Protein AF-A0AAW5A3S6-F1 (afdb_monomer_lite)

Secondary structure (DSSP, 8-state):
--HHHHHHHHHHHHHHHSSS-PPPPPPPIIIIIHHHHHHHTTTTSSSTTSGGG---SSHHHHHH-B-SS-SS-TT-SSPPPP--BTTTB-SHHHHHHTTPBPSSS-BTTBPPHHHHHHHHHHHSPPPTTSPPPTTS--STTPPP----GGGHHHHHHH-TT--SS-SS----HHHHHHHHHHHHTT-----------HHHHHHHHHHHHHHT-SSHHHHHHHHHHHHHHTT-EEEETT--TT--EEEEEESS-TTSPP-B---SSTTS--SS--EEEEEEPPS---TTT--EEEE-HHHHHHHIIIIISSS---SS----SHHHHH-HHHHTTTS-HHHHHHHHHHTHHHHHHHHHH-S-S--HHHHTTS-SEEEEEEB-GGG-HHHH-HHHHHHHGGG---S-S-S--S-HHHHHHHHHHHHHHHHHHHHHHHHTSPPP-GGGB--SSTTSSEEEEEETTEEEEEES--SSPPSEEEEE-HHHHHHHHIIIIIS--TTS-HHHHHHHHHHHHHHHHHHHHHHHTTS-GGGHHHHHHHHS-THHHHHHHHHSPPP--SSPPSS---SSSHHHHHHHHHHHHHTT-

Structure (mmCIF, N/CA/C/O backbone):
data_AF-A0AAW5A3S6-F1
#
_entry.id   AF-A0AAW5A3S6-F1
#
loop_
_atom_site.group_PDB
_atom_site.id
_atom_site.type_symbol
_atom_site.label_atom_id
_atom_site.label_alt_id
_atom_site.label_comp_id
_atom_site.label_asym_id
_atom_site.label_entity_id
_atom_site.label_seq_id
_a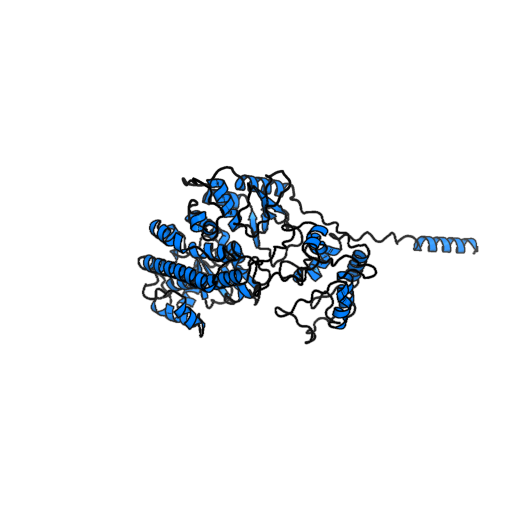tom_site.pdbx_PDB_ins_code
_atom_site.Cartn_x
_atom_site.Cartn_y
_atom_site.Cartn_z
_atom_site.occupancy
_atom_site.B_iso_or_equiv
_atom_site.auth_seq_id
_atom_site.auth_comp_id
_atom_site.auth_asym_id
_atom_site.auth_atom_id
_atom_site.pdbx_PDB_model_num
ATOM 1 N N . MET A 1 1 ? -33.171 39.745 67.612 1.00 52.00 1 MET A N 1
ATOM 2 C CA . MET A 1 1 ? -33.164 39.230 66.224 1.00 52.00 1 MET A CA 1
ATOM 3 C C . MET A 1 1 ? -34.037 37.982 66.199 1.00 52.00 1 MET A C 1
ATOM 5 O O . MET A 1 1 ? -33.752 37.053 66.940 1.00 52.00 1 MET A O 1
ATOM 9 N N . SER A 1 2 ? -35.183 38.031 65.516 1.00 58.66 2 SER A N 1
ATOM 10 C CA . SER A 1 2 ? -36.255 37.026 65.640 1.00 58.66 2 SER A CA 1
ATOM 11 C C . SER A 1 2 ? -35.835 35.665 65.075 1.00 58.66 2 SER A C 1
ATOM 13 O O . SER A 1 2 ? -35.287 35.607 63.976 1.00 58.66 2 SER A O 1
ATOM 15 N N . LEU A 1 3 ? -36.149 34.578 65.793 1.00 53.78 3 LEU A N 1
ATOM 16 C CA . LEU A 1 3 ? -35.897 33.180 65.401 1.00 53.78 3 LEU A CA 1
ATOM 17 C C . LEU A 1 3 ? -36.389 32.854 63.973 1.00 53.78 3 LEU A C 1
ATOM 19 O O . LEU A 1 3 ? -35.834 31.979 63.319 1.00 53.78 3 LEU A O 1
ATOM 23 N N . ARG A 1 4 ? -37.383 33.601 63.463 1.00 55.19 4 ARG A N 1
ATOM 24 C CA . ARG A 1 4 ? -37.929 33.463 62.100 1.00 55.19 4 ARG A CA 1
ATOM 25 C C . ARG A 1 4 ? -36.975 33.911 60.984 1.00 55.19 4 ARG A C 1
ATOM 27 O O . ARG A 1 4 ? -37.081 33.413 59.868 1.00 55.19 4 ARG A O 1
ATOM 34 N N . LEU A 1 5 ? -36.047 34.830 61.263 1.00 54.69 5 LEU A N 1
ATOM 35 C CA . LEU A 1 5 ? -35.047 35.289 60.286 1.00 54.69 5 LEU A CA 1
ATOM 36 C C . LEU A 1 5 ? -33.897 34.284 60.143 1.00 54.69 5 LEU A C 1
ATOM 38 O O . LEU A 1 5 ? -33.378 34.101 59.047 1.00 54.69 5 LEU A O 1
ATOM 42 N N . ILE A 1 6 ? -33.552 33.585 61.227 1.00 59.66 6 ILE A N 1
ATOM 43 C CA . ILE A 1 6 ? -32.484 32.577 61.235 1.00 59.66 6 ILE A CA 1
ATOM 44 C C . ILE A 1 6 ? -32.958 31.290 60.545 1.00 59.66 6 ILE A C 1
ATOM 46 O O . ILE A 1 6 ? -32.221 30.725 59.741 1.00 59.66 6 ILE A O 1
ATOM 50 N N . THR A 1 7 ? -34.205 30.861 60.769 1.00 58.78 7 THR A N 1
ATOM 51 C CA . THR A 1 7 ? -34.760 29.682 60.080 1.00 58.78 7 THR A CA 1
ATOM 52 C C . THR A 1 7 ? -34.986 29.920 58.588 1.00 58.78 7 THR A C 1
ATOM 54 O O . THR A 1 7 ? -34.694 29.039 57.785 1.00 58.78 7 THR A O 1
ATOM 57 N N . SER A 1 8 ? -35.419 31.120 58.189 1.00 56.62 8 SER A N 1
ATOM 58 C CA . SER A 1 8 ? -35.601 31.462 56.769 1.00 56.62 8 SER A CA 1
ATOM 59 C C . SER A 1 8 ? -34.264 31.576 56.020 1.00 56.62 8 SER A C 1
ATOM 61 O O . SER A 1 8 ? -34.168 31.139 54.876 1.00 56.62 8 SER A O 1
ATOM 63 N N . ALA A 1 9 ? -33.211 32.089 56.671 1.00 57.84 9 ALA A N 1
ATOM 64 C CA . ALA A 1 9 ? -31.862 32.130 56.101 1.00 57.84 9 ALA A CA 1
ATOM 65 C C . ALA A 1 9 ? -31.226 30.730 55.995 1.00 57.84 9 ALA A C 1
ATOM 67 O O . ALA A 1 9 ? -30.555 30.438 55.008 1.00 57.84 9 ALA A O 1
ATOM 68 N N . ALA A 1 10 ? -31.484 29.841 56.961 1.00 58.28 10 ALA A N 1
ATOM 69 C CA . ALA A 1 10 ? -31.014 28.457 56.914 1.00 58.28 10 ALA A CA 1
ATOM 70 C C . ALA A 1 10 ? -31.715 27.635 55.814 1.00 58.28 10 ALA A C 1
ATOM 72 O O . ALA A 1 10 ? -31.049 26.894 55.097 1.00 58.28 10 ALA A O 1
ATOM 73 N N . LEU A 1 11 ? -33.028 27.806 55.613 1.00 56.12 11 LEU A N 1
ATOM 74 C CA . LEU A 1 11 ? -33.755 27.146 54.518 1.00 56.12 11 LEU A CA 1
ATOM 75 C C . LEU A 1 11 ? -33.368 27.689 53.131 1.00 56.12 11 LEU A C 1
ATOM 77 O O . LEU A 1 11 ? -33.309 26.911 52.183 1.00 56.12 11 LEU A O 1
ATOM 81 N N . ALA A 1 12 ? -33.040 28.980 53.011 1.00 54.03 12 ALA A N 1
ATOM 82 C CA . ALA A 1 12 ? -32.526 29.554 51.766 1.00 54.03 12 ALA A CA 1
ATOM 83 C C . ALA A 1 12 ? -31.093 29.084 51.445 1.00 54.03 12 ALA A C 1
ATOM 85 O O . ALA A 1 12 ? -30.796 28.797 50.288 1.00 54.03 12 ALA A O 1
ATOM 86 N N . LEU A 1 13 ? -30.220 28.920 52.452 1.00 52.44 13 LEU A N 1
ATOM 87 C CA . LEU A 1 13 ? -28.890 28.334 52.243 1.00 52.44 13 LEU A CA 1
ATOM 88 C C . LEU A 1 13 ? -28.961 26.845 51.871 1.00 52.44 13 LEU A C 1
ATOM 90 O O . LEU A 1 13 ? -28.224 26.412 50.994 1.00 52.44 13 LEU A O 1
ATOM 94 N N . VAL A 1 14 ? -29.865 26.067 52.476 1.00 52.84 14 VAL A N 1
ATOM 95 C CA . VAL A 1 14 ? -30.044 24.644 52.125 1.00 52.84 14 VAL A CA 1
ATOM 96 C C . VAL A 1 14 ? -30.671 24.484 50.731 1.00 52.84 14 VAL A C 1
ATOM 98 O O . VAL A 1 14 ? -30.289 23.576 49.996 1.00 52.84 14 VAL A O 1
ATOM 101 N N . ALA A 1 15 ? -31.553 25.398 50.311 1.00 46.88 15 ALA A N 1
ATOM 102 C CA . ALA A 1 15 ? -32.112 25.406 48.957 1.00 46.88 15 ALA A CA 1
ATOM 103 C C . ALA A 1 15 ? -31.086 25.807 47.874 1.00 46.88 15 ALA A C 1
ATOM 105 O O . ALA A 1 15 ? -31.139 25.269 46.770 1.00 46.88 15 ALA A O 1
ATOM 106 N N . CYS A 1 16 ? -30.118 26.677 48.190 1.00 42.91 16 CYS A N 1
ATOM 107 C CA . CYS A 1 16 ? -29.029 27.040 47.271 1.00 42.91 16 CYS A CA 1
ATOM 108 C C . CYS A 1 16 ? -27.930 25.967 47.150 1.00 42.91 16 CYS A C 1
ATOM 110 O O . CYS A 1 16 ? -27.217 25.953 46.153 1.00 42.91 16 CYS A O 1
ATOM 112 N N . ILE A 1 17 ? -27.796 25.050 48.117 1.00 49.28 17 ILE A N 1
ATOM 113 C CA . ILE A 1 17 ? -26.834 23.928 48.039 1.00 49.28 17 ILE A CA 1
ATOM 114 C C . ILE A 1 17 ? -27.449 22.711 47.313 1.00 49.28 17 ILE A C 1
ATOM 116 O O . ILE A 1 17 ? -26.730 21.840 46.832 1.00 49.28 17 ILE A O 1
ATOM 120 N N . ALA A 1 18 ? -28.778 22.661 47.167 1.00 44.34 18 ALA A N 1
ATOM 121 C CA . ALA A 1 18 ? -29.489 21.567 46.500 1.00 44.34 18 ALA A CA 1
ATOM 122 C C . ALA A 1 18 ? -29.709 21.771 44.983 1.00 44.34 18 ALA A C 1
ATOM 124 O O . ALA A 1 18 ? -30.276 20.899 44.325 1.00 44.34 18 ALA A O 1
ATOM 125 N N . GLN A 1 19 ? -29.258 22.889 44.404 1.00 48.00 19 GLN A N 1
ATOM 126 C CA . GLN A 1 19 ? -29.378 23.177 42.968 1.00 48.00 19 GLN A CA 1
ATOM 127 C C . GLN A 1 19 ? -28.012 23.242 42.277 1.00 48.00 19 GLN A C 1
ATOM 129 O O . GLN A 1 19 ? -27.563 24.318 41.908 1.00 48.00 19 GLN A O 1
ATOM 134 N N . ALA A 1 20 ? -27.362 22.089 42.090 1.00 46.06 20 ALA A N 1
ATOM 135 C CA . ALA A 1 20 ? -26.452 21.822 40.963 1.00 46.06 20 ALA A CA 1
ATOM 136 C C . ALA A 1 20 ? -25.875 20.401 41.063 1.00 46.06 20 ALA A C 1
ATOM 138 O O . ALA A 1 20 ? -24.686 20.225 41.269 1.00 46.06 20 ALA A O 1
ATOM 139 N N . ASN A 1 21 ? -26.712 19.376 40.937 1.00 47.50 21 ASN A N 1
ATOM 140 C CA . ASN A 1 21 ? -26.270 18.050 40.496 1.00 47.50 21 ASN A CA 1
ATOM 141 C C . ASN A 1 21 ? -27.450 17.412 39.760 1.00 47.50 21 ASN A C 1
ATOM 143 O O . ASN A 1 21 ? -28.111 16.503 40.256 1.00 47.50 21 ASN A O 1
ATOM 147 N N . GLY A 1 22 ? -27.761 17.955 38.578 1.00 46.47 22 GLY A N 1
ATOM 148 C CA . GLY A 1 22 ? -28.529 17.188 37.599 1.00 46.47 22 GLY A CA 1
ATOM 149 C C . GLY A 1 22 ? -27.796 15.873 37.298 1.00 46.47 22 GLY A C 1
ATOM 150 O O . GLY A 1 22 ? -26.587 15.793 37.543 1.00 46.47 22 GLY A O 1
ATOM 151 N N . PRO A 1 23 ? -28.488 14.831 36.800 1.00 57.75 23 PRO A N 1
ATOM 152 C CA . PRO A 1 23 ? -27.819 13.600 36.398 1.00 57.75 23 PRO A CA 1
ATOM 153 C C . PRO A 1 23 ? -26.645 13.959 35.489 1.00 57.75 23 PRO A C 1
ATOM 155 O O . PRO A 1 23 ? -26.809 14.750 34.555 1.00 57.75 23 PRO A O 1
ATOM 158 N N . ALA A 1 24 ? -25.455 13.437 35.809 1.00 63.81 24 ALA A N 1
ATOM 159 C CA . ALA A 1 24 ? -24.278 13.657 34.983 1.00 63.81 24 ALA A CA 1
ATOM 160 C C . ALA A 1 24 ? -24.652 13.349 33.523 1.00 63.81 24 ALA A C 1
ATOM 162 O O . ALA A 1 24 ? -25.334 12.343 33.291 1.00 63.81 24 ALA A O 1
ATOM 163 N N . PRO A 1 25 ? -24.271 14.207 32.558 1.00 73.38 25 PRO A N 1
ATOM 164 C CA . PRO A 1 25 ? -24.645 14.003 31.167 1.00 73.38 25 PRO A CA 1
ATOM 165 C C . PRO A 1 25 ? -24.258 12.589 30.731 1.00 73.38 25 PRO A C 1
ATOM 167 O O . PRO A 1 25 ? -23.199 12.082 31.114 1.00 73.38 25 PRO A O 1
ATOM 170 N N . ALA A 1 26 ? -25.146 11.942 29.972 1.00 87.25 26 ALA A N 1
ATOM 171 C CA . ALA A 1 26 ? -24.919 10.586 29.495 1.00 87.25 26 ALA A CA 1
ATOM 172 C C . ALA A 1 26 ? -23.595 10.523 28.718 1.00 87.25 26 ALA A C 1
ATOM 174 O O . ALA A 1 26 ? -23.310 11.391 27.882 1.00 87.25 26 ALA A O 1
ATOM 175 N N . ILE A 1 27 ? -22.790 9.508 29.035 1.00 94.38 27 ILE A N 1
ATOM 176 C CA . ILE A 1 27 ? -21.490 9.300 28.404 1.00 94.38 27 ILE A CA 1
ATOM 177 C C . ILE A 1 27 ? -21.726 8.820 26.975 1.00 94.38 27 ILE A C 1
ATOM 179 O O . ILE A 1 27 ? -22.429 7.834 26.757 1.00 94.38 27 ILE A O 1
ATOM 183 N N . SER A 1 28 ? -21.148 9.544 26.026 1.00 96.31 28 SER A N 1
ATOM 184 C CA . SER A 1 28 ? -21.224 9.270 24.594 1.00 96.31 28 SER A CA 1
ATOM 185 C C . SER A 1 28 ? -19.961 8.539 24.153 1.00 96.31 28 SER A C 1
ATOM 187 O O . SER A 1 28 ? -18.854 8.929 24.533 1.00 96.31 28 SER A O 1
ATOM 189 N N . TYR A 1 29 ? -20.106 7.493 23.337 1.00 96.75 29 TYR A N 1
ATOM 190 C CA . TYR A 1 29 ? -18.950 6.770 22.818 1.00 96.75 29 TYR A CA 1
ATOM 191 C C . TYR A 1 29 ? -18.104 7.687 21.937 1.00 96.75 29 TYR A C 1
ATOM 193 O O . TYR A 1 29 ? -16.907 7.837 22.160 1.00 96.75 29 TYR A O 1
ATOM 201 N N . THR A 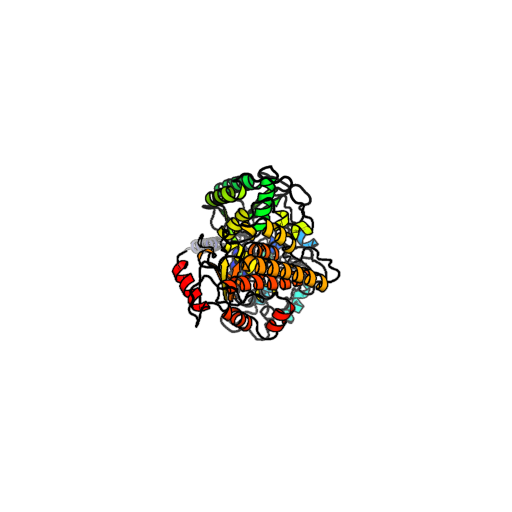1 30 ? -18.737 8.351 20.973 1.00 95.38 30 THR A N 1
ATOM 202 C CA . THR A 1 30 ? -18.044 9.211 20.004 1.00 95.38 30 THR A CA 1
ATOM 203 C C . THR A 1 30 ? -17.388 10.428 20.645 1.00 95.38 30 THR A C 1
ATOM 205 O O . THR A 1 30 ? -16.254 10.759 20.302 1.00 95.38 30 THR A O 1
ATOM 208 N N . ARG A 1 31 ? -18.073 11.085 21.589 1.00 95.81 31 ARG A N 1
ATOM 209 C CA . ARG A 1 31 ? -17.577 12.312 22.227 1.00 95.81 31 ARG A CA 1
ATOM 210 C C . ARG A 1 31 ? -16.584 12.042 23.353 1.00 95.81 31 ARG A C 1
ATOM 212 O O . ARG A 1 31 ? -15.615 12.782 23.477 1.00 95.81 31 ARG A O 1
ATOM 219 N N . ASP A 1 32 ? -16.832 11.031 24.185 1.00 97.38 32 ASP A N 1
ATOM 220 C CA . ASP A 1 32 ? -16.110 10.872 25.453 1.00 97.38 32 ASP A CA 1
ATOM 221 C C . ASP A 1 32 ? -15.177 9.652 25.470 1.00 97.38 32 ASP A C 1
ATOM 223 O O . ASP A 1 32 ? -14.160 9.685 26.156 1.00 97.38 32 ASP A O 1
ATOM 227 N N . ILE A 1 33 ? -15.492 8.577 24.733 1.00 97.81 33 ILE A N 1
ATOM 228 C CA . ILE A 1 33 ? -14.754 7.301 24.804 1.00 97.81 33 ILE A CA 1
ATOM 229 C C . ILE A 1 33 ? -13.747 7.147 23.668 1.00 97.81 33 ILE A C 1
ATOM 231 O O . ILE A 1 33 ? -12.573 6.875 23.926 1.00 97.81 33 ILE A O 1
ATOM 235 N N . GLN A 1 34 ? -14.169 7.355 22.419 1.00 97.00 34 GLN A N 1
ATOM 236 C CA . GLN A 1 34 ? -13.302 7.225 21.251 1.00 97.00 34 GLN A CA 1
ATOM 237 C C . GLN A 1 34 ? -12.062 8.126 21.353 1.00 97.00 34 GLN A C 1
ATOM 239 O O . GLN A 1 34 ? -10.983 7.624 21.046 1.00 97.00 34 GLN A O 1
ATOM 244 N N . PRO A 1 35 ? -12.123 9.384 21.848 1.00 96.88 35 PRO A N 1
ATOM 245 C CA . PRO A 1 35 ? -10.916 10.187 22.050 1.00 96.88 35 PRO A CA 1
ATOM 246 C C . PRO A 1 35 ? -9.929 9.568 23.047 1.00 96.88 35 PRO A C 1
ATOM 248 O O . PRO A 1 35 ? -8.725 9.587 22.799 1.00 96.88 35 PRO A O 1
ATOM 251 N N . ILE A 1 36 ? -10.424 8.956 24.131 1.00 97.62 36 ILE A N 1
ATOM 252 C CA . ILE A 1 36 ? -9.572 8.260 25.107 1.00 97.62 36 ILE A CA 1
ATOM 253 C C . ILE A 1 36 ? -8.923 7.037 24.452 1.00 97.62 36 ILE A C 1
ATOM 255 O O . ILE A 1 36 ? -7.714 6.844 24.579 1.00 97.62 36 ILE A O 1
ATOM 259 N N . PHE A 1 37 ? -9.689 6.231 23.708 1.00 96.62 37 PHE A N 1
ATOM 260 C CA . PHE A 1 37 ? -9.137 5.095 22.965 1.00 96.62 37 PHE A CA 1
ATOM 261 C C . PHE A 1 37 ? -8.098 5.534 21.935 1.00 96.62 37 PHE A C 1
ATOM 263 O O . PHE A 1 37 ? -7.034 4.921 21.853 1.00 96.62 37 PHE A O 1
ATOM 270 N N . THR A 1 38 ? -8.364 6.604 21.190 1.00 94.69 38 THR A N 1
ATOM 271 C CA . THR A 1 38 ? -7.435 7.168 20.206 1.00 94.69 38 THR A CA 1
ATOM 272 C C . THR A 1 38 ? -6.104 7.541 20.847 1.00 94.69 38 THR A C 1
ATOM 274 O O . THR A 1 38 ? -5.054 7.158 20.338 1.00 94.69 38 THR A O 1
ATOM 277 N N . GLU A 1 39 ? -6.139 8.244 21.979 1.00 94.00 39 GLU A N 1
ATOM 278 C CA . GLU A 1 39 ? -4.934 8.726 22.653 1.00 94.00 39 GLU A CA 1
ATOM 279 C C . GLU A 1 39 ? -4.169 7.603 23.376 1.00 94.00 39 GLU A C 1
ATOM 281 O O . GLU A 1 39 ? -2.939 7.596 23.381 1.00 94.00 39 GLU A O 1
ATOM 286 N N . LYS A 1 40 ? -4.881 6.657 24.004 1.00 94.06 40 LYS A N 1
ATOM 287 C CA . LYS A 1 40 ? -4.292 5.723 24.982 1.00 94.06 40 LYS A CA 1
ATOM 288 C C . LYS A 1 40 ? -4.206 4.272 24.513 1.00 94.06 40 LYS A C 1
ATOM 290 O O . LYS A 1 40 ? -3.500 3.486 25.139 1.00 94.06 40 LYS A O 1
ATOM 295 N N . CYS A 1 41 ? -4.921 3.888 23.453 1.00 93.62 41 CYS A N 1
ATOM 296 C CA . CYS A 1 41 ? -5.103 2.476 23.096 1.00 93.62 41 CYS A CA 1
ATOM 297 C C . CYS A 1 41 ? -4.831 2.160 21.617 1.00 93.62 41 CYS A C 1
ATOM 299 O O . CYS A 1 41 ? -4.216 1.136 21.317 1.00 93.62 41 CYS A O 1
ATOM 301 N N . VAL A 1 42 ? -5.267 3.013 20.685 1.00 92.62 42 VAL A N 1
ATOM 302 C CA . VAL A 1 42 ? -5.307 2.727 19.235 1.00 92.62 42 VAL A CA 1
ATOM 303 C C . VAL A 1 42 ? -3.931 2.433 18.630 1.00 92.62 42 VAL A C 1
ATOM 305 O O . VAL A 1 42 ? -3.841 1.642 17.696 1.00 92.62 42 VAL A O 1
ATOM 308 N N . ALA A 1 43 ? -2.841 2.977 19.177 1.00 87.19 43 ALA A N 1
ATOM 309 C CA . ALA A 1 43 ? -1.486 2.670 18.700 1.00 87.19 43 ALA A CA 1
ATOM 310 C C . ALA A 1 43 ? -1.160 1.156 18.728 1.00 87.19 43 ALA A C 1
ATOM 312 O O . ALA A 1 43 ? -0.481 0.642 17.827 1.00 87.19 43 ALA A O 1
ATOM 313 N N . CYS A 1 44 ? -1.682 0.448 19.737 1.00 87.75 44 CYS A N 1
ATOM 314 C CA . CYS A 1 44 ? -1.524 -0.996 19.936 1.00 87.75 44 CYS A CA 1
ATOM 315 C C . CYS A 1 44 ? -2.775 -1.792 19.536 1.00 87.75 44 CYS A C 1
ATOM 317 O O . CYS A 1 44 ? -2.658 -2.942 19.129 1.00 87.75 44 CYS A O 1
ATOM 319 N N . HIS A 1 45 ? -3.959 -1.188 19.634 1.00 91.94 45 HIS A N 1
ATOM 320 C CA . HIS A 1 45 ? -5.254 -1.800 19.331 1.00 91.94 45 HIS A CA 1
ATOM 321 C C . HIS A 1 45 ? -5.826 -1.281 18.010 1.00 91.94 45 HIS A C 1
ATOM 323 O O . HIS A 1 45 ? -6.965 -0.814 17.946 1.00 91.94 45 HIS A O 1
ATOM 329 N N . ALA A 1 46 ? -5.026 -1.342 16.947 1.00 88.19 46 ALA A N 1
ATOM 330 C CA . ALA A 1 46 ? -5.486 -1.091 15.590 1.00 88.19 46 ALA A CA 1
ATOM 331 C C . ALA A 1 46 ? -4.873 -2.063 14.584 1.00 88.19 46 ALA A C 1
ATOM 333 O O . ALA A 1 46 ? -3.761 -2.567 14.753 1.00 88.19 46 ALA A O 1
ATOM 334 N N . CYS A 1 47 ? -5.607 -2.282 13.491 1.00 82.50 47 CYS A N 1
ATOM 335 C CA . CYS A 1 47 ? -5.224 -3.183 12.408 1.00 82.50 47 CYS A CA 1
ATOM 336 C C . CYS A 1 47 ? -4.988 -4.643 12.869 1.00 82.50 47 CYS A C 1
ATOM 338 O O . CYS A 1 47 ? -5.307 -5.018 13.996 1.00 82.50 47 CYS A O 1
ATOM 340 N N . TYR A 1 48 ? -4.464 -5.497 11.991 1.00 79.69 48 TYR A N 1
ATOM 341 C CA . TYR A 1 48 ? -4.252 -6.928 12.223 1.00 79.69 48 TYR A CA 1
ATOM 342 C C . TYR A 1 48 ? -3.153 -7.264 13.236 1.00 79.69 48 TYR A C 1
ATOM 344 O O . TYR A 1 48 ? -3.068 -8.410 13.661 1.00 79.69 48 TYR A O 1
ATOM 352 N N . ASP A 1 49 ? -2.317 -6.297 13.625 1.00 76.56 49 ASP A N 1
ATOM 353 C CA . ASP A 1 49 ? -1.302 -6.485 14.678 1.00 76.56 49 ASP A CA 1
ATOM 354 C C . ASP A 1 49 ? -1.860 -6.239 16.089 1.00 76.56 49 ASP A C 1
ATOM 356 O O . ASP A 1 49 ? -1.163 -6.414 17.085 1.00 76.56 49 ASP A O 1
ATOM 360 N N . SER A 1 50 ? -3.139 -5.865 16.188 1.00 87.12 50 SER A N 1
ATOM 361 C CA . SER A 1 50 ? -3.803 -5.711 17.477 1.00 87.12 50 SER A CA 1
ATOM 362 C C . SER A 1 50 ? -3.689 -6.985 18.305 1.00 87.12 50 SER A C 1
ATOM 364 O O . SER A 1 50 ? -4.093 -8.062 17.850 1.00 87.12 50 SER A O 1
ATOM 366 N N . ALA A 1 51 ? -3.211 -6.859 19.544 1.00 87.00 51 ALA A N 1
ATOM 367 C CA . ALA A 1 51 ? -3.194 -7.972 20.484 1.00 87.00 51 ALA A CA 1
ATOM 368 C C . ALA A 1 51 ? -4.602 -8.576 20.598 1.00 87.00 51 ALA A C 1
ATOM 370 O O . ALA A 1 51 ? -5.593 -7.858 20.769 1.00 87.00 51 ALA A O 1
ATOM 371 N N . CYS A 1 52 ? -4.693 -9.900 20.447 1.00 91.44 52 CYS A N 1
ATOM 372 C CA . CYS A 1 52 ? -5.959 -10.637 20.472 1.00 91.44 52 CYS A CA 1
ATOM 373 C C . CYS A 1 52 ? -6.993 -10.132 19.449 1.00 91.44 52 CYS A C 1
ATOM 375 O O . CYS A 1 52 ? -8.195 -10.211 19.690 1.00 91.44 52 CYS A O 1
ATOM 377 N N . GLN A 1 53 ? -6.548 -9.535 18.337 1.00 92.88 53 GLN A N 1
ATOM 378 C CA . GLN A 1 53 ? -7.399 -8.876 17.338 1.00 92.88 53 GLN A CA 1
ATOM 379 C C . GLN A 1 53 ? -8.312 -7.759 17.884 1.00 92.88 53 GLN A C 1
ATOM 381 O O . GLN A 1 53 ? -9.213 -7.306 17.168 1.00 92.88 53 GLN A O 1
ATOM 386 N N . LEU A 1 54 ? -8.105 -7.294 19.122 1.00 94.56 54 LEU A N 1
ATOM 387 C CA . LEU A 1 54 ? -8.934 -6.256 19.727 1.00 94.56 54 LEU A CA 1
ATOM 388 C C . LEU A 1 54 ? -8.605 -4.909 19.089 1.00 94.56 54 LEU A C 1
ATOM 390 O O . LEU A 1 54 ? -7.548 -4.344 19.358 1.00 94.56 54 LEU A O 1
ATOM 394 N N . ASN A 1 55 ? -9.516 -4.396 18.267 1.00 94.62 55 ASN A N 1
ATOM 395 C CA . ASN A 1 55 ? -9.350 -3.125 17.576 1.00 94.62 55 ASN A CA 1
ATOM 396 C C . ASN A 1 55 ? -10.266 -2.073 18.215 1.00 94.62 55 ASN A C 1
ATOM 398 O O . ASN A 1 55 ? -11.473 -2.265 18.267 1.00 94.62 55 ASN A O 1
ATOM 402 N N . LEU A 1 56 ? -9.690 -0.973 18.695 1.00 95.69 56 LEU A N 1
ATOM 403 C CA . LEU A 1 56 ? -10.386 0.106 19.409 1.00 95.69 56 LEU A CA 1
ATOM 404 C C . LEU A 1 56 ? -10.462 1.401 18.585 1.00 95.69 56 LEU A C 1
ATOM 406 O O . LEU A 1 56 ? -10.773 2.470 19.108 1.00 95.69 56 LEU A O 1
ATOM 410 N N . GLY A 1 57 ? -10.162 1.316 17.288 1.00 94.12 57 GLY A N 1
ATOM 411 C CA . GLY A 1 57 ? -10.241 2.444 16.363 1.00 94.12 57 GLY A CA 1
ATOM 412 C C . GLY A 1 57 ? -11.663 2.791 15.923 1.00 94.12 57 GLY A C 1
ATOM 413 O O . GLY A 1 57 ? -11.833 3.759 15.201 1.00 94.12 57 GLY A O 1
ATOM 414 N N . SER A 1 58 ? -12.673 2.009 16.301 1.00 94.56 58 SER A N 1
ATOM 415 C CA . SER A 1 58 ? -14.081 2.277 15.984 1.00 94.56 58 SER A CA 1
ATOM 416 C C . SER A 1 58 ? -14.997 1.598 16.992 1.00 94.56 58 SER A C 1
ATOM 418 O O . SER A 1 58 ? -14.600 0.623 17.643 1.00 94.56 58 SER A O 1
ATOM 420 N N . GLY A 1 59 ? -16.242 2.064 17.063 1.00 94.88 59 GLY A N 1
ATOM 421 C CA . GLY A 1 59 ? -17.292 1.439 17.858 1.00 94.88 59 GLY A CA 1
ATOM 422 C C . GLY A 1 59 ? -17.554 -0.004 17.431 1.00 94.88 59 GLY A C 1
ATOM 423 O O . GLY A 1 59 ? -17.664 -0.890 18.278 1.00 94.88 59 GLY A O 1
ATOM 424 N N . GLU A 1 60 ? -17.565 -0.288 16.126 1.00 93.88 60 GLU A N 1
ATOM 425 C CA . GLU A 1 60 ? -17.696 -1.669 15.647 1.00 93.88 60 GLU A CA 1
ATOM 426 C C . GLU A 1 60 ? -16.521 -2.554 16.090 1.00 93.88 60 GLU A C 1
ATOM 428 O O . GLU A 1 60 ? -16.733 -3.687 16.529 1.00 93.88 60 GLU A O 1
ATOM 433 N N . GLY A 1 61 ? -15.290 -2.036 16.038 1.00 95.25 61 GLY A N 1
ATOM 434 C CA . GLY A 1 61 ? -14.108 -2.737 16.539 1.00 95.25 61 GLY A CA 1
ATOM 435 C C . GLY A 1 61 ? -14.202 -3.065 18.030 1.00 95.25 61 GLY A C 1
ATOM 436 O O . GLY A 1 61 ? -13.965 -4.210 18.428 1.00 95.25 61 GLY A O 1
ATOM 437 N N . ALA A 1 62 ? -14.617 -2.090 18.843 1.00 95.50 62 ALA A N 1
ATOM 438 C CA . ALA A 1 62 ? -14.808 -2.281 20.276 1.00 95.50 62 ALA A CA 1
ATOM 439 C C . ALA A 1 62 ? -15.927 -3.300 20.570 1.00 95.50 62 ALA A C 1
ATOM 441 O O . ALA A 1 62 ? -15.756 -4.180 21.416 1.00 95.50 62 ALA A O 1
ATOM 442 N N . ALA A 1 63 ? -17.043 -3.231 19.835 1.00 95.12 63 ALA A N 1
ATOM 443 C CA . ALA A 1 63 ? -18.181 -4.142 19.971 1.00 95.12 63 ALA A CA 1
ATOM 444 C C . ALA A 1 63 ? -17.887 -5.571 19.502 1.00 95.12 63 ALA A C 1
ATOM 446 O O . ALA A 1 63 ? -18.446 -6.524 20.052 1.00 95.12 63 ALA A O 1
ATOM 447 N N . ARG A 1 64 ? -17.028 -5.732 18.488 1.00 95.56 64 ARG A N 1
ATOM 448 C CA . ARG A 1 64 ? -16.540 -7.037 18.031 1.00 95.56 64 ARG A CA 1
ATOM 449 C C . ARG A 1 64 ? -15.836 -7.777 19.165 1.00 95.56 64 ARG A C 1
ATOM 451 O O . ARG A 1 64 ? -16.069 -8.969 19.339 1.00 95.56 64 ARG A O 1
ATOM 458 N N . GLY A 1 65 ? -15.008 -7.070 19.931 1.00 94.75 65 GLY A N 1
ATOM 459 C CA . GLY A 1 65 ? -14.238 -7.631 21.034 1.00 94.75 65 GLY A CA 1
ATOM 460 C C . GLY A 1 65 ? -12.947 -8.319 20.585 1.00 94.75 65 GLY A C 1
ATOM 461 O O . GLY A 1 65 ? -12.321 -7.919 19.602 1.00 94.75 65 GLY A O 1
ATOM 462 N N . ALA A 1 66 ? -12.522 -9.331 21.340 1.00 94.50 66 ALA A N 1
ATOM 463 C CA . ALA A 1 66 ? -11.223 -9.983 21.193 1.00 94.50 66 ALA A CA 1
ATOM 464 C C . ALA A 1 66 ? -11.356 -11.436 20.716 1.00 94.50 66 ALA A C 1
ATOM 466 O O . ALA A 1 66 ? -12.365 -12.097 20.947 1.00 94.50 66 ALA A O 1
ATOM 467 N N . SER A 1 67 ? -10.311 -11.955 20.081 1.00 93.25 67 SER A N 1
ATOM 468 C CA . SER A 1 67 ? -10.192 -13.343 19.645 1.00 93.25 67 SER A CA 1
ATOM 469 C C . SER A 1 67 ? -8.817 -13.901 20.004 1.00 93.25 67 SER A C 1
ATOM 471 O O . SER A 1 67 ? -7.802 -13.213 19.903 1.00 93.25 67 SER A O 1
ATOM 473 N N . LYS A 1 68 ? -8.781 -15.179 20.399 1.00 91.38 68 LYS A N 1
ATOM 474 C CA . LYS A 1 68 ? -7.531 -15.929 20.608 1.00 91.38 68 LYS A CA 1
ATOM 475 C C . LYS A 1 68 ? -6.871 -16.339 19.288 1.00 91.38 68 LYS A C 1
ATOM 477 O O . LYS A 1 68 ? -5.710 -16.730 19.291 1.00 91.38 68 LYS A O 1
ATOM 482 N N . ALA A 1 69 ? -7.600 -16.282 18.170 1.00 88.94 69 ALA A N 1
ATOM 483 C CA . ALA A 1 69 ? -7.074 -16.697 16.879 1.00 88.94 69 ALA A CA 1
ATOM 484 C C . ALA A 1 69 ? -5.977 -15.720 16.408 1.00 88.94 69 ALA A C 1
ATOM 486 O O . ALA A 1 69 ? -6.247 -14.520 16.303 1.00 88.94 69 ALA A O 1
ATOM 487 N N . PRO A 1 70 ? -4.755 -16.186 16.105 1.00 84.88 70 PRO A N 1
ATOM 488 C CA . PRO A 1 70 ? -3.724 -15.323 15.545 1.00 84.88 70 PRO A CA 1
ATOM 489 C C . PRO A 1 70 ? -4.066 -14.962 14.097 1.00 84.88 70 PRO A C 1
ATOM 491 O O . PRO A 1 70 ? -4.490 -15.820 13.321 1.00 84.88 70 PRO A O 1
ATOM 494 N N . VAL A 1 71 ? -3.858 -13.698 13.717 1.00 84.81 71 VAL A N 1
ATOM 495 C CA . VAL A 1 71 ? -3.936 -13.274 12.307 1.00 84.81 71 VAL A CA 1
ATOM 496 C C . VAL A 1 71 ? -2.623 -13.612 11.606 1.00 84.81 71 VAL A C 1
ATOM 498 O O . VAL A 1 71 ? -2.625 -14.385 10.648 1.00 84.81 71 VAL A O 1
ATOM 501 N N . TYR A 1 72 ? -1.504 -13.126 12.149 1.00 78.56 72 TYR A N 1
ATOM 502 C CA . TYR A 1 72 ? -0.160 -13.524 11.734 1.00 78.56 72 TYR A CA 1
ATOM 503 C C . TYR A 1 72 ? 0.216 -14.853 12.384 1.00 78.56 72 TYR A C 1
ATOM 505 O O . TYR A 1 72 ? 0.521 -14.906 13.573 1.00 78.56 72 TYR A O 1
ATOM 513 N N . ASP A 1 73 ? 0.182 -15.917 11.592 1.00 77.12 73 ASP A N 1
ATOM 514 C CA . ASP A 1 73 ? 0.540 -17.269 12.009 1.00 77.12 73 ASP A CA 1
ATOM 515 C C . ASP A 1 73 ? 1.385 -17.903 10.903 1.00 77.12 73 ASP A C 1
ATOM 517 O O . ASP A 1 73 ? 0.872 -18.313 9.859 1.00 77.12 73 ASP A O 1
ATOM 521 N N . GLY A 1 74 ? 2.700 -17.907 11.118 1.00 70.69 74 GLY A N 1
ATOM 522 C CA . GLY A 1 74 ? 3.668 -18.451 10.169 1.00 70.69 74 GLY A CA 1
ATOM 523 C C . GLY A 1 74 ? 3.685 -19.979 10.114 1.00 70.69 74 GLY A C 1
ATOM 524 O O . GLY A 1 74 ? 4.352 -20.525 9.245 1.00 70.69 74 GLY A O 1
ATOM 525 N N . GLU A 1 75 ? 2.967 -20.669 11.003 1.00 75.50 75 GLU A N 1
ATOM 526 C CA . GLU A 1 75 ? 2.938 -22.136 11.085 1.00 75.50 75 GLU A CA 1
ATOM 527 C C . GLU A 1 75 ? 1.637 -22.722 10.515 1.00 75.50 75 GLU A C 1
ATOM 529 O O . GLU A 1 75 ? 1.470 -23.942 10.425 1.00 75.50 75 GLU A O 1
ATOM 534 N N . ARG A 1 76 ? 0.706 -21.863 10.086 1.00 81.38 76 ARG A N 1
ATOM 535 C CA . ARG A 1 76 ? -0.629 -22.280 9.663 1.00 81.38 76 ARG A CA 1
ATOM 536 C C . ARG A 1 76 ? -0.594 -23.141 8.400 1.00 81.38 76 ARG A C 1
ATOM 538 O O . ARG A 1 76 ? -0.182 -22.687 7.332 1.00 81.38 76 ARG A O 1
ATOM 545 N N . SER A 1 77 ? -1.114 -24.363 8.489 1.00 79.12 77 SER A N 1
ATOM 546 C CA . SER A 1 77 ? -1.186 -25.300 7.358 1.00 79.12 77 SER A CA 1
ATOM 547 C C . SER A 1 77 ? -2.333 -25.008 6.382 1.00 79.12 77 SER A C 1
ATOM 549 O O . SER A 1 77 ? -2.198 -25.254 5.185 1.00 79.12 77 SER A O 1
ATOM 551 N N . GLN A 1 78 ? -3.443 -24.446 6.867 1.00 82.00 78 GLN A N 1
ATOM 552 C CA . GLN A 1 78 ? -4.622 -24.097 6.067 1.00 82.00 78 GLN A CA 1
ATOM 553 C C . GLN A 1 78 ? -4.940 -22.610 6.173 1.00 82.00 78 GLN A C 1
ATOM 555 O O . GLN A 1 78 ? -4.710 -21.997 7.207 1.00 82.00 78 GLN A O 1
ATOM 560 N N . ALA A 1 79 ? -5.493 -22.021 5.120 1.00 83.88 79 ALA A N 1
ATOM 561 C CA . ALA A 1 79 ? -5.931 -20.633 5.149 1.00 83.88 79 ALA A CA 1
ATOM 562 C C . ALA A 1 79 ? -7.015 -20.404 6.224 1.00 83.88 79 ALA A C 1
ATOM 564 O O . ALA A 1 79 ? -7.948 -21.198 6.355 1.00 83.88 79 ALA A O 1
ATOM 565 N N . SER A 1 80 ? -6.917 -19.310 6.985 1.00 87.25 80 SER A N 1
ATOM 566 C CA . SER A 1 80 ? -7.949 -18.922 7.955 1.00 87.25 80 SER A CA 1
ATOM 567 C C . SER A 1 80 ? -9.048 -18.081 7.302 1.00 87.25 80 SER A C 1
ATOM 569 O O . SER A 1 80 ? -8.862 -17.523 6.218 1.00 87.25 80 SER A O 1
ATOM 571 N N . GLN A 1 81 ? -10.211 -17.994 7.951 1.00 90.12 81 GLN A N 1
ATOM 572 C CA . GLN A 1 81 ? -11.281 -17.098 7.509 1.00 90.12 81 GLN A CA 1
ATOM 573 C C . GLN A 1 81 ? -10.898 -15.632 7.787 1.00 90.12 81 GLN A C 1
ATOM 575 O O . GLN A 1 81 ? -10.430 -15.343 8.893 1.00 90.12 81 GLN A O 1
ATOM 580 N N . PRO A 1 82 ? -11.090 -14.709 6.825 1.00 92.12 82 PRO A N 1
ATOM 581 C CA . PRO A 1 82 ? -10.859 -13.284 7.044 1.00 92.12 82 PRO A CA 1
ATOM 582 C C . PRO A 1 82 ? -11.751 -12.695 8.147 1.00 92.12 82 PRO A C 1
ATOM 584 O O . PRO A 1 82 ? -12.924 -13.043 8.270 1.00 92.12 82 PRO A O 1
ATOM 587 N N . THR A 1 83 ? -11.187 -11.784 8.943 1.00 93.25 83 THR A N 1
ATOM 588 C CA . THR A 1 83 ? -11.857 -11.102 10.070 1.00 93.25 83 THR A CA 1
ATOM 589 C C . THR A 1 83 ? -11.711 -9.580 9.979 1.00 93.25 83 THR A C 1
ATOM 591 O O . THR A 1 83 ? -11.398 -8.879 10.946 1.00 93.25 83 THR A O 1
ATOM 594 N N . ARG A 1 84 ? -11.882 -9.029 8.783 1.00 91.25 84 ARG A N 1
ATOM 595 C CA . ARG A 1 84 ? -11.681 -7.613 8.469 1.00 91.25 84 ARG A CA 1
ATOM 596 C C . ARG A 1 84 ? -12.911 -6.812 8.907 1.00 91.25 84 ARG A C 1
ATOM 598 O O . ARG A 1 84 ? -14.038 -7.120 8.508 1.00 91.25 84 ARG A O 1
ATOM 605 N N . LEU A 1 85 ? -12.697 -5.800 9.753 1.00 91.19 85 LEU A N 1
ATOM 606 C CA . LEU A 1 85 ? -13.768 -4.902 10.203 1.00 91.19 85 LEU A CA 1
ATOM 607 C C . LEU A 1 85 ? -14.417 -4.210 9.011 1.00 91.19 85 LEU A C 1
ATOM 609 O O . LEU A 1 85 ? -13.702 -3.809 8.098 1.00 91.19 85 LEU A O 1
ATOM 613 N N . PHE A 1 86 ? -15.743 -4.063 9.047 1.00 90.88 86 PHE A N 1
ATOM 614 C CA . PHE A 1 86 ? -16.557 -3.479 7.975 1.00 90.88 86 PHE A CA 1
ATOM 615 C C . PHE A 1 86 ? -16.586 -4.274 6.659 1.00 90.88 86 PHE A C 1
ATOM 617 O O . PHE A 1 86 ? -17.081 -3.769 5.656 1.00 90.88 86 PHE A O 1
ATOM 624 N N . TYR A 1 87 ? -16.070 -5.507 6.638 1.00 92.25 87 TYR A N 1
ATOM 625 C CA . TYR A 1 87 ? -16.074 -6.362 5.446 1.00 92.25 87 TYR A CA 1
ATOM 626 C C . TYR A 1 87 ? -16.679 -7.738 5.715 1.00 92.25 87 TYR A C 1
ATOM 628 O O . TYR A 1 87 ? -17.559 -8.172 4.977 1.00 92.25 87 TYR A O 1
ATOM 636 N N . ASP A 1 88 ? -16.198 -8.438 6.746 1.00 93.62 88 ASP A N 1
ATOM 637 C CA . ASP A 1 88 ? -16.459 -9.879 6.896 1.00 93.62 88 ASP A CA 1
ATOM 638 C C . ASP A 1 88 ? -17.609 -10.221 7.851 1.00 93.62 88 ASP A C 1
ATOM 640 O O . ASP A 1 88 ? -18.148 -11.328 7.816 1.00 93.62 88 ASP A O 1
ATOM 644 N N . ALA A 1 89 ? -18.008 -9.274 8.693 1.00 93.44 89 ALA A N 1
ATOM 645 C CA . ALA A 1 89 ? -19.202 -9.334 9.523 1.00 93.44 89 ALA A CA 1
ATOM 646 C C . ALA A 1 89 ? -19.569 -7.922 9.984 1.00 93.44 89 ALA A C 1
ATOM 648 O O . ALA A 1 89 ? -18.726 -7.031 9.977 1.00 93.44 89 ALA A O 1
ATOM 649 N N . PHE A 1 90 ? -20.827 -7.749 10.396 1.00 91.25 90 PHE A N 1
ATOM 650 C CA . PHE A 1 90 ? -21.341 -6.487 10.916 1.00 91.25 90 PHE A CA 1
ATOM 651 C C . PHE A 1 90 ? -22.123 -6.724 12.199 1.00 91.25 90 PHE A C 1
ATOM 653 O O . PHE A 1 90 ? -23.017 -7.575 12.266 1.00 91.25 90 PHE A O 1
ATOM 660 N N . GLY A 1 91 ? -21.790 -5.938 13.217 1.00 90.69 91 GLY A N 1
ATOM 661 C CA . GLY A 1 91 ? -22.438 -5.992 14.517 1.00 90.69 91 GLY A CA 1
ATOM 662 C C . GLY A 1 91 ? -22.004 -7.173 15.389 1.00 90.69 91 GLY A C 1
ATOM 663 O O . GLY A 1 91 ? -21.591 -8.246 14.941 1.00 90.69 91 GLY A O 1
ATOM 664 N N . LYS A 1 92 ? -22.138 -6.963 16.697 1.00 90.62 92 LYS A N 1
ATOM 665 C CA . LYS A 1 92 ? -21.672 -7.855 17.765 1.00 90.62 92 LYS A CA 1
ATOM 666 C C . LYS A 1 92 ? -22.056 -9.328 17.578 1.00 90.62 92 LYS A C 1
ATOM 668 O O . LYS A 1 92 ? -21.204 -10.204 17.676 1.00 90.62 92 LYS A O 1
ATOM 673 N N . ALA A 1 93 ? -23.323 -9.617 17.274 1.00 93.19 93 ALA A N 1
ATOM 674 C CA . ALA A 1 93 ? -23.805 -10.996 17.162 1.00 93.19 93 ALA A CA 1
ATOM 675 C C . ALA A 1 93 ? -23.170 -11.765 15.988 1.00 93.19 93 ALA A C 1
ATOM 677 O O . ALA A 1 93 ? -22.976 -12.977 16.079 1.00 93.19 93 ALA A O 1
ATOM 678 N N . ALA A 1 94 ? -22.849 -11.085 14.881 1.00 94.81 94 ALA A N 1
ATOM 679 C CA . ALA A 1 94 ? -22.172 -11.712 13.749 1.00 94.81 94 ALA A CA 1
ATOM 680 C C . ALA A 1 94 ? -20.720 -12.056 14.095 1.00 94.81 94 ALA A C 1
ATOM 682 O O . ALA A 1 94 ? -20.279 -13.173 13.830 1.00 94.81 94 ALA A O 1
ATOM 683 N N . TRP A 1 95 ? -20.024 -11.147 14.776 1.00 95.81 95 TRP A N 1
ATOM 684 C CA . TRP A 1 95 ? -18.661 -11.370 15.249 1.00 95.81 95 TRP A CA 1
ATOM 685 C C . TRP A 1 95 ? -18.554 -12.485 16.298 1.00 95.81 95 TRP A C 1
ATOM 687 O O . TRP A 1 95 ? -17.646 -13.311 16.231 1.00 95.81 95 TRP A O 1
ATOM 697 N N . GLN A 1 96 ? -19.518 -12.587 17.214 1.00 94.19 96 GLN A N 1
ATOM 698 C CA . GLN A 1 96 ? -19.571 -13.679 18.195 1.00 94.19 96 GLN A CA 1
ATOM 699 C C . GLN A 1 96 ? -19.702 -15.058 17.534 1.00 94.19 96 GLN A C 1
ATOM 701 O O . GLN A 1 96 ? -19.061 -16.013 17.968 1.00 94.19 96 GLN A O 1
ATOM 706 N N . ARG A 1 97 ? -20.465 -15.169 16.436 1.00 95.06 97 ARG A N 1
ATOM 707 C CA . ARG A 1 97 ? -20.535 -16.412 15.643 1.00 95.06 97 ARG A CA 1
ATOM 708 C C . ARG A 1 97 ? -19.205 -16.776 14.979 1.00 95.06 97 ARG A C 1
ATOM 710 O O . ARG A 1 97 ? -18.995 -17.944 14.676 1.00 95.06 97 ARG A O 1
ATOM 717 N N . GLN A 1 98 ? -18.312 -15.806 14.785 1.00 94.12 98 GLN A N 1
ATOM 718 C CA . GLN A 1 98 ? -16.945 -16.020 14.303 1.00 94.12 98 GLN A CA 1
ATOM 719 C C . GLN A 1 98 ? -15.932 -16.248 15.443 1.00 94.12 98 GLN A C 1
ATOM 721 O O . GLN A 1 98 ? -14.726 -16.236 15.209 1.00 94.12 98 GLN A O 1
ATOM 726 N N . GLY A 1 99 ? -16.397 -16.466 16.679 1.00 93.50 99 GLY A N 1
ATOM 727 C CA . GLY A 1 99 ? -15.543 -16.825 17.814 1.00 93.50 99 GLY A CA 1
ATOM 728 C C . GLY A 1 99 ? -14.919 -15.643 18.557 1.00 93.50 99 GLY A C 1
ATOM 729 O O . GLY A 1 99 ? -14.017 -15.851 19.367 1.00 93.50 99 GLY A O 1
ATOM 730 N N . PHE A 1 100 ? -15.384 -14.413 18.316 1.00 95.38 100 PHE A N 1
ATOM 731 C CA . PHE A 1 100 ? -14.974 -13.264 19.120 1.00 95.38 100 PHE A CA 1
ATOM 732 C C . PHE A 1 100 ? -15.717 -13.223 20.462 1.00 95.38 100 PHE A C 1
ATOM 734 O O . PHE A 1 100 ? -16.932 -13.419 20.536 1.00 95.38 100 PHE A O 1
ATOM 741 N N . ALA A 1 101 ? -14.978 -12.928 21.528 1.00 94.31 101 ALA A N 1
ATOM 742 C CA . ALA A 1 101 ? -15.499 -12.716 22.868 1.00 94.31 101 ALA A CA 1
ATOM 743 C C . ALA A 1 101 ? -15.649 -11.218 23.152 1.00 94.31 101 ALA A C 1
ATOM 745 O O . ALA A 1 101 ? -14.749 -10.420 22.882 1.00 94.31 101 ALA A O 1
ATOM 746 N N . SER A 1 102 ? -16.785 -10.843 23.740 1.00 94.12 102 SER A N 1
ATOM 747 C CA . SER A 1 102 ? -17.035 -9.458 24.134 1.00 94.12 102 SER A CA 1
ATOM 748 C C . SER A 1 102 ? -16.062 -9.015 25.222 1.00 94.12 102 SER A C 1
ATOM 750 O O . SER A 1 102 ? -15.866 -9.718 26.214 1.00 94.12 102 SER A O 1
ATOM 752 N N . VAL A 1 103 ? -15.495 -7.822 25.045 1.00 94.62 103 VAL A N 1
ATOM 753 C CA . VAL A 1 103 ? -14.693 -7.144 26.074 1.00 94.62 103 VAL A CA 1
ATOM 754 C C . VAL A 1 103 ? -15.497 -6.090 26.839 1.00 94.62 103 VAL A C 1
ATOM 756 O O . VAL A 1 103 ? -15.018 -5.585 27.852 1.00 94.62 103 VAL A O 1
ATOM 759 N N . LEU A 1 104 ? -16.702 -5.766 26.357 1.00 95.12 104 LEU A N 1
ATOM 760 C CA . LEU A 1 104 ? -17.548 -4.680 26.855 1.00 95.12 104 LEU A CA 1
ATOM 761 C C . LEU A 1 104 ? -18.686 -5.166 27.758 1.00 95.12 104 LEU A C 1
ATOM 763 O O . LEU A 1 104 ? -19.176 -4.400 28.580 1.00 95.12 104 LEU A O 1
ATOM 767 N N . ASP A 1 105 ? -19.105 -6.426 27.627 1.00 92.19 105 ASP A N 1
ATOM 768 C CA . ASP A 1 105 ? -20.230 -6.948 28.404 1.00 92.19 105 ASP A CA 1
ATOM 769 C C . ASP A 1 105 ? -19.795 -7.503 29.755 1.00 92.19 105 ASP A C 1
ATOM 771 O O . ASP A 1 105 ? -18.832 -8.269 29.848 1.00 92.19 105 ASP A O 1
ATOM 775 N N . ALA A 1 106 ? -20.593 -7.215 30.780 1.00 86.56 106 ALA A N 1
ATOM 776 C CA . ALA A 1 106 ? -20.581 -7.975 32.020 1.00 86.56 106 ALA A CA 1
ATOM 777 C C . ALA A 1 106 ? -21.089 -9.412 31.788 1.00 86.56 106 ALA A C 1
ATOM 779 O O . ALA A 1 106 ? -22.006 -9.644 30.995 1.00 86.56 106 ALA A O 1
ATOM 780 N N . GLN A 1 107 ? -20.517 -10.380 32.506 1.00 78.62 107 GLN A N 1
ATOM 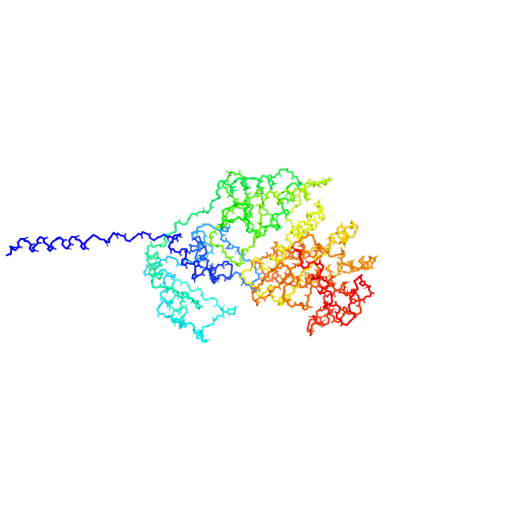781 C CA . GLN A 1 107 ? -20.949 -11.781 32.482 1.00 78.62 107 GLN A CA 1
ATOM 782 C C . GLN A 1 107 ? -21.442 -12.204 33.867 1.00 78.62 107 GLN A C 1
ATOM 784 O O . GLN A 1 107 ? -20.657 -12.459 34.780 1.00 78.62 107 GLN A O 1
ATOM 789 N N . GLY A 1 108 ? -22.765 -12.277 34.031 1.00 80.06 108 GLY A N 1
ATOM 790 C CA . GLY A 1 108 ? -23.382 -12.559 35.327 1.00 80.06 108 GLY A CA 1
ATOM 791 C C . GLY A 1 108 ? -23.030 -11.475 36.346 1.00 80.06 108 GLY A C 1
ATOM 792 O O . GLY A 1 108 ? -23.379 -10.314 36.158 1.00 80.06 108 GLY A O 1
ATOM 793 N N . THR A 1 109 ? -22.332 -11.851 37.417 1.00 74.88 109 THR A N 1
ATOM 794 C CA . THR A 1 109 ? -21.840 -10.919 38.447 1.00 74.88 109 THR A CA 1
ATOM 795 C C . THR A 1 109 ? -20.467 -10.322 38.130 1.00 74.88 109 THR A C 1
ATOM 797 O O . THR A 1 109 ? -20.003 -9.453 38.865 1.00 74.88 109 THR A O 1
ATOM 800 N N . GLN A 1 110 ? -19.798 -10.772 37.064 1.00 80.94 110 GLN A N 1
ATOM 801 C CA . GLN A 1 110 ? -18.478 -10.276 36.681 1.00 80.94 110 GLN A CA 1
ATOM 802 C C . GLN A 1 110 ? -18.597 -9.024 35.811 1.00 80.94 110 GLN A C 1
ATOM 804 O O . GLN A 1 110 ? -19.326 -9.020 34.817 1.00 80.94 110 GLN A O 1
ATOM 809 N N . ALA A 1 111 ? -17.835 -7.983 36.153 1.00 88.12 111 ALA A N 1
ATOM 810 C CA . ALA A 1 111 ? -17.686 -6.798 35.315 1.00 88.12 111 ALA A CA 1
ATOM 811 C C . ALA A 1 111 ? -17.077 -7.145 33.944 1.00 88.12 111 ALA A C 1
ATOM 813 O O . ALA A 1 111 ? -16.451 -8.195 33.767 1.00 88.12 111 ALA A O 1
ATOM 814 N N . ALA A 1 112 ? -17.241 -6.239 32.980 1.00 92.81 112 ALA A N 1
ATOM 815 C CA . ALA A 1 112 ? -16.671 -6.377 31.645 1.00 92.81 112 ALA A CA 1
ATOM 816 C C . ALA A 1 112 ? -15.153 -6.618 31.686 1.00 92.81 112 ALA A C 1
ATOM 818 O O . ALA A 1 112 ? -14.446 -6.031 32.507 1.00 92.81 112 ALA A O 1
ATOM 819 N N . LEU A 1 113 ? -14.631 -7.439 30.769 1.00 94.69 113 LEU A N 1
ATOM 820 C CA . LEU A 1 113 ? -13.194 -7.740 30.714 1.00 94.69 113 LEU A CA 1
ATOM 821 C C . LEU A 1 113 ? -12.350 -6.466 30.572 1.00 94.69 113 LEU A C 1
ATOM 823 O O . LEU A 1 113 ? -11.330 -6.333 31.243 1.00 94.69 113 LEU A O 1
ATOM 827 N N . MET A 1 114 ? -12.796 -5.504 29.757 1.00 96.12 114 MET A N 1
ATOM 828 C CA . MET A 1 114 ? -12.130 -4.208 29.633 1.00 96.12 114 MET A CA 1
ATOM 829 C C . MET A 1 114 ? -12.083 -3.473 30.976 1.00 96.12 114 MET A C 1
ATOM 831 O O . MET A 1 114 ? -11.025 -2.982 31.351 1.00 96.12 114 MET A O 1
ATOM 835 N N . ALA A 1 115 ? -13.186 -3.451 31.732 1.00 96.75 115 ALA A N 1
ATOM 836 C CA . ALA A 1 115 ? -13.242 -2.779 33.033 1.00 96.75 115 ALA A CA 1
ATOM 837 C C . ALA A 1 115 ? -12.209 -3.363 34.003 1.00 96.75 115 ALA A C 1
ATOM 839 O O . ALA A 1 115 ? -11.489 -2.612 34.657 1.00 96.75 115 ALA A O 1
ATOM 840 N N . ARG A 1 116 ? -12.087 -4.694 34.029 1.00 96.25 116 ARG A N 1
ATOM 841 C CA . ARG A 1 116 ? -11.148 -5.420 34.894 1.00 96.25 116 ARG A CA 1
ATOM 842 C C . ARG A 1 116 ? -9.688 -5.217 34.473 1.00 96.25 116 ARG A C 1
ATOM 844 O O . ARG A 1 116 ? -8.832 -4.999 35.323 1.00 96.25 116 ARG A O 1
ATOM 851 N N . MET A 1 117 ? -9.391 -5.219 33.168 1.00 95.94 117 MET A N 1
ATOM 852 C CA . MET A 1 117 ? -8.039 -4.926 32.656 1.00 95.94 117 MET A CA 1
ATOM 853 C C . MET A 1 117 ? -7.606 -3.484 32.957 1.00 95.94 117 MET A C 1
ATOM 855 O O . MET A 1 117 ? -6.440 -3.256 33.283 1.00 95.94 117 MET A O 1
ATOM 859 N N . LEU A 1 118 ? -8.532 -2.524 32.854 1.00 96.69 118 LEU A N 1
ATOM 860 C CA . LEU A 1 118 ? -8.288 -1.123 33.202 1.00 96.69 118 LEU A CA 1
ATOM 861 C C . LEU A 1 118 ? -8.089 -0.941 34.709 1.00 96.69 118 LEU A C 1
ATOM 863 O O . LEU A 1 118 ? -7.197 -0.207 35.120 1.00 96.69 118 LEU A O 1
ATOM 867 N N . GLU A 1 119 ? -8.898 -1.611 35.531 1.00 96.44 119 GLU A N 1
ATOM 868 C CA . GLU A 1 119 ? -8.763 -1.591 36.991 1.00 96.44 119 GLU A CA 1
ATOM 869 C C . GLU A 1 119 ? -7.413 -2.162 37.437 1.00 96.44 119 GLU A C 1
ATOM 871 O O . GLU A 1 119 ? -6.732 -1.542 38.251 1.00 96.44 119 GLU A O 1
ATOM 876 N N . LEU A 1 120 ? -6.980 -3.288 36.856 1.00 95.75 120 LEU A N 1
ATOM 877 C CA . LEU A 1 120 ? -5.654 -3.851 37.116 1.00 95.75 120 LEU A CA 1
ATOM 878 C C . LEU A 1 120 ? -4.555 -2.829 36.797 1.00 95.75 120 LEU A C 1
ATOM 880 O O . LEU A 1 120 ? -3.720 -2.546 37.647 1.00 95.75 120 LEU A O 1
ATOM 884 N N . GLY A 1 121 ? -4.593 -2.219 35.606 1.00 94.06 121 GLY A N 1
ATOM 885 C CA . GLY A 1 121 ? -3.578 -1.248 35.183 1.00 94.06 121 GLY A CA 1
ATOM 886 C C . GLY A 1 121 ? -3.553 0.005 36.059 1.00 94.06 121 GLY A C 1
ATOM 887 O O . GLY A 1 121 ? -2.483 0.522 36.373 1.00 94.06 121 GLY A O 1
ATOM 888 N N . HIS A 1 122 ? -4.728 0.463 36.492 1.00 93.81 122 HIS A N 1
ATOM 889 C CA . HIS A 1 122 ? -4.871 1.623 37.364 1.00 93.81 122 HIS A CA 1
ATOM 890 C C . HIS A 1 122 ? -4.390 1.352 38.799 1.00 93.81 122 HIS A C 1
ATOM 892 O O . HIS A 1 122 ? -3.747 2.213 39.396 1.00 93.81 122 HIS A O 1
ATOM 898 N N . ASN A 1 123 ? -4.646 0.156 39.338 1.00 92.81 123 ASN A N 1
ATOM 899 C CA . ASN A 1 123 ? -4.249 -0.223 40.698 1.00 92.81 123 ASN A CA 1
ATOM 900 C C . ASN A 1 123 ? -2.763 -0.593 40.817 1.00 92.81 123 ASN A C 1
ATOM 902 O O . ASN A 1 123 ? -2.208 -0.567 41.917 1.00 92.81 123 ASN A O 1
ATOM 906 N N . THR A 1 124 ? -2.103 -0.927 39.706 1.00 88.88 124 THR A N 1
ATOM 907 C CA . THR A 1 124 ? -0.678 -1.286 39.677 1.00 88.88 124 THR A CA 1
ATOM 908 C C . THR A 1 124 ? 0.094 -0.461 38.641 1.00 88.88 124 THR A C 1
ATOM 910 O O . THR A 1 124 ? 0.634 -1.023 37.681 1.00 88.88 124 THR A O 1
ATOM 913 N N . PRO A 1 125 ? 0.163 0.873 38.794 1.00 86.62 125 PRO A N 1
ATOM 914 C CA . PRO A 1 125 ? 0.809 1.722 37.809 1.00 86.62 125 PRO A CA 1
ATOM 915 C C . PRO A 1 125 ? 2.314 1.449 37.752 1.00 86.62 125 PRO A C 1
ATOM 917 O O . PRO A 1 125 ? 2.988 1.239 38.765 1.00 86.62 125 PRO A O 1
ATOM 920 N N . LEU A 1 126 ? 2.854 1.491 36.539 1.00 87.31 126 LEU A N 1
ATOM 921 C CA . LEU A 1 126 ? 4.292 1.455 36.311 1.00 87.31 126 LEU A CA 1
ATOM 922 C C . LEU A 1 126 ? 4.915 2.800 36.702 1.00 87.31 126 LEU A C 1
ATOM 924 O O . LEU A 1 126 ? 4.275 3.850 36.620 1.00 87.31 126 LEU A O 1
ATOM 928 N N . VAL A 1 127 ? 6.181 2.775 37.119 1.00 87.75 127 VAL A N 1
ATOM 929 C CA . VAL A 1 127 ? 6.906 4.000 37.475 1.00 87.75 127 VAL A CA 1
ATOM 930 C C . VAL A 1 127 ? 7.069 4.865 36.224 1.00 87.75 127 VAL A C 1
ATOM 932 O O . VAL A 1 127 ? 7.653 4.435 35.228 1.00 87.75 127 VAL A O 1
ATOM 935 N N . ALA A 1 128 ? 6.548 6.091 36.272 1.00 86.75 128 ALA A N 1
ATOM 936 C CA . ALA A 1 128 ? 6.616 7.021 35.151 1.00 86.75 128 ALA A CA 1
ATOM 937 C C . ALA A 1 128 ? 8.073 7.335 34.770 1.00 86.75 128 ALA A C 1
ATOM 939 O O . ALA A 1 128 ? 8.916 7.549 35.641 1.00 86.75 128 ALA A O 1
ATOM 940 N N . ASN A 1 129 ? 8.353 7.401 33.464 1.00 85.75 129 ASN A N 1
ATOM 941 C CA . ASN A 1 129 ? 9.678 7.696 32.899 1.00 85.75 129 ASN A CA 1
ATOM 942 C C . ASN A 1 129 ? 10.808 6.763 33.379 1.00 85.75 129 ASN A C 1
ATOM 944 O O . ASN A 1 129 ? 11.979 7.137 33.334 1.00 85.75 129 ASN A O 1
ATOM 948 N N . ALA A 1 130 ? 10.473 5.552 33.827 1.00 88.75 130 ALA A N 1
ATOM 949 C CA . ALA A 1 130 ? 11.441 4.529 34.198 1.00 88.75 130 ALA A CA 1
ATOM 950 C C . ALA A 1 130 ? 11.443 3.378 33.186 1.00 88.75 130 ALA A C 1
ATOM 952 O O . ALA A 1 130 ? 10.459 3.136 32.482 1.00 88.75 130 ALA A O 1
ATOM 953 N N . LYS A 1 131 ? 12.555 2.636 33.141 1.00 89.69 131 LYS A N 1
ATOM 954 C CA . LYS A 1 131 ? 12.604 1.356 32.429 1.00 89.69 131 LYS A CA 1
ATOM 955 C C . LYS A 1 131 ? 11.576 0.410 33.055 1.00 89.69 131 LYS A C 1
ATOM 957 O O . LYS A 1 131 ? 11.430 0.364 34.277 1.00 89.69 131 LYS A O 1
ATOM 962 N N . LEU A 1 132 ? 10.892 -0.350 32.210 1.00 89.56 132 LEU A N 1
ATOM 963 C CA . LEU A 1 132 ? 9.980 -1.384 32.672 1.00 89.56 132 LEU A CA 1
ATOM 964 C C . LEU A 1 132 ? 10.730 -2.472 33.450 1.00 89.56 132 LEU A C 1
ATOM 966 O O . LEU A 1 132 ? 11.889 -2.754 33.128 1.00 89.56 132 LEU A O 1
ATOM 970 N N . PRO A 1 133 ? 10.071 -3.086 34.445 1.00 88.69 133 PRO A N 1
ATOM 971 C CA . PRO A 1 133 ? 10.551 -4.310 35.071 1.00 88.69 133 PRO A CA 1
ATOM 972 C C . PRO A 1 133 ? 10.919 -5.384 34.034 1.00 88.69 133 PRO A C 1
ATOM 974 O O . PRO A 1 133 ? 10.212 -5.550 33.040 1.00 88.69 133 PRO A O 1
ATOM 977 N N . ASP A 1 134 ? 12.019 -6.108 34.263 1.00 87.12 134 ASP A N 1
ATOM 978 C CA . ASP A 1 134 ? 12.542 -7.098 33.306 1.00 87.12 134 ASP A CA 1
ATOM 979 C C . ASP A 1 134 ? 11.618 -8.327 33.136 1.00 87.12 134 ASP A C 1
ATOM 981 O O . ASP A 1 134 ? 11.747 -9.064 32.162 1.00 87.12 134 ASP A O 1
ATOM 985 N N . ASP A 1 135 ? 10.676 -8.544 34.061 1.00 85.69 135 ASP A N 1
ATOM 986 C CA . ASP A 1 135 ? 9.645 -9.587 33.998 1.00 85.69 135 ASP A CA 1
ATOM 987 C C . ASP A 1 135 ? 8.482 -9.238 33.050 1.00 85.69 135 ASP A C 1
ATOM 989 O O . ASP A 1 135 ? 7.749 -10.133 32.631 1.00 85.69 135 ASP A O 1
ATOM 993 N N . ILE A 1 136 ? 8.336 -7.970 32.645 1.00 88.38 136 ILE A N 1
ATOM 994 C CA . ILE A 1 136 ? 7.344 -7.556 31.647 1.00 88.38 136 ILE A CA 1
ATOM 995 C C . ILE A 1 136 ? 7.951 -7.693 30.252 1.00 88.38 136 ILE A C 1
ATOM 997 O O . ILE A 1 136 ? 8.653 -6.812 29.747 1.00 88.38 136 ILE A O 1
ATOM 1001 N N . VAL A 1 137 ? 7.632 -8.802 29.589 1.00 83.69 137 VAL A N 1
ATOM 1002 C CA . VAL A 1 137 ? 8.088 -9.061 28.221 1.00 83.69 137 VAL A CA 1
ATOM 1003 C C . VAL A 1 137 ? 7.273 -8.229 27.232 1.00 83.69 137 VAL A C 1
ATOM 1005 O O . VAL A 1 137 ? 6.067 -8.426 27.078 1.00 83.69 137 VAL A O 1
ATOM 1008 N N . LEU A 1 138 ? 7.939 -7.323 26.520 1.00 80.31 138 LEU A N 1
ATOM 1009 C CA . LEU A 1 138 ? 7.375 -6.570 25.399 1.00 80.31 138 LEU A CA 1
ATOM 1010 C C . LEU A 1 138 ? 8.016 -6.970 24.068 1.00 80.31 138 LEU A C 1
ATOM 1012 O O . LEU A 1 138 ? 8.928 -7.791 23.999 1.00 80.31 138 LEU A O 1
ATOM 1016 N N . GLY A 1 139 ? 7.546 -6.330 23.002 1.00 71.56 139 GLY A N 1
ATOM 1017 C CA . GLY A 1 139 ? 8.094 -6.483 21.666 1.00 71.56 139 GLY A CA 1
ATOM 1018 C C . GLY A 1 139 ? 7.510 -7.678 20.929 1.00 71.56 139 GLY A C 1
ATOM 1019 O O . GLY A 1 139 ? 6.492 -8.255 21.305 1.00 71.56 139 GLY A O 1
ATOM 1020 N N . LEU A 1 140 ? 8.160 -8.034 19.831 1.00 62.62 140 LEU A N 1
ATOM 1021 C CA . LEU A 1 140 ? 7.579 -8.905 18.809 1.00 62.62 140 LEU A CA 1
ATOM 1022 C C . LEU A 1 140 ? 7.535 -10.380 19.214 1.00 62.62 140 LEU A C 1
ATOM 1024 O O . LEU A 1 140 ? 6.706 -11.124 18.698 1.00 62.62 140 LEU A O 1
ATOM 1028 N N . ASN A 1 141 ? 8.364 -10.780 20.178 1.00 65.25 141 ASN A N 1
ATOM 1029 C CA . ASN A 1 141 ? 8.356 -12.129 20.745 1.00 65.25 141 ASN A CA 1
ATOM 1030 C C . ASN A 1 141 ? 7.369 -12.271 21.913 1.00 65.25 141 ASN A C 1
ATOM 1032 O O . ASN A 1 141 ? 7.255 -13.357 22.482 1.00 65.25 141 ASN A O 1
ATOM 1036 N N . ARG A 1 142 ? 6.658 -11.195 22.290 1.00 77.69 142 ARG A N 1
ATOM 1037 C CA . ARG A 1 142 ? 5.611 -11.272 23.309 1.00 77.69 142 ARG A CA 1
ATOM 1038 C C . ARG A 1 142 ? 4.508 -12.196 22.805 1.00 77.69 142 ARG A C 1
ATOM 1040 O O . ARG A 1 142 ? 3.868 -11.931 21.787 1.00 77.69 142 ARG A O 1
ATOM 1047 N N . GLN A 1 143 ? 4.260 -13.267 23.550 1.00 80.00 143 GLN A N 1
ATOM 1048 C CA . GLN A 1 143 ? 3.084 -14.096 23.337 1.00 80.00 143 GLN A CA 1
ATOM 1049 C C . GLN A 1 143 ? 1.860 -13.332 23.840 1.00 80.00 143 GLN A C 1
ATOM 1051 O O . GLN A 1 143 ? 1.788 -12.940 25.006 1.00 80.00 143 GLN A O 1
ATOM 1056 N N . ASN A 1 144 ? 0.907 -13.077 22.945 1.00 82.94 144 ASN A N 1
ATOM 1057 C CA . ASN A 1 144 ? -0.325 -12.396 23.315 1.00 82.94 144 ASN A CA 1
ATOM 1058 C C . ASN A 1 144 ? -1.148 -13.293 24.241 1.00 82.94 144 ASN A C 1
ATOM 1060 O O . ASN A 1 144 ? -1.610 -14.362 23.848 1.00 82.94 144 ASN A O 1
ATOM 1064 N N . MET A 1 145 ? -1.351 -12.824 25.467 1.00 87.44 145 MET A N 1
ATOM 1065 C CA . MET A 1 145 ? -2.233 -13.456 26.437 1.00 87.44 145 MET A CA 1
ATOM 1066 C C . MET A 1 145 ? -3.627 -12.870 26.255 1.00 87.44 145 MET A C 1
ATOM 1068 O O . MET A 1 145 ? -3.837 -11.675 26.449 1.00 87.44 145 MET A O 1
ATOM 1072 N N . CYS A 1 146 ? -4.569 -13.713 25.842 1.00 90.62 146 CYS A N 1
ATOM 1073 C CA . CYS A 1 146 ? -5.922 -13.305 25.478 1.00 90.62 146 CYS A CA 1
ATOM 1074 C C . CYS A 1 146 ? -6.942 -13.904 26.455 1.00 90.62 146 CYS A C 1
ATOM 1076 O O . CYS A 1 146 ? -7.713 -14.777 26.040 1.00 90.62 146 CYS A O 1
ATOM 1078 N N . PRO A 1 147 ? -6.915 -13.519 27.750 1.00 90.94 147 PRO A N 1
ATOM 1079 C CA . PRO A 1 147 ? -7.798 -14.107 28.745 1.00 90.94 147 PRO A CA 1
ATOM 1080 C C . PRO A 1 147 ? -9.255 -13.821 28.385 1.00 90.94 147 PRO A C 1
ATOM 1082 O O . PRO A 1 147 ? -9.629 -12.693 28.067 1.00 90.94 147 PRO A O 1
ATOM 1085 N N . LEU A 1 148 ? -10.090 -14.853 28.442 1.00 89.06 148 LEU A N 1
ATOM 1086 C CA . LEU A 1 148 ? -11.540 -14.688 28.410 1.00 89.06 148 LEU A CA 1
ATOM 1087 C C . LEU A 1 148 ? -12.034 -14.133 29.757 1.00 89.06 148 LEU A C 1
ATOM 1089 O O . LEU A 1 148 ? -11.319 -14.239 30.755 1.00 89.06 148 LEU A O 1
ATOM 1093 N N . PRO A 1 149 ? -13.265 -13.590 29.841 1.00 84.75 149 PRO A N 1
ATOM 1094 C CA . PRO A 1 149 ? -13.795 -13.042 31.095 1.00 84.75 149 PRO A CA 1
ATOM 1095 C C . PRO A 1 149 ? -13.669 -13.987 32.305 1.00 84.75 149 PRO A C 1
ATOM 1097 O O . PRO A 1 149 ? -13.248 -13.557 33.377 1.00 84.75 149 PRO A O 1
ATOM 1100 N N . GLY A 1 150 ? -13.927 -15.287 32.117 1.00 86.50 150 GLY A N 1
ATOM 1101 C CA . GLY A 1 150 ? -13.774 -16.302 33.167 1.00 86.50 150 GLY A CA 1
ATOM 1102 C C . GLY A 1 150 ? -12.327 -16.697 33.506 1.00 86.50 150 GLY A C 1
ATOM 1103 O O . GLY A 1 150 ? -12.107 -17.355 34.514 1.00 86.50 150 GLY A O 1
ATOM 1104 N N . GLU A 1 151 ? -11.341 -16.307 32.695 1.00 92.25 151 GLU A N 1
ATOM 1105 C CA . GLU A 1 151 ? -9.911 -16.617 32.883 1.00 92.25 151 GLU A CA 1
ATOM 1106 C C . GLU A 1 151 ? -9.135 -15.446 33.516 1.00 92.25 151 GLU A C 1
ATOM 1108 O O . GLU A 1 151 ? -7.965 -15.592 33.871 1.00 92.25 151 GLU A O 1
ATOM 1113 N N . PHE A 1 152 ? -9.772 -14.278 33.663 1.00 93.75 152 PHE A N 1
ATOM 1114 C CA . PHE A 1 152 ? -9.103 -13.047 34.085 1.00 93.75 152 PHE A CA 1
ATOM 1115 C C . PHE A 1 152 ? -8.436 -13.153 35.461 1.00 93.75 152 PHE A C 1
ATOM 1117 O O . PHE A 1 152 ? -7.328 -12.654 35.618 1.00 93.75 152 PHE A O 1
ATOM 1124 N N . ASP A 1 153 ? -9.060 -13.792 36.457 1.00 94.62 153 ASP A N 1
ATOM 1125 C CA . ASP A 1 153 ? -8.489 -13.835 37.815 1.00 94.62 153 ASP A CA 1
ATOM 1126 C C . ASP A 1 153 ? -7.161 -14.602 37.856 1.00 94.62 153 ASP A C 1
ATOM 1128 O O . ASP A 1 153 ? -6.217 -14.189 38.530 1.00 94.62 153 ASP A O 1
ATOM 1132 N N . ALA A 1 154 ? -7.054 -15.678 37.071 1.00 95.50 154 ALA A N 1
ATOM 1133 C CA . ALA A 1 154 ? -5.804 -16.412 36.911 1.00 95.50 154 ALA A CA 1
ATOM 1134 C C . ALA A 1 154 ? -4.742 -15.555 36.203 1.00 95.50 154 ALA A C 1
ATOM 1136 O O . ALA A 1 154 ? -3.590 -15.530 36.634 1.00 95.50 154 ALA A O 1
ATOM 1137 N N . TYR A 1 155 ? -5.136 -14.815 35.160 1.00 94.75 155 TYR A N 1
ATOM 1138 C CA . TYR A 1 155 ? -4.249 -13.874 34.473 1.00 94.75 155 TYR A CA 1
ATOM 1139 C C . TYR A 1 155 ? -3.737 -12.780 35.418 1.00 94.75 155 TYR A C 1
ATOM 1141 O O . TYR A 1 155 ? -2.531 -12.587 35.519 1.00 94.75 155 TYR A O 1
ATOM 1149 N N . ALA A 1 156 ? -4.624 -12.100 36.147 1.00 95.12 156 ALA A N 1
ATOM 1150 C CA . ALA A 1 156 ? -4.258 -11.011 37.051 1.00 95.12 156 ALA A CA 1
ATOM 1151 C C . ALA A 1 156 ? -3.357 -11.490 38.201 1.00 95.12 156 ALA A C 1
ATOM 1153 O O . ALA A 1 156 ? -2.446 -10.772 38.605 1.00 95.12 156 ALA A O 1
ATOM 1154 N N . GLY A 1 157 ? -3.571 -12.714 38.699 1.00 95.25 157 GLY A N 1
ATOM 1155 C CA . GLY A 1 157 ? -2.696 -13.329 39.698 1.00 95.25 157 GLY A CA 1
ATOM 1156 C C . GLY A 1 157 ? -1.291 -13.639 39.170 1.00 95.25 157 GLY A C 1
ATOM 1157 O O . GLY A 1 157 ? -0.314 -13.432 39.887 1.00 95.25 157 GLY A O 1
ATOM 1158 N N . ALA A 1 158 ? -1.177 -14.110 37.924 1.00 93.50 158 ALA A N 1
ATOM 1159 C CA . ALA A 1 158 ? 0.106 -14.430 37.294 1.00 93.50 158 ALA A CA 1
ATOM 1160 C C . ALA A 1 158 ? 0.848 -13.191 36.756 1.00 93.50 158 ALA A C 1
ATOM 1162 O O . ALA A 1 158 ? 2.077 -13.168 36.754 1.00 93.50 158 ALA A O 1
ATOM 1163 N N . HIS A 1 159 ? 0.112 -12.156 36.344 1.00 92.69 159 HIS A N 1
ATOM 1164 C CA . HIS A 1 159 ? 0.633 -10.951 35.693 1.00 92.69 159 HIS A CA 1
ATOM 1165 C C . HIS A 1 159 ? 0.139 -9.665 36.382 1.00 92.69 159 HIS A C 1
ATOM 1167 O O . HIS A 1 159 ? -0.510 -8.821 35.754 1.00 92.69 159 HIS A O 1
ATOM 1173 N N . PRO A 1 160 ? 0.455 -9.459 37.675 1.00 92.44 160 PRO A N 1
ATOM 1174 C CA . PRO A 1 160 ? -0.147 -8.399 38.485 1.00 92.44 160 PRO A CA 1
ATOM 1175 C C . PRO A 1 160 ? 0.207 -6.977 38.037 1.00 92.44 160 PRO A C 1
ATOM 1177 O O . PRO A 1 160 ? -0.424 -6.045 38.506 1.00 92.44 160 PRO A O 1
ATOM 1180 N N . LYS A 1 161 ? 1.205 -6.787 37.162 1.00 91.25 161 LYS A N 1
ATOM 1181 C CA . LYS A 1 161 ? 1.618 -5.476 36.621 1.00 91.25 161 LYS A CA 1
ATOM 1182 C C . LYS A 1 161 ? 1.279 -5.290 35.139 1.00 91.25 161 LYS A C 1
ATOM 1184 O O . LYS A 1 161 ? 1.708 -4.312 34.533 1.00 91.25 161 LYS A O 1
ATOM 1189 N N . GLU A 1 162 ? 0.539 -6.224 34.539 1.00 91.94 162 GLU A N 1
ATOM 1190 C CA . GLU A 1 162 ? 0.240 -6.230 33.099 1.00 91.94 162 GLU A CA 1
ATOM 1191 C C . GLU A 1 162 ? -1.224 -5.877 32.791 1.00 91.94 162 GLU A C 1
ATOM 1193 O O . GLU A 1 162 ? -1.845 -6.427 31.875 1.00 91.94 162 GLU A O 1
ATOM 1198 N N . GLY A 1 163 ? -1.792 -4.957 33.574 1.00 92.75 163 GLY A N 1
ATOM 1199 C CA . GLY A 1 163 ? -3.056 -4.304 33.246 1.00 92.75 163 GLY A CA 1
ATOM 1200 C C . GLY A 1 163 ? -2.907 -3.258 32.135 1.00 92.75 163 GLY A C 1
ATOM 1201 O O . GLY A 1 163 ? -1.801 -2.932 31.705 1.00 92.75 163 GLY A O 1
ATOM 1202 N N . MET A 1 164 ? -4.034 -2.731 31.654 1.00 93.19 164 MET A N 1
ATOM 1203 C CA . MET A 1 164 ? -4.069 -1.800 30.518 1.00 93.19 164 MET A CA 1
ATOM 1204 C C . MET A 1 164 ? -4.331 -0.350 30.958 1.00 93.19 164 MET A C 1
ATOM 1206 O O . MET A 1 164 ? -5.092 -0.145 31.903 1.00 93.19 164 MET A O 1
ATOM 1210 N N . PRO A 1 165 ? -3.806 0.664 30.239 1.00 92.38 165 PRO A N 1
ATOM 1211 C CA . PRO A 1 165 ? -2.845 0.574 29.132 1.00 92.38 165 PRO A CA 1
ATOM 1212 C C . PRO A 1 165 ? -1.443 0.135 29.594 1.00 92.38 165 PRO A C 1
ATOM 1214 O O . PRO A 1 165 ? -0.851 0.755 30.475 1.00 92.38 165 PRO A O 1
ATOM 1217 N N . LEU A 1 166 ? -0.905 -0.927 28.989 1.00 89.12 166 LEU A N 1
ATOM 1218 C CA . LEU A 1 166 ? 0.398 -1.484 29.358 1.00 89.12 166 LEU A CA 1
ATOM 1219 C C . LEU A 1 166 ? 1.533 -0.721 28.671 1.00 89.12 166 LEU A C 1
ATOM 1221 O O . LEU A 1 166 ? 1.484 -0.502 27.463 1.00 89.12 166 LEU A O 1
ATOM 1225 N N . ALA A 1 167 ? 2.587 -0.392 29.425 1.00 86.06 167 ALA A N 1
ATOM 1226 C CA . ALA A 1 167 ? 3.849 0.146 28.902 1.00 86.06 167 ALA A CA 1
ATOM 1227 C C . ALA A 1 167 ? 3.751 1.463 28.106 1.00 86.06 167 ALA A C 1
ATOM 1229 O O . ALA A 1 167 ? 4.676 1.838 27.387 1.00 86.06 167 ALA A O 1
ATOM 1230 N N . VAL A 1 168 ? 2.649 2.187 28.268 1.00 85.75 168 VAL A N 1
ATOM 1231 C CA . VAL A 1 168 ? 2.424 3.522 27.712 1.00 85.75 168 VAL A CA 1
ATOM 1232 C C . VAL A 1 168 ? 1.947 4.453 28.823 1.00 85.75 168 VAL A C 1
ATOM 1234 O O . VAL A 1 168 ? 1.789 4.042 29.974 1.00 85.75 168 VAL A O 1
ATOM 1237 N N . THR A 1 169 ? 1.716 5.725 28.502 1.00 82.94 169 THR A N 1
ATOM 1238 C CA . THR A 1 169 ? 1.083 6.646 29.449 1.00 82.94 169 THR A CA 1
ATOM 1239 C C . THR A 1 169 ? -0.289 6.103 29.850 1.00 82.94 169 THR A C 1
ATOM 1241 O O . THR A 1 169 ? -1.161 5.934 28.998 1.00 82.94 169 THR A O 1
ATOM 1244 N N . GLY A 1 170 ? -0.468 5.833 31.144 1.00 87.12 170 GLY A N 1
ATOM 1245 C CA . GLY A 1 170 ? -1.731 5.351 31.693 1.00 87.12 170 GLY A CA 1
ATOM 1246 C C . GLY A 1 170 ? -2.876 6.361 31.561 1.00 87.12 170 GLY A C 1
ATOM 1247 O O . GLY A 1 170 ? -2.722 7.473 31.043 1.00 87.12 170 GLY A O 1
ATOM 1248 N N . LEU A 1 171 ? -4.045 5.961 32.051 1.00 93.88 171 LEU A N 1
ATOM 1249 C CA . LEU A 1 171 ? -5.222 6.822 32.111 1.00 93.88 171 LEU A CA 1
ATOM 1250 C C . LEU A 1 171 ? -5.089 7.831 33.252 1.00 93.88 171 LEU A C 1
ATOM 1252 O O . LEU A 1 171 ? -4.639 7.476 34.341 1.00 93.88 171 LEU A O 1
ATOM 1256 N N . THR A 1 172 ? -5.545 9.064 33.034 1.00 94.12 172 THR A N 1
ATOM 1257 C CA . THR A 1 172 ? -5.829 9.962 34.163 1.00 94.12 172 THR A CA 1
ATOM 1258 C C . THR A 1 172 ? -7.024 9.435 34.960 1.00 94.12 172 THR A C 1
ATOM 1260 O O . THR A 1 172 ? -7.869 8.724 34.410 1.00 94.12 172 THR A O 1
ATOM 1263 N N . ASP A 1 173 ? -7.158 9.826 36.229 1.00 95.19 173 ASP A N 1
ATOM 1264 C CA . ASP A 1 173 ? -8.299 9.422 37.069 1.00 95.19 173 ASP A CA 1
ATOM 1265 C C . ASP A 1 173 ? -9.644 9.749 36.406 1.00 95.19 173 ASP A C 1
ATOM 1267 O O . ASP A 1 173 ? -10.578 8.947 36.431 1.00 95.19 173 ASP A O 1
ATOM 1271 N N . GLN A 1 174 ? -9.733 10.902 35.737 1.00 96.75 174 GLN A N 1
ATOM 1272 C CA . GLN A 1 174 ? -10.930 11.313 35.007 1.00 96.75 174 GLN A CA 1
ATOM 1273 C C . GLN A 1 174 ? -11.213 10.405 33.802 1.00 96.75 174 GLN A C 1
ATOM 1275 O O . GLN A 1 174 ? -12.365 10.018 33.582 1.00 96.75 174 GLN A O 1
ATOM 1280 N N . GLN A 1 175 ? -10.188 10.059 33.018 1.00 97.31 175 GLN A N 1
ATOM 1281 C CA . GLN A 1 175 ? -10.329 9.146 31.879 1.00 97.31 175 GLN A CA 1
ATOM 1282 C C . GLN A 1 175 ? -10.748 7.750 32.356 1.00 97.31 175 GLN A C 1
ATOM 1284 O O . GLN A 1 175 ? -11.699 7.176 31.823 1.00 97.31 175 GLN A O 1
ATOM 1289 N N . TYR A 1 176 ? -10.106 7.244 33.413 1.00 97.44 176 TYR A N 1
ATOM 1290 C CA . TYR A 1 176 ? -10.440 5.968 34.044 1.00 97.44 176 TYR A CA 1
ATOM 1291 C C . TYR A 1 176 ? -11.892 5.932 34.535 1.00 97.44 176 TYR A C 1
ATOM 1293 O O . TYR A 1 176 ? -12.657 5.054 34.138 1.00 97.44 176 TYR A O 1
ATOM 1301 N N . GLN A 1 177 ? -12.318 6.922 35.324 1.00 97.19 177 GLN A N 1
ATOM 1302 C CA . GLN A 1 177 ? -13.694 7.005 35.826 1.00 97.19 177 GLN A CA 1
ATOM 1303 C C . GLN A 1 177 ? -14.727 7.140 34.700 1.00 97.19 177 GLN A C 1
ATOM 1305 O O . GLN A 1 177 ? -15.846 6.637 34.818 1.00 97.19 177 GLN A O 1
ATOM 1310 N N . THR A 1 178 ? -14.381 7.819 33.605 1.00 97.62 178 THR A N 1
ATOM 1311 C CA . THR A 1 178 ? -15.260 7.950 32.434 1.00 97.62 178 THR A CA 1
ATOM 1312 C C . THR A 1 178 ? -15.459 6.600 31.748 1.00 97.62 178 THR A C 1
ATOM 1314 O O . THR A 1 178 ? -16.601 6.196 31.533 1.00 97.62 178 THR A O 1
ATOM 1317 N N . LEU A 1 179 ? -14.377 5.855 31.505 1.00 97.62 179 LEU A N 1
ATOM 1318 C CA . LEU A 1 179 ? -14.439 4.506 30.939 1.00 97.62 179 LEU A CA 1
ATOM 1319 C C . LEU A 1 179 ? -15.201 3.529 31.844 1.00 97.62 179 LEU A C 1
ATOM 1321 O O . LEU A 1 179 ? -16.072 2.810 31.363 1.00 97.62 179 LEU A O 1
ATOM 1325 N N . GLN A 1 180 ? -14.935 3.538 33.154 1.00 97.19 180 GLN A N 1
ATOM 1326 C CA . GLN A 1 180 ? -15.621 2.663 34.111 1.00 97.19 180 GLN A CA 1
ATOM 1327 C C . GLN A 1 180 ? -17.130 2.925 34.155 1.00 97.19 180 GLN A C 1
ATOM 1329 O O . GLN A 1 180 ? -17.921 1.986 34.094 1.00 97.19 180 GLN A O 1
ATOM 1334 N N . ARG A 1 181 ? -17.557 4.196 34.201 1.00 95.81 181 ARG A N 1
ATOM 1335 C CA . ARG A 1 181 ? -18.988 4.544 34.176 1.00 95.81 181 ARG A CA 1
ATOM 1336 C C . ARG A 1 181 ? -19.661 4.143 32.866 1.00 95.81 181 ARG A C 1
ATOM 1338 O O . ARG A 1 181 ? -20.801 3.692 32.901 1.00 95.81 181 ARG A O 1
ATOM 1345 N N . TRP A 1 182 ? -18.970 4.294 31.737 1.00 96.44 182 TRP A N 1
ATOM 1346 C CA . TRP A 1 182 ? -19.478 3.869 30.433 1.00 96.44 182 TRP A CA 1
ATOM 1347 C C . TRP A 1 182 ? -19.627 2.347 30.339 1.00 96.44 182 TRP A C 1
ATOM 1349 O O . TRP A 1 182 ? -20.665 1.857 29.906 1.00 96.44 182 TRP A O 1
ATOM 1359 N N . LEU A 1 183 ? -18.645 1.581 30.816 1.00 96.00 183 LEU A N 1
ATOM 1360 C CA . LEU A 1 183 ? -18.734 0.118 30.868 1.00 96.00 183 LEU A CA 1
ATOM 1361 C C . LEU A 1 183 ? -19.853 -0.341 31.816 1.00 96.00 183 LEU A C 1
ATOM 1363 O O . LEU A 1 183 ? -20.642 -1.217 31.464 1.00 96.00 183 LEU A O 1
ATOM 1367 N N . ALA A 1 184 ? -19.983 0.295 32.984 1.00 93.38 184 ALA A N 1
ATOM 1368 C CA . ALA A 1 184 ? -21.039 0.000 33.953 1.00 93.38 184 ALA A CA 1
ATOM 1369 C C . ALA A 1 184 ? -22.453 0.313 33.428 1.00 93.38 184 ALA A C 1
ATOM 1371 O O . ALA A 1 184 ? -23.413 -0.327 33.854 1.00 93.38 184 ALA A O 1
ATOM 1372 N N . SER A 1 185 ? -22.597 1.256 32.489 1.00 92.25 185 SER A N 1
ATOM 1373 C CA . SER A 1 185 ? -23.872 1.550 31.820 1.00 92.25 185 SER A CA 1
ATOM 1374 C C . SER A 1 185 ? -24.162 0.647 30.613 1.00 92.25 185 SER A C 1
ATOM 1376 O O . SER A 1 185 ? -25.106 0.909 29.867 1.00 92.25 185 SER A O 1
ATOM 1378 N N . GLY A 1 186 ? -23.383 -0.422 30.421 1.00 92.19 186 GLY A N 1
ATOM 1379 C CA . GLY A 1 186 ? -23.548 -1.372 29.319 1.00 92.19 186 GLY A CA 1
ATOM 1380 C C . GLY A 1 186 ? -22.826 -0.969 28.035 1.00 92.19 186 GLY A C 1
ATOM 1381 O O . GLY A 1 186 ? -23.128 -1.525 26.982 1.00 92.19 186 GLY A O 1
ATOM 1382 N N . ALA A 1 187 ? -21.891 -0.017 28.118 1.00 95.12 187 ALA A N 1
ATOM 1383 C CA . ALA A 1 187 ? -21.035 0.422 27.021 1.00 95.12 187 ALA A CA 1
ATOM 1384 C C . ALA A 1 187 ? -21.805 0.828 25.743 1.00 95.12 187 ALA A C 1
ATOM 1386 O O . ALA A 1 187 ? -21.508 0.311 24.662 1.00 95.12 187 ALA A O 1
ATOM 1387 N N . PRO A 1 188 ? -22.809 1.728 25.824 1.00 94.81 188 PRO A N 1
ATOM 1388 C CA . PRO A 1 188 ? -23.570 2.143 24.649 1.00 94.81 188 PRO A CA 1
ATOM 1389 C C . PRO A 1 188 ? -22.655 2.797 23.608 1.00 94.81 188 PRO A C 1
ATOM 1391 O O . PRO A 1 188 ? -21.816 3.633 23.945 1.00 94.81 188 PRO A O 1
ATOM 1394 N N . ILE A 1 189 ? -22.840 2.425 22.341 1.00 94.31 189 ILE A N 1
ATOM 1395 C CA . ILE A 1 189 ? -22.078 2.949 21.204 1.00 94.31 189 ILE A CA 1
ATOM 1396 C C . ILE A 1 189 ? -23.024 3.776 20.342 1.00 94.31 189 ILE A C 1
ATOM 1398 O O . ILE A 1 189 ? -23.945 3.239 19.733 1.00 94.31 189 ILE A O 1
ATOM 1402 N N . ASP A 1 190 ? -22.793 5.087 20.319 1.00 94.31 190 ASP A N 1
ATOM 1403 C CA . ASP A 1 190 ? -23.549 6.073 19.540 1.00 94.31 190 ASP A CA 1
ATOM 1404 C C . ASP A 1 190 ? -22.806 6.514 18.267 1.00 94.31 190 ASP A C 1
ATOM 1406 O O . ASP A 1 190 ? -23.133 7.544 17.678 1.00 94.31 190 ASP A O 1
ATOM 1410 N N . GLU A 1 191 ? -21.809 5.730 17.840 1.00 91.62 191 GLU A N 1
ATOM 1411 C CA . GLU A 1 191 ? -21.076 5.949 16.593 1.00 91.62 191 GLU A CA 1
ATOM 1412 C C . GLU A 1 191 ? -22.005 5.841 15.386 1.00 91.62 191 GLU A C 1
ATOM 1414 O O . GLU A 1 191 ? -22.730 4.861 15.210 1.00 91.62 191 GLU A O 1
ATOM 1419 N N . GLN A 1 192 ? -21.971 6.875 14.550 1.00 89.19 192 GLN A N 1
ATOM 1420 C CA . GLN A 1 192 ? -22.672 6.912 13.277 1.00 89.19 192 GLN A CA 1
ATOM 1421 C C . GLN A 1 192 ? -21.665 6.750 12.147 1.00 89.19 192 GLN A C 1
ATOM 1423 O O . GLN A 1 192 ? -20.548 7.260 12.222 1.00 89.19 192 GLN A O 1
ATOM 1428 N N . GLY A 1 193 ? -22.082 6.052 11.091 1.00 85.75 193 GLY A N 1
ATOM 1429 C CA . GLY A 1 193 ? -21.247 5.879 9.913 1.00 85.75 193 GLY A CA 1
ATOM 1430 C C . GLY A 1 193 ? -20.923 7.226 9.271 1.00 85.75 193 GLY A C 1
ATOM 1431 O O . GLY A 1 193 ? -21.819 8.044 9.052 1.00 85.75 193 GLY A O 1
ATOM 1432 N N . LEU A 1 194 ? -19.650 7.439 8.947 1.00 90.38 194 LEU A N 1
ATOM 1433 C CA . LEU A 1 194 ? -19.206 8.626 8.231 1.00 90.38 194 LEU A CA 1
ATOM 1434 C C . LEU A 1 194 ? -19.900 8.696 6.865 1.00 90.38 194 LEU A C 1
ATOM 1436 O O . LEU A 1 194 ? -19.928 7.702 6.134 1.00 90.38 194 LEU A O 1
ATOM 1440 N N . ALA A 1 195 ? -20.431 9.869 6.521 1.00 90.94 195 ALA A N 1
ATOM 1441 C CA . ALA A 1 195 ? -21.067 10.146 5.239 1.00 90.94 195 ALA A CA 1
ATOM 1442 C C . ALA A 1 195 ? -20.358 11.314 4.535 1.00 90.94 195 ALA A C 1
ATOM 1444 O O . ALA A 1 195 ? -19.934 12.254 5.211 1.00 90.94 195 ALA A O 1
ATOM 1445 N N . PRO A 1 196 ? -20.239 11.281 3.195 1.00 93.50 196 PRO A N 1
ATOM 1446 C CA . PRO A 1 196 ? -19.664 12.393 2.449 1.00 93.50 196 PRO A CA 1
ATOM 1447 C C . PRO A 1 196 ? -20.503 13.662 2.617 1.00 93.50 196 PRO A C 1
ATOM 1449 O O . PRO A 1 196 ? -21.737 13.611 2.582 1.00 93.50 196 PRO A O 1
ATOM 1452 N N . ASN A 1 197 ? -19.840 14.814 2.720 1.00 94.31 197 ASN A N 1
ATOM 1453 C CA . ASN A 1 197 ? -20.518 16.104 2.594 1.00 94.31 197 ASN A CA 1
ATOM 1454 C C . ASN A 1 197 ? -20.977 16.345 1.134 1.00 94.31 197 ASN A C 1
ATOM 1456 O O . ASN A 1 197 ? -20.689 15.557 0.234 1.00 94.31 197 ASN A O 1
ATOM 1460 N N . ALA A 1 198 ? -21.692 17.442 0.863 1.00 95.06 198 ALA A N 1
ATOM 1461 C CA . ALA A 1 198 ? -22.242 17.704 -0.475 1.00 95.06 198 ALA A CA 1
ATOM 1462 C C . ALA A 1 198 ? -21.171 17.804 -1.585 1.00 95.06 198 ALA A C 1
ATOM 1464 O O . ALA A 1 198 ? -21.397 17.341 -2.705 1.00 95.06 198 ALA A O 1
ATOM 1465 N N . GLN A 1 199 ? -20.005 18.383 -1.284 1.00 95.25 199 GLN A N 1
ATOM 1466 C CA . GLN A 1 199 ? -18.903 18.517 -2.240 1.00 95.25 199 GLN A CA 1
ATOM 1467 C C . GLN A 1 199 ? -18.227 17.168 -2.499 1.00 95.25 199 GLN A C 1
ATOM 1469 O O . GLN A 1 199 ? -17.948 16.820 -3.647 1.00 95.25 199 GLN A O 1
ATOM 1474 N N . GLU A 1 200 ? -17.993 16.391 -1.446 1.00 97.06 200 GLU A N 1
ATOM 1475 C CA . GLU A 1 200 ? -17.449 15.038 -1.543 1.00 97.06 200 GLU A CA 1
ATOM 1476 C C . GLU A 1 200 ? -18.407 14.119 -2.297 1.00 97.06 200 GLU A C 1
ATOM 1478 O O . GLU A 1 200 ? -17.974 13.394 -3.182 1.00 97.06 200 GLU A O 1
ATOM 1483 N N . ALA A 1 201 ? -19.713 14.198 -2.032 1.00 95.94 201 ALA A N 1
ATOM 1484 C CA . ALA A 1 201 ? -20.728 13.396 -2.711 1.00 95.94 201 ALA A CA 1
ATOM 1485 C C . ALA A 1 201 ? -20.752 13.651 -4.228 1.00 95.94 201 ALA A C 1
ATOM 1487 O O . ALA A 1 201 ? -20.888 12.708 -5.012 1.00 95.94 201 ALA A O 1
ATOM 1488 N N . LEU A 1 202 ? -20.561 14.905 -4.658 1.00 96.25 202 LEU A N 1
ATOM 1489 C CA . LEU A 1 202 ? -20.429 15.243 -6.076 1.00 96.25 202 LEU A CA 1
ATOM 1490 C C . LEU A 1 202 ? -19.176 14.606 -6.691 1.00 96.25 202 LEU A C 1
ATOM 1492 O O . LEU A 1 202 ? -19.250 14.023 -7.773 1.00 96.25 202 LEU A O 1
ATOM 1496 N N . GLN A 1 203 ? -18.032 14.687 -6.008 1.00 97.62 203 GLN A N 1
ATOM 1497 C CA . GLN A 1 203 ? -16.791 14.080 -6.495 1.00 97.62 203 GLN A CA 1
ATOM 1498 C C . GLN A 1 203 ? -16.874 12.548 -6.504 1.00 97.62 203 GLN A C 1
ATOM 1500 O O . GLN A 1 203 ? -16.472 11.930 -7.489 1.00 97.62 203 GLN A O 1
ATOM 1505 N N . VAL A 1 204 ? -17.477 11.936 -5.480 1.00 97.75 204 VAL A N 1
ATOM 1506 C CA . VAL A 1 204 ? -17.794 10.501 -5.446 1.00 97.75 204 VAL A CA 1
ATOM 1507 C C . VAL A 1 204 ? -18.581 10.115 -6.691 1.00 97.75 204 VAL A C 1
ATOM 1509 O O . VAL A 1 204 ? -18.166 9.212 -7.413 1.00 97.75 204 VAL A O 1
ATOM 1512 N N . GLN A 1 205 ? -19.661 10.834 -7.007 1.00 97.31 205 GLN A N 1
ATOM 1513 C CA . GLN A 1 205 ? -20.468 10.544 -8.190 1.00 97.31 205 GLN A CA 1
ATOM 1514 C C . GLN A 1 205 ? -19.665 10.677 -9.493 1.00 97.31 205 GLN A C 1
ATOM 1516 O O . GLN A 1 205 ? -19.777 9.825 -10.371 1.00 97.31 205 GLN A O 1
ATOM 1521 N N . GLN A 1 206 ? -18.838 11.714 -9.638 1.00 97.62 206 GLN A N 1
ATOM 1522 C CA . GLN A 1 206 ? -18.011 11.907 -10.836 1.00 97.62 206 GLN A CA 1
ATOM 1523 C C . GLN A 1 206 ? -17.016 10.759 -11.048 1.00 97.62 206 GLN A C 1
ATOM 1525 O O . GLN A 1 206 ? -16.854 10.279 -12.173 1.00 97.62 206 GLN A O 1
ATOM 1530 N N . TRP A 1 207 ? -16.364 10.312 -9.976 1.00 98.19 207 TRP A N 1
ATOM 1531 C CA . TRP A 1 207 ? -15.411 9.209 -10.025 1.00 98.19 207 TRP A CA 1
ATOM 1532 C C . TRP A 1 207 ? -16.096 7.862 -10.240 1.00 98.19 207 TRP A C 1
ATOM 1534 O O . TRP A 1 207 ? -15.688 7.122 -11.132 1.00 98.19 207 TRP A O 1
ATOM 1544 N N . GLU A 1 208 ? -17.173 7.563 -9.514 1.00 98.44 208 GLU A N 1
ATOM 1545 C CA . GLU A 1 208 ? -17.951 6.340 -9.734 1.00 98.44 208 GLU A CA 1
ATOM 1546 C C . GLU A 1 208 ? -18.522 6.286 -11.161 1.00 98.44 208 GLU A C 1
ATOM 1548 O O . GLU A 1 208 ? -18.504 5.223 -11.778 1.00 98.44 208 GLU A O 1
ATOM 1553 N N . ASN A 1 209 ? -18.940 7.416 -11.742 1.00 97.75 209 ASN A N 1
ATOM 1554 C CA . ASN A 1 209 ? -19.385 7.469 -13.137 1.00 97.75 209 ASN A CA 1
ATOM 1555 C C . ASN A 1 209 ? -18.274 7.107 -14.128 1.00 97.75 209 ASN A C 1
ATOM 1557 O O . ASN A 1 209 ? -18.561 6.466 -15.133 1.00 97.75 209 ASN A O 1
ATOM 1561 N N . LEU A 1 210 ? -17.022 7.513 -13.880 1.00 97.06 210 LEU A N 1
ATOM 1562 C CA . LEU A 1 210 ? -15.882 7.122 -14.717 1.00 97.06 210 LEU A CA 1
ATOM 1563 C C . LEU A 1 210 ? -15.553 5.633 -14.557 1.00 97.06 210 LEU A C 1
ATOM 1565 O O . LEU A 1 210 ? -15.307 4.944 -15.542 1.00 97.06 210 LEU A O 1
ATOM 1569 N N . LEU A 1 211 ? -15.534 5.150 -13.316 1.00 96.38 211 LEU A N 1
ATOM 1570 C CA . LEU A 1 211 ? -15.124 3.787 -12.977 1.00 96.38 211 LEU A CA 1
ATOM 1571 C C . LEU A 1 211 ? -16.174 2.736 -13.359 1.00 96.38 211 LEU A C 1
ATOM 1573 O O . LEU A 1 211 ? -15.841 1.566 -13.496 1.00 96.38 211 LEU A O 1
ATOM 1577 N N . ASN A 1 212 ? -17.430 3.142 -13.543 1.00 97.75 212 ASN A N 1
ATOM 1578 C CA . ASN A 1 212 ? -18.529 2.257 -13.929 1.00 97.75 212 ASN A CA 1
ATOM 1579 C C . ASN A 1 212 ? -19.048 2.535 -15.346 1.00 97.75 212 ASN A C 1
ATOM 1581 O O . ASN A 1 212 ? -20.186 2.176 -15.658 1.00 97.75 212 ASN A O 1
ATOM 1585 N N . GLN A 1 213 ? -18.253 3.182 -16.209 1.00 95.69 213 GLN A N 1
ATOM 1586 C CA . GLN A 1 213 ? -18.656 3.344 -17.605 1.00 95.69 213 GLN A CA 1
ATOM 1587 C C . GLN A 1 213 ? -18.829 1.970 -18.274 1.00 95.69 213 GLN A C 1
ATOM 1589 O O . GLN A 1 213 ? -17.990 1.082 -18.094 1.00 95.69 213 GLN A O 1
ATOM 1594 N N . PRO A 1 214 ? -19.913 1.769 -19.044 1.00 93.62 214 PRO A N 1
ATOM 1595 C CA . PRO A 1 214 ? -20.132 0.516 -19.745 1.00 93.62 214 PRO A CA 1
ATOM 1596 C C . PRO A 1 214 ? -19.137 0.368 -20.899 1.00 93.62 214 PRO A C 1
ATOM 1598 O O . PRO A 1 214 ? -18.837 1.334 -21.595 1.00 93.62 214 PRO A O 1
ATOM 1601 N N . GLY A 1 215 ? -18.691 -0.863 -21.140 1.00 93.75 215 GLY A N 1
ATOM 1602 C CA . GLY A 1 215 ? -17.773 -1.200 -22.227 1.00 93.75 215 GLY A CA 1
ATOM 1603 C C . GLY A 1 215 ? -16.623 -2.075 -21.746 1.00 93.75 215 GLY A C 1
ATOM 1604 O O . GLY A 1 215 ? -16.201 -1.996 -20.592 1.00 93.75 215 GLY A O 1
ATOM 1605 N N . ALA A 1 216 ? -16.130 -2.958 -22.618 1.00 95.31 216 ALA A N 1
ATOM 1606 C CA . ALA A 1 216 ? -15.053 -3.883 -22.267 1.00 95.31 216 ALA A CA 1
ATOM 1607 C C . ALA A 1 216 ? -13.745 -3.139 -21.956 1.00 95.31 216 ALA A C 1
ATOM 1609 O O . ALA A 1 216 ? -13.025 -3.524 -21.037 1.00 95.31 216 ALA A O 1
ATOM 1610 N N . ARG A 1 217 ? -13.461 -2.047 -22.676 1.00 95.88 217 ARG A N 1
ATOM 1611 C CA . ARG A 1 217 ? -12.287 -1.199 -22.443 1.00 95.88 217 ARG A CA 1
ATOM 1612 C C . ARG A 1 217 ? -12.382 -0.491 -21.093 1.00 95.88 217 ARG A C 1
ATOM 1614 O O . ARG A 1 217 ? -11.461 -0.571 -20.288 1.00 95.88 217 ARG A O 1
ATOM 1621 N N . GLU A 1 218 ? -13.515 0.145 -20.831 1.00 96.62 218 GLU A N 1
ATOM 1622 C CA . GLU A 1 218 ? -13.806 0.904 -19.616 1.00 96.62 218 GLU A CA 1
ATOM 1623 C C . GLU A 1 218 ? -13.788 -0.004 -18.382 1.00 96.62 218 GLU A C 1
ATOM 1625 O O . GLU A 1 218 ? -13.114 0.289 -17.396 1.00 96.62 218 GLU A O 1
ATOM 1630 N N . SER A 1 219 ? -14.428 -1.170 -18.474 1.00 96.12 219 SER A N 1
ATOM 1631 C CA . SER A 1 219 ? -14.432 -2.170 -17.402 1.00 96.12 219 SER A CA 1
ATOM 1632 C C . SER A 1 219 ? -13.038 -2.760 -17.146 1.00 96.12 219 SER A C 1
ATOM 1634 O O . SER A 1 219 ? -12.683 -3.015 -15.995 1.00 96.12 219 SER A O 1
ATOM 1636 N N . LEU A 1 220 ? -12.214 -2.946 -18.188 1.00 97.50 220 LEU A N 1
ATOM 1637 C CA . LEU A 1 220 ? -10.836 -3.424 -18.035 1.00 97.50 220 LEU A CA 1
ATOM 1638 C C . LEU A 1 220 ? -9.954 -2.391 -17.321 1.00 97.50 220 LEU A C 1
ATOM 1640 O O . LEU A 1 220 ? -9.204 -2.751 -16.414 1.00 97.50 220 LEU A O 1
ATOM 1644 N N . VAL A 1 221 ? -10.070 -1.114 -17.694 1.00 98.06 221 VAL A N 1
ATOM 1645 C CA . VAL A 1 221 ? -9.350 -0.008 -17.043 1.00 98.06 221 VAL A CA 1
ATOM 1646 C C . VAL A 1 221 ? -9.804 0.157 -15.595 1.00 98.06 221 VAL A C 1
ATOM 1648 O O . VAL A 1 221 ? -8.961 0.284 -14.710 1.00 98.06 221 VAL A O 1
ATOM 1651 N N . ALA A 1 222 ? -11.111 0.105 -15.325 1.00 97.94 222 ALA A N 1
ATOM 1652 C CA . ALA A 1 222 ? -11.644 0.188 -13.968 1.00 97.94 222 ALA A CA 1
ATOM 1653 C C . ALA A 1 222 ? -11.136 -0.955 -13.080 1.00 97.94 222 ALA A C 1
ATOM 1655 O O . ALA A 1 222 ? -10.720 -0.714 -11.947 1.00 97.94 222 ALA A O 1
ATOM 1656 N N . ARG A 1 223 ? -11.082 -2.182 -13.617 1.00 97.44 223 ARG A N 1
ATOM 1657 C CA . ARG A 1 223 ? -10.480 -3.329 -12.929 1.00 97.44 223 ARG A CA 1
ATOM 1658 C C . ARG A 1 223 ? -8.999 -3.110 -12.643 1.00 97.44 223 ARG A C 1
ATOM 1660 O O . ARG A 1 223 ? -8.584 -3.332 -11.510 1.00 97.44 223 ARG A O 1
ATOM 1667 N N . TRP A 1 224 ? -8.222 -2.672 -13.634 1.00 97.94 224 TRP A N 1
ATOM 1668 C CA . TRP A 1 224 ? -6.794 -2.414 -13.444 1.00 97.94 224 TRP A CA 1
ATOM 1669 C C . TRP A 1 224 ? -6.568 -1.352 -12.366 1.00 97.94 224 TRP A C 1
ATOM 1671 O O . TRP A 1 224 ? -5.831 -1.595 -11.416 1.00 97.94 224 TRP A O 1
ATOM 1681 N N . LEU A 1 225 ? -7.266 -0.216 -12.450 1.00 98.38 225 LEU A N 1
ATOM 1682 C CA . LEU A 1 225 ? -7.181 0.851 -11.455 1.00 98.38 225 LEU A CA 1
ATOM 1683 C C . LEU A 1 225 ? -7.582 0.353 -10.058 1.00 98.38 225 LEU A C 1
ATOM 1685 O O . LEU A 1 225 ? -6.907 0.697 -9.093 1.00 98.38 225 LEU A O 1
ATOM 1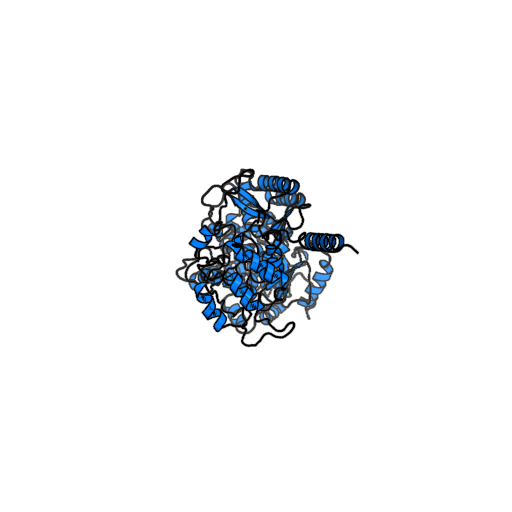689 N N . PHE A 1 226 ? -8.629 -0.473 -9.940 1.00 98.00 226 PHE A N 1
ATOM 1690 C CA . PHE A 1 226 ? -9.067 -1.029 -8.655 1.00 98.00 226 PHE A CA 1
ATOM 1691 C C . PHE A 1 226 ? -7.986 -1.905 -8.041 1.00 98.00 226 PHE A C 1
ATOM 1693 O O . PHE A 1 226 ? -7.595 -1.685 -6.897 1.00 98.00 226 PHE A O 1
ATOM 1700 N N . GLU A 1 227 ? -7.454 -2.851 -8.817 1.00 96.69 227 GLU A N 1
ATOM 1701 C CA . GLU A 1 227 ? -6.367 -3.715 -8.361 1.00 96.69 227 GLU A CA 1
ATOM 1702 C C . GLU A 1 227 ? -5.122 -2.903 -7.957 1.00 96.69 227 GLU A C 1
ATOM 1704 O O . GLU A 1 227 ? -4.401 -3.346 -7.072 1.00 96.69 227 GLU A O 1
ATOM 1709 N N . HIS A 1 228 ? -4.915 -1.702 -8.515 1.00 97.00 228 HIS A N 1
ATOM 1710 C CA . HIS A 1 228 ? -3.778 -0.818 -8.221 1.00 97.00 228 HIS A CA 1
ATOM 1711 C C . HIS A 1 228 ? -4.017 0.243 -7.143 1.00 97.00 228 HIS A C 1
ATOM 1713 O O . HIS A 1 228 ? -3.057 0.872 -6.705 1.00 97.00 228 HIS A O 1
ATOM 1719 N N . LEU A 1 229 ? -5.260 0.471 -6.716 1.00 96.56 229 LEU A N 1
ATOM 1720 C CA . LEU A 1 229 ? -5.606 1.527 -5.758 1.00 96.56 229 LEU A CA 1
ATOM 1721 C C . LEU A 1 229 ? -6.465 1.033 -4.583 1.00 96.56 229 LEU A C 1
ATOM 1723 O O . LEU A 1 229 ? -6.859 1.842 -3.748 1.00 96.56 229 LEU A O 1
ATOM 1727 N N . PHE A 1 230 ? -6.751 -0.270 -4.465 1.00 94.06 230 PHE A N 1
ATOM 1728 C CA . PHE A 1 230 ? -7.647 -0.811 -3.427 1.00 94.06 230 PHE A CA 1
ATOM 1729 C C . PHE A 1 230 ? -7.199 -0.530 -1.980 1.00 94.06 230 PHE A C 1
ATOM 1731 O O . PHE A 1 230 ? -8.033 -0.506 -1.080 1.00 94.06 230 PHE A O 1
ATOM 1738 N N . LEU A 1 231 ? -5.899 -0.308 -1.745 1.00 92.31 231 LEU A N 1
ATOM 1739 C CA . LEU A 1 231 ? -5.349 0.055 -0.429 1.00 92.31 231 LEU A CA 1
ATOM 1740 C C . LEU A 1 231 ? -5.329 1.566 -0.170 1.00 92.31 231 LEU A C 1
ATOM 1742 O O . LEU A 1 231 ? -4.963 1.996 0.924 1.00 92.31 231 LEU A O 1
ATOM 1746 N N . ALA A 1 232 ? -5.672 2.388 -1.164 1.00 95.06 232 ALA A N 1
ATOM 1747 C CA . ALA A 1 232 ? -5.637 3.830 -1.012 1.00 95.06 232 ALA A CA 1
ATOM 1748 C C . ALA A 1 232 ? -6.723 4.321 -0.048 1.00 95.06 232 ALA A C 1
ATOM 1750 O O . ALA A 1 232 ? -7.910 4.046 -0.213 1.00 95.06 232 ALA A O 1
ATOM 1751 N N . HIS A 1 233 ? -6.306 5.154 0.899 1.00 96.19 233 HIS A N 1
ATOM 1752 C CA . HIS A 1 233 ? -7.169 6.121 1.554 1.00 96.19 233 HIS A CA 1
ATOM 1753 C C . HIS A 1 233 ? -7.285 7.329 0.624 1.00 96.19 233 HIS A C 1
ATOM 1755 O O . HIS A 1 233 ? -6.414 8.202 0.570 1.00 96.19 233 HIS A O 1
ATOM 1761 N N . ILE A 1 234 ? -8.356 7.343 -0.154 1.00 97.75 234 ILE A N 1
ATOM 1762 C CA . ILE A 1 234 ? -8.640 8.386 -1.126 1.00 97.75 234 ILE A CA 1
ATOM 1763 C C . ILE A 1 234 ? -9.117 9.630 -0.390 1.00 97.75 234 ILE A C 1
ATOM 1765 O O . ILE A 1 234 ? -10.005 9.547 0.453 1.00 97.75 234 ILE A O 1
ATOM 1769 N N . TYR A 1 235 ? -8.554 10.783 -0.728 1.00 97.19 235 TYR A N 1
ATOM 1770 C CA . TYR A 1 235 ? -9.084 12.076 -0.304 1.00 97.19 235 TYR A CA 1
ATOM 1771 C C . TYR A 1 235 ? -9.382 12.932 -1.525 1.00 97.19 235 TYR A C 1
ATOM 1773 O O . TYR A 1 235 ? -8.720 12.816 -2.560 1.00 97.19 235 TYR A O 1
ATOM 1781 N N . PHE A 1 236 ? -10.381 13.795 -1.397 1.00 97.56 236 PHE A N 1
ATOM 1782 C CA . PHE A 1 236 ? -10.775 14.691 -2.469 1.00 97.56 236 PHE A CA 1
ATOM 1783 C C . PHE A 1 236 ? -10.064 16.034 -2.358 1.00 97.56 236 PHE A C 1
ATOM 1785 O O . PHE A 1 236 ? -9.885 16.572 -1.265 1.00 97.56 236 PHE A O 1
ATOM 1792 N N . GLU A 1 237 ? -9.683 16.605 -3.498 1.00 93.88 237 GLU A N 1
ATOM 1793 C CA . GLU A 1 237 ? -9.209 17.987 -3.531 1.00 93.88 237 GLU A CA 1
ATOM 1794 C C . GLU A 1 237 ? -10.328 18.929 -3.055 1.00 93.88 237 GLU A C 1
ATOM 1796 O O . GLU A 1 237 ? -11.464 18.880 -3.541 1.00 93.88 237 GLU A O 1
ATOM 1801 N N . GLY A 1 238 ? -10.016 19.740 -2.040 1.00 92.50 238 GLY A N 1
ATOM 1802 C CA . GLY A 1 238 ? -10.994 20.578 -1.346 1.00 92.50 238 GLY A CA 1
ATOM 1803 C C . GLY A 1 238 ? -12.044 19.810 -0.529 1.00 92.50 238 GLY A C 1
ATOM 1804 O O . GLY A 1 238 ? -13.053 20.411 -0.180 1.00 92.50 238 GLY A O 1
ATOM 1805 N N . GLY A 1 239 ? -11.854 18.509 -0.271 1.00 93.38 239 GLY A N 1
ATOM 1806 C CA . GLY A 1 239 ? -12.705 17.719 0.628 1.00 93.38 239 GLY A CA 1
ATOM 1807 C C . GLY A 1 239 ? -12.519 18.083 2.105 1.00 93.38 239 GLY A C 1
ATOM 1808 O O . GLY A 1 239 ? -11.666 18.905 2.448 1.00 93.38 239 GLY A O 1
ATOM 1809 N N . GLU A 1 240 ? -13.308 17.460 2.981 1.00 94.50 240 GLU A N 1
ATOM 1810 C CA . GLU A 1 240 ? -13.217 17.716 4.418 1.00 94.50 240 GLU A CA 1
ATOM 1811 C C . GLU A 1 240 ? -11.901 17.136 4.973 1.00 94.50 240 GLU A C 1
ATOM 1813 O O . GLU A 1 240 ? -11.596 15.957 4.753 1.00 94.50 240 GLU A O 1
ATOM 1818 N N . PRO A 1 241 ? -11.083 17.923 5.696 1.00 92.38 241 PRO A N 1
ATOM 1819 C CA . PRO A 1 241 ? -9.861 17.410 6.299 1.00 92.38 241 PRO A CA 1
ATOM 1820 C C . PRO A 1 241 ? -10.138 16.226 7.231 1.00 92.38 241 PRO A C 1
ATOM 1822 O O . PRO A 1 241 ? -10.953 16.302 8.144 1.00 92.38 241 PRO A O 1
ATOM 1825 N N . GLY A 1 242 ? -9.423 15.122 7.019 1.00 89.62 242 GLY A N 1
ATOM 1826 C CA . GLY A 1 242 ? -9.602 13.899 7.803 1.00 89.62 242 GLY A CA 1
ATOM 1827 C C . GLY A 1 242 ? -10.675 12.947 7.267 1.00 89.62 242 GLY A C 1
ATOM 1828 O O . GLY A 1 242 ? -10.728 11.807 7.729 1.00 89.62 242 GLY A O 1
ATOM 1829 N N . HIS A 1 243 ? -11.472 13.346 6.269 1.00 94.69 243 HIS A N 1
ATOM 1830 C CA . HIS A 1 243 ? -12.328 12.415 5.538 1.00 94.69 243 HIS A CA 1
ATOM 1831 C C . HIS A 1 243 ? -11.515 11.665 4.484 1.00 94.69 243 HIS A C 1
ATOM 1833 O O . HIS A 1 243 ? -10.851 12.251 3.626 1.00 94.69 243 HIS A O 1
ATOM 1839 N N . TYR A 1 244 ? -11.604 10.340 4.539 1.00 96.94 244 TYR A N 1
ATOM 1840 C CA . TYR A 1 244 ? -10.994 9.455 3.560 1.00 96.94 244 TYR A CA 1
ATOM 1841 C C . TYR A 1 244 ? -12.001 8.423 3.085 1.00 96.94 244 TYR A C 1
ATOM 1843 O O . TYR A 1 244 ? -12.919 8.041 3.808 1.00 96.94 244 TYR A O 1
ATOM 1851 N N . PHE A 1 245 ? -11.795 7.940 1.870 1.00 97.31 245 PHE A N 1
ATOM 1852 C CA . PHE A 1 245 ? -12.643 6.969 1.206 1.00 97.31 245 PHE A CA 1
ATOM 1853 C C . PHE A 1 245 ? -11.797 5.768 0.806 1.00 97.31 245 PHE A C 1
ATOM 1855 O O . PHE A 1 245 ? -10.667 5.908 0.350 1.00 97.31 245 PHE A O 1
ATOM 1862 N N . GLN A 1 246 ? -12.350 4.582 0.978 1.00 94.88 246 GLN A N 1
ATOM 1863 C CA . GLN A 1 246 ? -11.811 3.348 0.433 1.00 94.88 246 GLN A CA 1
ATOM 1864 C C . GLN A 1 246 ? -12.576 2.990 -0.834 1.00 94.88 246 GLN A C 1
ATOM 1866 O O . GLN A 1 246 ? -13.772 3.269 -0.974 1.00 94.88 246 GLN A O 1
ATOM 1871 N N . TRP A 1 247 ? -11.877 2.348 -1.758 1.00 94.62 247 TRP A N 1
ATOM 1872 C CA . TRP A 1 247 ? -12.481 1.858 -2.979 1.00 94.62 247 TRP A CA 1
ATOM 1873 C C . TRP A 1 247 ? -12.927 0.408 -2.796 1.00 94.62 247 TRP A C 1
ATOM 1875 O O . TRP A 1 247 ? -12.115 -0.465 -2.501 1.00 94.62 247 TRP A O 1
ATOM 1885 N N . VAL A 1 248 ? -14.222 0.146 -2.980 1.00 96.94 248 VAL A N 1
ATOM 1886 C CA . VAL A 1 248 ? -14.821 -1.181 -2.818 1.00 96.94 248 VAL A CA 1
ATOM 1887 C C . VAL A 1 248 ? -15.561 -1.655 -4.065 1.00 96.94 248 VAL A C 1
ATOM 1889 O O . VAL A 1 248 ? -15.948 -0.871 -4.935 1.00 96.94 248 VAL A O 1
ATOM 1892 N N . ARG A 1 249 ? -15.785 -2.970 -4.133 1.00 97.69 249 ARG A N 1
ATOM 1893 C CA . ARG A 1 249 ? -16.687 -3.609 -5.096 1.00 97.69 249 ARG A CA 1
ATOM 1894 C C . ARG A 1 249 ? -18.055 -3.810 -4.450 1.00 97.69 249 ARG A C 1
ATOM 1896 O O . ARG A 1 249 ? -18.132 -4.248 -3.305 1.00 97.69 249 ARG A O 1
ATOM 1903 N N . SER A 1 250 ? -19.118 -3.514 -5.186 1.00 97.94 250 SER A N 1
ATOM 1904 C CA . SER A 1 250 ? -20.507 -3.584 -4.732 1.00 97.94 250 SER A CA 1
ATOM 1905 C C . SER A 1 250 ? -21.376 -4.333 -5.738 1.00 97.94 250 SER A C 1
ATOM 1907 O O . SER A 1 250 ? -21.145 -4.227 -6.941 1.00 97.94 250 SER A O 1
ATOM 1909 N N . ARG A 1 251 ? -22.409 -5.037 -5.268 1.00 97.88 251 ARG A N 1
ATOM 1910 C CA . ARG A 1 251 ? -23.463 -5.603 -6.133 1.00 97.88 251 ARG A CA 1
ATOM 1911 C C . ARG A 1 251 ? -24.475 -4.543 -6.575 1.00 97.88 251 ARG A C 1
ATOM 1913 O O . ARG A 1 251 ? -25.208 -4.753 -7.536 1.00 97.88 251 ARG A O 1
ATOM 1920 N N . THR A 1 252 ? -24.513 -3.400 -5.890 1.00 97.69 252 THR A N 1
ATOM 1921 C CA . THR A 1 252 ? -25.436 -2.287 -6.157 1.00 97.69 252 THR A CA 1
ATOM 1922 C C . THR A 1 252 ? -24.727 -1.059 -6.757 1.00 97.69 252 THR A C 1
ATOM 1924 O O . THR A 1 252 ? -23.618 -0.708 -6.322 1.00 97.69 252 THR A O 1
ATOM 1927 N N . PRO A 1 253 ? -25.370 -0.360 -7.716 1.00 96.56 253 PRO A N 1
ATOM 1928 C CA . PRO A 1 253 ? -24.807 0.811 -8.389 1.00 96.56 253 PRO A CA 1
ATOM 1929 C C . PRO A 1 253 ? -24.847 2.082 -7.529 1.00 96.56 253 PRO A C 1
ATOM 1931 O O . PRO A 1 253 ? -25.504 2.133 -6.487 1.00 96.56 253 PRO A O 1
ATOM 1934 N N . SER A 1 254 ? -24.168 3.131 -8.002 1.00 94.88 254 SER A N 1
ATOM 1935 C CA . SER A 1 254 ? -24.205 4.490 -7.445 1.00 94.88 254 SER A CA 1
ATOM 1936 C C . SER A 1 254 ? -25.628 4.971 -7.148 1.00 94.88 254 SER A C 1
ATOM 1938 O O . SER A 1 254 ? -26.553 4.739 -7.924 1.00 94.88 254 SER A O 1
ATOM 1940 N N . GLY A 1 255 ? -25.806 5.646 -6.010 1.00 91.44 255 GLY A N 1
ATOM 1941 C CA . GLY A 1 255 ? -27.115 6.108 -5.528 1.00 91.44 255 GLY A CA 1
ATOM 1942 C C . GLY A 1 255 ? -27.905 5.077 -4.710 1.00 91.44 255 GLY A C 1
ATOM 1943 O O . GLY A 1 255 ? -28.875 5.453 -4.061 1.00 91.44 255 GLY A O 1
ATOM 1944 N N . GLN A 1 256 ? -27.479 3.809 -4.680 1.00 95.62 256 GLN A N 1
ATOM 1945 C CA . GLN A 1 256 ? -28.011 2.785 -3.773 1.00 95.62 256 GLN A CA 1
ATOM 1946 C C . GLN A 1 256 ? -27.041 2.517 -2.607 1.00 95.62 256 GLN A C 1
ATOM 1948 O O . GLN A 1 256 ? -25.823 2.715 -2.775 1.00 95.62 256 GLN A O 1
ATOM 1953 N N . PRO A 1 257 ? -27.543 2.031 -1.449 1.00 94.50 257 PRO A N 1
ATOM 1954 C CA . PRO A 1 257 ? -26.695 1.523 -0.373 1.00 94.50 257 PRO A CA 1
ATOM 1955 C C . PRO A 1 257 ? -25.711 0.483 -0.906 1.00 94.50 257 PRO A C 1
ATOM 1957 O O . PRO A 1 257 ? -26.087 -0.356 -1.726 1.00 94.50 257 PRO A O 1
ATOM 1960 N N . ILE A 1 258 ? -24.454 0.559 -0.471 1.00 95.75 258 ILE A N 1
ATOM 1961 C CA . ILE A 1 258 ? -23.397 -0.359 -0.909 1.00 95.75 258 ILE A CA 1
ATOM 1962 C C . ILE A 1 258 ? -23.717 -1.769 -0.402 1.00 95.75 258 ILE A C 1
ATOM 1964 O O . ILE A 1 258 ? -23.833 -1.982 0.802 1.00 95.75 258 ILE A O 1
ATOM 1968 N N . ASP A 1 259 ? -23.828 -2.722 -1.327 1.00 96.25 259 ASP A N 1
ATOM 1969 C CA . ASP A 1 259 ? -23.882 -4.154 -1.028 1.00 96.25 259 ASP A CA 1
ATOM 1970 C C . ASP A 1 259 ? -22.510 -4.764 -1.324 1.00 96.25 259 ASP A C 1
ATOM 1972 O O . ASP A 1 259 ? -22.192 -5.104 -2.465 1.00 96.25 259 ASP A O 1
ATOM 1976 N N . LEU A 1 260 ? -21.666 -4.813 -0.296 1.00 96.00 260 LEU A N 1
ATOM 1977 C CA . LEU A 1 260 ? -20.241 -5.097 -0.411 1.00 96.00 260 LEU A CA 1
ATOM 1978 C C . LEU A 1 260 ? -19.946 -6.503 -0.963 1.00 96.00 260 LEU A C 1
ATOM 1980 O O . LEU A 1 260 ? -20.496 -7.512 -0.521 1.00 96.00 260 LEU A O 1
ATOM 1984 N N . ILE A 1 261 ? -18.983 -6.569 -1.882 1.00 96.75 261 ILE A N 1
ATOM 1985 C CA . ILE A 1 261 ? -18.353 -7.805 -2.350 1.00 96.75 261 ILE A CA 1
ATOM 1986 C C . ILE A 1 261 ? -17.014 -7.953 -1.613 1.00 96.75 261 ILE A C 1
ATOM 1988 O O . ILE A 1 261 ? -16.004 -7.360 -1.992 1.00 96.75 261 ILE A O 1
ATOM 1992 N N . ASN A 1 262 ? -17.012 -8.743 -0.540 1.00 93.81 262 ASN A N 1
ATOM 1993 C CA . ASN A 1 262 ? -15.900 -8.899 0.400 1.00 93.81 262 ASN A CA 1
ATOM 1994 C C . ASN A 1 262 ? -14.974 -10.078 0.052 1.00 93.81 262 ASN A C 1
ATOM 1996 O O . ASN A 1 262 ? -14.607 -10.872 0.918 1.00 93.81 262 ASN A O 1
ATOM 2000 N N . THR A 1 263 ? -14.557 -10.214 -1.207 1.00 93.81 263 THR A N 1
ATOM 2001 C CA . THR A 1 263 ? -13.572 -11.254 -1.551 1.00 93.81 263 THR A CA 1
ATOM 2002 C C . THR A 1 263 ? -12.281 -11.093 -0.750 1.00 93.81 263 THR A C 1
ATOM 2004 O O . THR A 1 263 ? -11.968 -10.021 -0.224 1.00 93.81 263 THR A O 1
ATOM 2007 N N . ARG A 1 264 ? -11.506 -12.170 -0.664 1.00 89.25 264 ARG A N 1
ATOM 2008 C CA . ARG A 1 264 ? -10.265 -12.211 0.103 1.00 89.25 264 ARG A CA 1
ATOM 2009 C C . ARG A 1 264 ? -9.182 -11.321 -0.507 1.00 89.25 264 ARG A C 1
ATOM 2011 O O . ARG A 1 264 ? -8.583 -10.532 0.218 1.00 89.25 264 ARG A O 1
ATOM 2018 N N . ARG A 1 265 ? -8.998 -11.392 -1.828 1.00 90.62 265 ARG A N 1
ATOM 2019 C CA . ARG A 1 265 ? -8.087 -10.538 -2.608 1.00 90.62 265 ARG A CA 1
ATOM 2020 C C . ARG A 1 265 ? -8.875 -9.637 -3.564 1.00 90.62 265 ARG A C 1
ATOM 2022 O O . ARG A 1 265 ? -9.974 -10.013 -3.990 1.00 90.62 265 ARG A O 1
ATOM 2029 N N . PRO A 1 266 ? -8.350 -8.456 -3.933 1.00 92.62 266 PRO A N 1
ATOM 2030 C CA . PRO A 1 266 ? -9.023 -7.550 -4.871 1.00 92.62 266 PRO A CA 1
ATOM 2031 C C . PRO A 1 266 ? -9.195 -8.156 -6.274 1.00 92.62 266 PRO A C 1
ATOM 2033 O O . PRO A 1 266 ? -10.149 -7.823 -6.976 1.00 92.62 266 PRO A O 1
ATOM 2036 N N . ASN A 1 267 ? -8.318 -9.079 -6.671 1.00 94.00 267 ASN A N 1
ATOM 2037 C CA . ASN A 1 267 ? -8.362 -9.756 -7.966 1.00 94.00 267 ASN A CA 1
ATOM 2038 C C . ASN A 1 267 ? -9.042 -11.136 -7.920 1.00 94.00 267 ASN A C 1
ATOM 2040 O O . ASN A 1 267 ? -8.971 -11.872 -8.902 1.00 94.00 267 ASN A O 1
ATOM 2044 N N . ASP A 1 268 ? -9.697 -11.501 -6.815 1.00 93.75 268 ASP A N 1
ATOM 2045 C CA . ASP A 1 268 ? -10.539 -12.697 -6.767 1.00 93.75 268 ASP A CA 1
ATOM 2046 C C . ASP A 1 268 ? -11.849 -12.479 -7.529 1.00 93.75 268 ASP A C 1
ATOM 2048 O O . ASP A 1 268 ? -12.355 -11.348 -7.631 1.00 93.75 268 ASP A O 1
ATOM 2052 N N . ASP A 1 269 ? -12.408 -13.589 -8.016 1.00 94.50 269 ASP A N 1
ATOM 2053 C CA . ASP A 1 269 ? -13.684 -13.614 -8.723 1.00 94.50 269 ASP A CA 1
ATOM 2054 C C . ASP A 1 269 ? -14.795 -13.014 -7.844 1.00 94.50 269 ASP A C 1
ATOM 2056 O O . ASP A 1 269 ? -15.048 -13.518 -6.745 1.00 94.50 269 ASP A O 1
ATOM 2060 N N . PRO A 1 270 ? -15.455 -11.927 -8.283 1.00 94.81 270 PRO A N 1
ATOM 2061 C CA . PRO A 1 270 ? -16.562 -11.342 -7.539 1.00 94.81 270 PRO A CA 1
ATOM 2062 C C . PRO A 1 270 ? -17.807 -12.244 -7.510 1.00 94.81 270 PRO A C 1
ATOM 2064 O O . PRO A 1 270 ? -18.702 -11.998 -6.703 1.00 94.81 270 PRO A O 1
ATOM 2067 N N . GLY A 1 271 ? -17.904 -13.243 -8.397 1.00 94.69 271 GLY A N 1
ATOM 2068 C CA . GLY A 1 271 ? -19.033 -14.172 -8.513 1.00 94.69 271 GLY A CA 1
ATOM 2069 C C . GLY A 1 271 ? -20.333 -13.541 -9.025 1.00 94.69 271 GLY A C 1
ATOM 2070 O O . GLY A 1 271 ? -21.357 -14.213 -9.116 1.00 94.69 271 GLY A O 1
ATOM 2071 N N . THR A 1 272 ? -20.320 -12.245 -9.333 1.00 93.94 272 THR A N 1
ATOM 2072 C CA . THR A 1 272 ? -21.484 -11.464 -9.755 1.00 93.94 272 THR A CA 1
ATOM 2073 C C . THR A 1 272 ? -21.039 -10.194 -10.482 1.00 93.94 272 THR A C 1
ATOM 2075 O O . THR A 1 272 ? -19.846 -9.890 -10.564 1.00 93.94 272 THR A O 1
ATOM 2078 N N . GLN A 1 273 ? -22.001 -9.440 -11.010 1.00 92.00 273 GLN A N 1
ATOM 2079 C CA . GLN A 1 273 ? -21.752 -8.119 -11.570 1.00 92.00 273 GLN A CA 1
ATOM 2080 C C . GLN A 1 273 ? -21.236 -7.157 -10.492 1.00 92.00 273 GLN A C 1
ATOM 2082 O O . GLN A 1 273 ? -21.749 -7.109 -9.375 1.00 92.00 273 GLN A O 1
ATOM 2087 N N . VAL A 1 274 ? -20.220 -6.376 -10.855 1.00 96.00 274 VAL A N 1
ATOM 2088 C CA . VAL A 1 274 ? -19.534 -5.447 -9.956 1.00 96.00 274 VAL A CA 1
ATOM 2089 C C . VAL A 1 274 ? -19.855 -4.008 -10.326 1.00 96.00 274 VAL A C 1
ATOM 2091 O O . VAL A 1 274 ? -19.820 -3.637 -11.497 1.00 96.00 274 VAL A O 1
ATOM 2094 N N . TYR A 1 275 ? -20.057 -3.197 -9.294 1.00 98.06 275 TYR A N 1
ATOM 2095 C CA . TYR A 1 275 ? -19.948 -1.749 -9.331 1.00 98.06 275 TYR A CA 1
ATOM 2096 C C . TYR A 1 275 ? -18.813 -1.295 -8.416 1.00 98.06 275 TYR A C 1
ATOM 2098 O O . TYR A 1 275 ? -18.703 -1.721 -7.267 1.00 98.06 275 TYR A O 1
ATOM 2106 N N . TYR A 1 276 ? -17.972 -0.410 -8.922 1.00 98.19 276 TYR A N 1
ATOM 2107 C CA . TYR A 1 276 ? -16.889 0.238 -8.200 1.00 98.19 276 TYR A CA 1
ATOM 2108 C C . TYR A 1 276 ? -17.438 1.427 -7.413 1.00 98.19 276 TYR A C 1
ATOM 2110 O O . TYR A 1 276 ? -17.963 2.368 -8.007 1.00 98.19 276 TYR A O 1
ATOM 2118 N N . ARG A 1 277 ? -17.352 1.373 -6.082 1.00 98.06 277 ARG A N 1
ATOM 2119 C CA . ARG A 1 277 ? -17.965 2.355 -5.180 1.00 98.06 277 ARG A CA 1
ATOM 2120 C C . ARG A 1 277 ? -16.938 2.952 -4.227 1.00 98.06 277 ARG A C 1
ATOM 2122 O O . ARG A 1 277 ? -16.031 2.249 -3.783 1.00 98.06 277 ARG A O 1
ATOM 2129 N N . LEU A 1 278 ? -17.087 4.231 -3.902 1.00 97.50 278 LEU A N 1
ATOM 2130 C CA . LEU A 1 278 ? -16.263 4.911 -2.904 1.00 97.50 278 LEU A CA 1
ATOM 2131 C C . LEU A 1 278 ? -17.022 4.947 -1.583 1.00 97.50 278 LEU A C 1
ATOM 2133 O O . LEU A 1 278 ? -18.108 5.517 -1.483 1.00 97.50 278 LEU A O 1
ATOM 2137 N N . TRP A 1 279 ? -16.447 4.318 -0.566 1.00 95.88 279 TRP A N 1
ATOM 2138 C CA . TRP A 1 279 ? -17.065 4.173 0.742 1.00 95.88 279 TRP A CA 1
ATOM 2139 C C . TRP A 1 279 ? -16.222 4.902 1.791 1.00 95.88 279 TRP A C 1
ATOM 2141 O O . TRP A 1 279 ? -15.011 4.688 1.807 1.00 95.88 279 TRP A O 1
ATOM 2151 N N . PRO A 1 280 ? -16.790 5.764 2.655 1.00 95.44 280 PRO A N 1
ATOM 2152 C CA . PRO A 1 280 ? -16.001 6.438 3.680 1.00 95.44 280 PRO A CA 1
ATOM 2153 C C . PRO A 1 280 ? -15.293 5.436 4.597 1.00 95.44 280 PRO A C 1
ATOM 2155 O O . PRO A 1 280 ? -15.895 4.455 5.047 1.00 95.44 280 PRO A O 1
ATOM 2158 N N . VAL A 1 281 ? -14.012 5.687 4.865 1.00 94.06 281 VAL A N 1
ATOM 2159 C CA . VAL A 1 281 ? -13.230 4.948 5.857 1.00 94.06 281 VAL A CA 1
ATOM 2160 C C . VAL A 1 281 ? -13.830 5.242 7.226 1.00 94.06 281 VAL A C 1
ATOM 2162 O O . VAL A 1 281 ? -13.966 6.398 7.617 1.00 94.06 281 VAL A O 1
ATOM 2165 N N . GLN A 1 282 ? -14.219 4.186 7.933 1.00 90.94 282 GLN A N 1
ATOM 2166 C CA . GLN A 1 282 ? -14.853 4.288 9.242 1.00 90.94 282 GLN A CA 1
ATOM 2167 C C . GLN A 1 282 ? -13.804 4.243 10.358 1.00 90.94 282 GLN A C 1
ATOM 2169 O O . GLN A 1 282 ? -12.814 3.512 10.262 1.00 90.94 282 GLN A O 1
ATOM 2174 N N . GLY A 1 283 ? -14.059 4.982 11.437 1.00 88.38 283 GLY A N 1
ATOM 2175 C CA . GLY A 1 283 ? -13.199 5.019 12.615 1.00 88.38 283 GLY A CA 1
ATOM 2176 C C . GLY A 1 283 ? -11.943 5.883 12.468 1.00 88.38 283 GLY A C 1
ATOM 2177 O O . GLY A 1 283 ? -11.807 6.723 11.581 1.00 88.38 283 GLY A O 1
ATOM 2178 N N . VAL A 1 284 ? -11.014 5.682 13.395 1.00 91.75 284 VAL A N 1
ATOM 2179 C CA . VAL A 1 284 ? -9.775 6.445 13.544 1.00 91.75 284 VAL A CA 1
ATOM 2180 C C . VAL A 1 284 ? -8.768 6.059 12.467 1.00 91.75 284 VAL A C 1
ATOM 2182 O O . VAL A 1 284 ? -8.417 4.889 12.295 1.00 91.75 284 VAL A O 1
ATOM 2185 N N . ILE A 1 285 ? -8.225 7.068 11.790 1.00 91.56 285 ILE A N 1
ATOM 2186 C CA . ILE A 1 285 ? -7.131 6.891 10.839 1.00 91.56 285 ILE A CA 1
ATOM 2187 C C . ILE A 1 285 ? -5.839 6.579 11.592 1.00 91.56 285 ILE A C 1
ATOM 2189 O O . ILE A 1 285 ? -5.357 7.379 12.392 1.00 91.56 285 ILE A O 1
ATOM 2193 N N . VAL A 1 286 ? -5.244 5.423 11.297 1.00 88.38 286 VAL A N 1
ATOM 2194 C CA . VAL A 1 286 ? -3.971 5.008 11.892 1.00 88.38 286 VAL A CA 1
ATOM 2195 C C . VAL A 1 286 ? -2.839 5.080 10.888 1.00 88.38 286 VAL A C 1
ATOM 2197 O O . VAL A 1 286 ? -2.942 4.588 9.762 1.00 88.38 286 VAL A O 1
ATOM 2200 N N . HIS A 1 287 ? -1.705 5.631 11.325 1.00 85.00 287 HIS A N 1
ATOM 2201 C CA . HIS A 1 287 ? -0.532 5.780 10.468 1.00 85.00 287 HIS A CA 1
ATOM 2202 C C . HIS A 1 287 ? -0.049 4.445 9.895 1.00 85.00 287 HIS A C 1
ATOM 2204 O O . HIS A 1 287 ? 0.562 4.473 8.849 1.00 85.00 287 HIS A O 1
ATOM 2210 N N . LYS A 1 288 ? -0.327 3.286 10.515 1.00 79.94 288 LYS A N 1
ATOM 2211 C CA . LYS A 1 288 ? 0.103 1.960 10.021 1.00 79.94 288 LYS A CA 1
ATOM 2212 C C . LYS A 1 288 ? -0.607 1.514 8.733 1.00 79.94 288 LYS A C 1
ATOM 2214 O O . LYS A 1 288 ? 0.023 0.875 7.898 1.00 79.94 288 LYS A O 1
ATOM 2219 N N . THR A 1 289 ? -1.866 1.899 8.507 1.00 82.88 289 THR A N 1
ATOM 2220 C CA . THR A 1 289 ? -2.653 1.529 7.304 1.00 82.88 289 THR A CA 1
ATOM 2221 C C . THR A 1 289 ? -2.951 2.705 6.381 1.00 82.88 289 THR A C 1
ATOM 2223 O O . THR A 1 289 ? -3.288 2.507 5.223 1.00 82.88 289 THR A O 1
ATOM 2226 N N . HIS A 1 290 ? -2.757 3.937 6.850 1.00 90.62 290 HIS A N 1
ATOM 2227 C CA . HIS A 1 290 ? -2.996 5.135 6.064 1.00 90.62 290 HIS A CA 1
ATOM 2228 C C . HIS A 1 290 ? -1.967 5.349 4.938 1.00 90.62 290 HIS A C 1
ATOM 2230 O O . HIS A 1 290 ? -0.836 5.774 5.201 1.00 90.62 290 HIS A O 1
ATOM 2236 N N . ILE A 1 291 ? -2.342 5.019 3.702 1.00 91.81 291 ILE A N 1
ATOM 2237 C CA . ILE A 1 291 ? -1.593 5.299 2.469 1.00 91.81 291 ILE A CA 1
ATOM 2238 C C . ILE A 1 291 ? -2.525 6.108 1.576 1.00 91.81 291 ILE A C 1
ATOM 2240 O O . ILE A 1 291 ? -3.584 5.615 1.200 1.00 91.81 291 ILE A O 1
ATOM 2244 N N . THR A 1 292 ? -2.186 7.359 1.283 1.00 94.50 292 THR A N 1
ATOM 2245 C CA . THR A 1 292 ? -3.125 8.284 0.644 1.00 94.50 292 THR A CA 1
ATOM 2246 C C . THR A 1 292 ? -2.973 8.336 -0.866 1.00 94.50 292 THR A C 1
ATOM 2248 O O . THR A 1 292 ? -1.879 8.187 -1.405 1.00 94.50 292 THR A O 1
ATOM 2251 N N . TYR A 1 293 ? -4.085 8.588 -1.555 1.00 96.44 293 TYR A N 1
ATOM 2252 C CA . TYR A 1 293 ? -4.089 8.877 -2.986 1.00 96.44 293 TYR A CA 1
ATOM 2253 C C . TYR A 1 293 ? -5.106 9.990 -3.288 1.00 96.44 293 TYR A C 1
ATOM 2255 O O . TYR A 1 293 ? -6.280 9.841 -2.946 1.00 96.44 293 TYR A O 1
ATOM 2263 N N . PRO A 1 294 ? -4.705 11.115 -3.905 1.00 96.62 294 PRO A N 1
ATOM 2264 C CA . PRO A 1 294 ? -5.631 12.205 -4.188 1.00 96.62 294 PRO A CA 1
ATOM 2265 C C . PRO A 1 294 ? -6.560 11.870 -5.352 1.00 96.62 294 PRO A C 1
ATOM 2267 O O . PRO A 1 294 ? -6.112 11.469 -6.427 1.00 96.62 294 PRO A O 1
ATOM 2270 N N . PHE A 1 295 ? -7.848 12.146 -5.177 1.00 97.25 295 PHE A N 1
ATOM 2271 C CA . PHE A 1 295 ? -8.825 12.209 -6.257 1.00 97.25 295 PHE A CA 1
ATOM 2272 C C . PHE A 1 295 ? -9.121 13.676 -6.574 1.00 97.25 295 PHE A C 1
ATOM 2274 O O . PHE A 1 295 ? -9.649 14.420 -5.752 1.00 97.25 295 PHE A O 1
ATOM 2281 N N . SER A 1 296 ? -8.762 14.091 -7.788 1.00 97.25 296 SER A N 1
ATOM 2282 C CA . SER A 1 296 ? -8.962 15.452 -8.287 1.00 97.25 296 SER A CA 1
ATOM 2283 C C . SER A 1 296 ? -9.327 15.476 -9.766 1.00 97.25 296 SER A C 1
ATOM 2285 O O . SER A 1 296 ? -9.114 14.500 -10.494 1.00 97.25 296 SER A O 1
ATOM 2287 N N . ALA A 1 297 ? -9.814 16.622 -10.247 1.00 97.81 297 ALA A N 1
ATOM 2288 C CA . ALA A 1 297 ? -10.077 16.826 -11.670 1.00 97.81 297 ALA A CA 1
ATOM 2289 C C . ALA A 1 297 ? -8.811 16.612 -12.525 1.00 97.81 297 ALA A C 1
ATOM 2291 O O . ALA A 1 297 ? -8.880 15.985 -13.583 1.00 97.81 297 ALA A O 1
ATOM 2292 N N . ALA A 1 298 ? -7.644 17.055 -12.040 1.00 97.75 298 ALA A N 1
ATOM 2293 C CA . ALA A 1 298 ? -6.365 16.857 -12.721 1.00 97.75 298 ALA A CA 1
ATOM 2294 C C . ALA A 1 298 ? -5.972 15.371 -12.802 1.00 97.75 298 ALA A C 1
ATOM 2296 O O . ALA A 1 298 ? -5.589 14.893 -13.872 1.00 97.75 298 ALA A O 1
ATOM 2297 N N . LYS A 1 299 ? -6.129 14.609 -11.707 1.00 97.50 299 LYS A N 1
ATOM 2298 C CA . LYS A 1 299 ? -5.880 13.155 -11.708 1.00 97.50 299 LYS A CA 1
ATOM 2299 C C . LYS A 1 299 ? -6.838 12.426 -12.646 1.00 97.50 299 LYS A C 1
ATOM 2301 O O . LYS A 1 299 ? -6.401 11.576 -13.419 1.00 97.50 299 LYS A O 1
ATOM 2306 N N . MET A 1 300 ? -8.115 12.806 -12.656 1.00 98.12 300 MET A N 1
ATOM 2307 C CA . MET A 1 300 ? -9.100 12.243 -13.580 1.00 98.12 300 MET A CA 1
ATOM 2308 C C . MET A 1 300 ? -8.732 12.521 -15.044 1.00 98.12 300 MET A C 1
ATOM 2310 O O . MET A 1 300 ? -8.786 11.616 -15.878 1.00 98.12 300 MET A O 1
ATOM 2314 N N . ALA A 1 301 ? -8.335 13.754 -15.368 1.00 98.44 301 ALA A N 1
ATOM 2315 C CA . ALA A 1 301 ? -7.896 14.126 -16.710 1.00 98.44 301 ALA A CA 1
ATOM 2316 C C . ALA A 1 301 ? -6.643 13.347 -17.133 1.00 98.44 301 ALA A C 1
ATOM 2318 O O . ALA A 1 301 ? -6.574 12.866 -18.265 1.00 98.44 301 ALA A O 1
ATOM 2319 N N . ARG A 1 302 ? -5.686 13.148 -16.217 1.00 98.00 302 ARG A N 1
ATOM 2320 C CA . ARG A 1 302 ? -4.484 12.348 -16.477 1.00 98.00 302 ARG A CA 1
ATOM 2321 C C . ARG A 1 302 ? -4.811 10.878 -16.740 1.00 98.00 302 ARG A C 1
ATOM 2323 O O . ARG A 1 302 ? -4.306 10.323 -17.709 1.00 98.00 302 ARG A O 1
ATOM 2330 N N . ILE A 1 303 ? -5.702 10.271 -15.955 1.00 98.12 303 ILE A N 1
ATOM 2331 C CA . ILE A 1 303 ? -6.201 8.907 -16.204 1.00 98.12 303 ILE A CA 1
ATOM 2332 C C . ILE A 1 303 ? -6.864 8.823 -17.579 1.00 98.12 303 ILE A C 1
ATOM 2334 O O . ILE A 1 303 ? -6.572 7.909 -18.346 1.00 98.12 303 ILE A O 1
ATOM 2338 N N . LYS A 1 304 ? -7.697 9.807 -17.941 1.00 98.19 304 LYS A N 1
ATOM 2339 C CA . LYS A 1 304 ? -8.310 9.857 -19.274 1.00 98.19 304 LYS A CA 1
ATOM 2340 C C . LYS A 1 304 ? -7.294 9.962 -20.397 1.00 98.19 304 LYS A C 1
ATOM 2342 O O . LYS A 1 304 ? -7.393 9.219 -21.368 1.00 98.19 304 LYS A O 1
ATOM 2347 N N . SER A 1 305 ? -6.286 10.808 -20.224 1.00 98.25 305 SER A N 1
ATOM 2348 C CA . SER A 1 305 ? -5.179 10.927 -21.166 1.00 98.25 305 SER A CA 1
ATOM 2349 C C . SER A 1 305 ? -4.442 9.598 -21.354 1.00 98.25 305 SER A C 1
ATOM 2351 O O . SER A 1 305 ? -4.198 9.220 -22.495 1.00 98.25 305 SER A O 1
ATOM 2353 N N . LEU A 1 306 ? -4.132 8.876 -20.276 1.00 98.06 306 LEU A N 1
ATOM 2354 C CA . LEU A 1 306 ? -3.355 7.637 -20.348 1.00 98.06 306 LEU A CA 1
ATOM 2355 C C . LEU A 1 306 ? -4.164 6.452 -20.887 1.00 98.06 306 LEU A C 1
ATOM 2357 O O . LEU A 1 306 ? -3.676 5.720 -21.743 1.00 98.06 306 LEU A O 1
ATOM 2361 N N . PHE A 1 307 ? -5.388 6.254 -20.398 1.00 98.12 307 PHE A N 1
ATOM 2362 C CA . PHE A 1 307 ? -6.134 5.013 -20.627 1.00 98.12 307 PHE A CA 1
ATOM 2363 C C . PHE A 1 307 ? -7.232 5.125 -21.683 1.00 98.12 307 PHE A C 1
ATOM 2365 O O . PHE A 1 307 ? -7.566 4.127 -22.309 1.00 98.12 307 PHE A O 1
ATOM 2372 N N . TYR A 1 308 ? -7.786 6.315 -21.915 1.00 95.75 308 TYR A N 1
ATOM 2373 C CA . TYR A 1 308 ? -8.912 6.497 -22.840 1.00 95.75 308 TYR A CA 1
ATOM 2374 C C . TYR A 1 308 ? -8.530 7.224 -24.135 1.00 95.75 308 TYR A C 1
ATOM 2376 O O . TYR A 1 308 ? -9.374 7.371 -25.019 1.00 95.75 308 TYR A O 1
ATOM 2384 N N . SER A 1 309 ? -7.267 7.639 -24.274 1.00 91.44 309 SER A N 1
ATOM 2385 C CA . SER A 1 309 ? -6.727 8.160 -25.534 1.00 91.44 309 SER A CA 1
ATOM 2386 C C . SER A 1 309 ? -6.179 7.038 -26.419 1.00 91.44 309 SER A C 1
ATOM 2388 O O . SER A 1 309 ? -5.688 6.023 -25.924 1.00 91.44 309 SER A O 1
ATOM 2390 N N . GLY A 1 310 ? -6.188 7.270 -27.732 1.00 88.94 310 GLY A N 1
ATOM 2391 C CA . GLY A 1 310 ? -5.631 6.358 -28.732 1.00 88.94 310 GLY A CA 1
ATOM 2392 C C . GLY A 1 310 ? -6.590 5.252 -29.178 1.00 88.94 310 GLY A C 1
ATOM 2393 O O . GLY A 1 310 ? -7.660 5.046 -28.604 1.00 88.94 310 GLY A O 1
ATOM 2394 N N . ASP A 1 311 ? -6.170 4.524 -30.212 1.00 89.06 311 ASP A N 1
ATOM 2395 C CA . ASP A 1 311 ? -7.017 3.585 -30.958 1.00 89.06 311 ASP A CA 1
ATOM 2396 C C . ASP A 1 311 ? -6.826 2.128 -30.509 1.00 89.06 311 ASP A C 1
ATOM 2398 O O . ASP A 1 311 ? -6.678 1.218 -31.324 1.00 89.06 311 ASP A O 1
ATOM 2402 N N . TRP A 1 312 ? -6.811 1.888 -29.196 1.00 94.56 312 TRP A N 1
ATOM 2403 C CA . TRP A 1 312 ? -6.766 0.533 -28.643 1.00 94.56 312 TRP A CA 1
ATOM 2404 C C . TRP A 1 312 ? -8.153 0.082 -28.170 1.00 94.56 312 TRP A C 1
ATOM 2406 O O . TRP A 1 312 ? -8.987 0.885 -27.742 1.00 94.56 312 TRP A O 1
ATOM 2416 N N . GLN A 1 313 ? -8.411 -1.221 -28.268 1.00 92.62 313 GLN A N 1
ATOM 2417 C CA . GLN A 1 313 ? -9.699 -1.834 -27.948 1.00 92.62 313 GLN A CA 1
ATOM 2418 C C . GLN A 1 313 ? -9.488 -3.075 -27.081 1.00 92.62 313 GLN A C 1
ATOM 2420 O O . GLN A 1 313 ? -8.523 -3.815 -27.265 1.00 92.62 313 GLN A O 1
ATOM 2425 N N . ALA A 1 314 ? -10.427 -3.335 -26.175 1.00 93.25 314 ALA A N 1
ATOM 2426 C CA . ALA A 1 314 ? -10.518 -4.604 -25.465 1.00 93.25 314 ALA A CA 1
ATOM 2427 C C . ALA A 1 314 ? -11.688 -5.406 -26.046 1.00 93.25 314 ALA A C 1
ATOM 2429 O O . ALA A 1 314 ? -12.830 -4.957 -25.996 1.00 93.25 314 ALA A O 1
ATOM 2430 N N . MET A 1 315 ? -11.413 -6.588 -26.603 1.00 86.50 315 MET A N 1
ATOM 2431 C CA . MET A 1 315 ? -12.455 -7.432 -27.210 1.00 86.50 315 MET A CA 1
ATOM 2432 C C . MET A 1 315 ? -13.308 -8.161 -26.165 1.00 86.50 315 MET A C 1
ATOM 2434 O O . MET A 1 315 ? -14.482 -8.432 -26.400 1.00 86.50 315 MET A O 1
ATOM 2438 N N . ALA A 1 316 ? -12.717 -8.493 -25.018 1.00 86.25 316 ALA A N 1
ATOM 2439 C CA . ALA A 1 316 ? -13.380 -9.185 -23.924 1.00 86.25 316 ALA A CA 1
ATOM 2440 C C . ALA A 1 316 ? -12.707 -8.842 -22.595 1.00 86.25 316 ALA A C 1
ATOM 2442 O O . ALA A 1 316 ? -11.540 -8.444 -22.559 1.00 86.25 316 ALA A O 1
ATOM 2443 N N . LEU A 1 317 ? -13.442 -9.038 -21.501 1.00 90.75 317 LEU A N 1
ATOM 2444 C CA . LEU A 1 317 ? -12.872 -8.947 -20.165 1.00 90.75 317 LEU A CA 1
ATOM 2445 C C . LEU A 1 317 ? -12.136 -10.246 -19.814 1.00 90.75 317 LEU A C 1
ATOM 2447 O O . LEU A 1 317 ? -12.690 -11.332 -20.009 1.00 90.75 317 LEU A O 1
ATOM 2451 N N . PRO A 1 318 ? -10.907 -10.163 -19.279 1.00 91.31 318 PRO A N 1
ATOM 2452 C CA . PRO A 1 318 ? -10.215 -11.328 -18.758 1.00 91.31 318 PRO A CA 1
ATOM 2453 C C . PRO A 1 318 ? -10.987 -11.878 -17.554 1.00 91.31 318 PRO A C 1
ATOM 2455 O O . PRO A 1 318 ? -11.512 -11.124 -16.732 1.00 91.31 318 PRO A O 1
ATOM 2458 N N . GLY A 1 319 ? -11.023 -13.203 -17.421 1.00 90.56 319 GLY A N 1
ATOM 2459 C CA . GLY A 1 319 ? -11.586 -13.852 -16.236 1.00 90.56 319 GLY A CA 1
ATOM 2460 C C . GLY A 1 319 ? -10.736 -13.651 -14.972 1.00 90.56 319 GLY A C 1
ATOM 2461 O O . GLY A 1 319 ? -9.703 -12.973 -14.982 1.00 90.56 319 GLY A O 1
ATOM 2462 N N . TYR A 1 320 ? -11.154 -14.300 -13.886 1.00 91.69 320 TYR A N 1
ATOM 2463 C CA . TYR A 1 320 ? -10.495 -14.270 -12.570 1.00 91.69 320 TYR A CA 1
ATOM 2464 C C . TYR A 1 320 ? -9.788 -15.594 -12.210 1.00 91.69 320 TYR A C 1
ATOM 2466 O O . TYR A 1 320 ? -9.408 -15.827 -11.065 1.00 91.69 320 TYR A O 1
ATOM 2474 N N . GLY A 1 321 ? -9.594 -16.484 -13.191 1.00 88.06 321 GLY A N 1
ATOM 2475 C CA . GLY A 1 32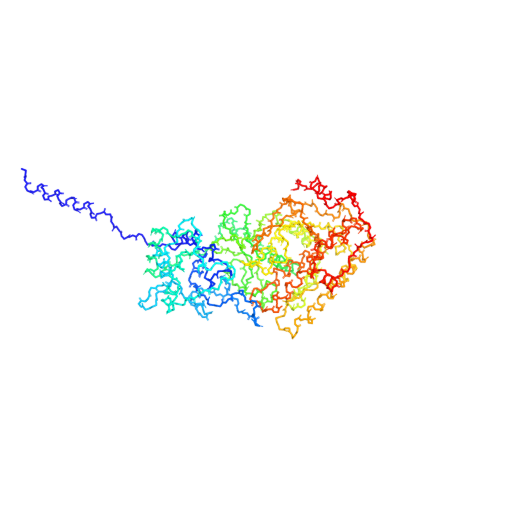1 ? -8.929 -17.772 -12.975 1.00 88.06 321 GLY A CA 1
ATOM 2476 C C . GLY A 1 321 ? -7.465 -17.630 -12.513 1.00 88.06 321 GLY A C 1
ATOM 2477 O O . GLY A 1 321 ? -6.848 -16.589 -12.752 1.00 88.06 321 GLY A O 1
ATOM 2478 N N . PRO A 1 322 ? -6.863 -18.672 -11.901 1.00 81.00 322 PRO A N 1
ATOM 2479 C CA . PRO A 1 322 ? -5.521 -18.603 -11.308 1.00 81.00 322 PRO A CA 1
ATOM 2480 C C . PRO A 1 322 ? -4.432 -18.059 -12.242 1.00 81.00 322 PRO A C 1
ATOM 2482 O O . PRO A 1 322 ? -3.643 -17.221 -11.822 1.00 81.00 322 PRO A O 1
ATOM 2485 N N . GLY A 1 323 ? -4.426 -18.454 -13.522 1.00 80.94 323 GLY A N 1
ATOM 2486 C CA . GLY A 1 323 ? -3.465 -17.925 -14.501 1.00 80.94 323 GLY A CA 1
ATOM 2487 C C . GLY A 1 323 ? -3.595 -16.413 -14.720 1.00 80.94 323 GLY A C 1
ATOM 2488 O O . GLY A 1 323 ? -2.595 -15.705 -14.767 1.00 80.94 323 GLY A O 1
ATOM 2489 N N . ARG A 1 324 ? -4.830 -15.893 -14.753 1.00 87.38 324 ARG A N 1
ATOM 2490 C CA . ARG A 1 324 ? -5.096 -14.453 -14.903 1.00 87.38 324 ARG A CA 1
ATOM 2491 C C . ARG A 1 324 ? -4.688 -13.666 -13.655 1.00 87.38 324 ARG A C 1
ATOM 2493 O O . ARG A 1 324 ? -4.145 -12.572 -13.765 1.00 87.38 324 ARG A O 1
ATOM 2500 N N . ARG A 1 325 ? -4.889 -14.226 -12.462 1.00 86.75 325 ARG A N 1
ATOM 2501 C CA . ARG A 1 325 ? -4.450 -13.586 -11.209 1.00 86.75 325 ARG A CA 1
ATOM 2502 C C . ARG A 1 325 ? -2.924 -13.616 -11.027 1.00 86.75 325 ARG A C 1
ATOM 2504 O O . ARG A 1 325 ? -2.358 -12.693 -10.446 1.00 86.75 325 ARG A O 1
ATOM 2511 N N . ALA A 1 326 ? -2.257 -14.645 -11.559 1.00 86.00 326 ALA A N 1
ATOM 2512 C CA . ALA A 1 326 ? -0.801 -14.794 -11.498 1.00 86.00 326 ALA A CA 1
ATOM 2513 C C . ALA A 1 326 ? -0.045 -13.786 -12.376 1.00 86.00 326 ALA A C 1
ATOM 2515 O O . ALA A 1 326 ? 1.080 -13.423 -12.038 1.00 86.00 326 ALA A O 1
ATOM 2516 N N . ASN A 1 327 ? -0.618 -13.378 -13.514 1.00 92.94 327 ASN A N 1
ATOM 2517 C CA . ASN A 1 327 ? 0.088 -12.585 -14.517 1.00 92.94 327 ASN A CA 1
ATOM 2518 C C . ASN A 1 327 ? -0.706 -11.326 -14.929 1.00 92.94 327 ASN A C 1
ATOM 2520 O O . ASN A 1 327 ? -1.546 -11.397 -15.833 1.00 92.94 327 ASN A O 1
ATOM 2524 N N . PRO A 1 328 ? -0.446 -10.155 -14.312 1.00 94.94 328 PRO A N 1
ATOM 2525 C CA . PRO A 1 328 ? -1.125 -8.913 -14.682 1.00 94.94 328 PRO A CA 1
ATOM 2526 C C . PRO A 1 328 ? -0.773 -8.458 -16.101 1.00 94.94 328 PRO A C 1
ATOM 2528 O O . PRO A 1 328 ? -1.590 -7.821 -16.763 1.00 94.94 328 PRO A O 1
ATOM 2531 N N . PHE A 1 329 ? 0.392 -8.845 -16.619 1.00 96.19 329 PHE A N 1
ATOM 2532 C CA . PHE A 1 329 ? 0.809 -8.489 -17.969 1.00 96.19 329 PHE A CA 1
ATOM 2533 C C . PHE A 1 329 ? -0.021 -9.180 -19.048 1.00 96.19 329 PHE A C 1
ATOM 2535 O O . PHE A 1 329 ? -0.292 -8.561 -20.070 1.00 96.19 329 PHE A O 1
ATOM 2542 N N . GLU A 1 330 ? -0.452 -10.421 -18.804 1.00 94.38 330 GLU A N 1
ATOM 2543 C CA . GLU A 1 330 ? -1.392 -11.142 -19.674 1.00 94.38 330 GLU A CA 1
ATOM 2544 C C . GLU A 1 330 ? -2.838 -10.696 -19.448 1.00 94.38 330 GLU A C 1
ATOM 2546 O O . GLU A 1 330 ? -3.630 -10.615 -20.383 1.00 94.38 330 GLU A O 1
ATOM 2551 N N . THR A 1 331 ? -3.223 -10.439 -18.197 1.00 95.81 331 THR A N 1
ATOM 2552 C CA . THR A 1 331 ? -4.597 -10.036 -17.862 1.00 95.81 331 THR A CA 1
ATOM 2553 C C . THR A 1 331 ? -4.935 -8.669 -18.435 1.00 95.81 331 THR A C 1
ATOM 2555 O O . THR A 1 331 ? -6.025 -8.482 -18.970 1.00 95.81 331 THR A O 1
ATOM 2558 N N . PHE A 1 332 ? -3.996 -7.729 -18.381 1.00 96.94 332 PHE A N 1
ATOM 2559 C CA . PHE A 1 332 ? -4.187 -6.356 -18.837 1.00 96.94 332 PHE A CA 1
ATOM 2560 C C . PHE A 1 332 ? -3.419 -6.049 -20.125 1.00 96.94 332 PHE A C 1
ATOM 2562 O O . PHE A 1 332 ? -3.152 -4.884 -20.409 1.00 96.94 332 PHE A O 1
ATOM 2569 N N . GLU A 1 333 ? -3.087 -7.075 -20.918 1.00 95.50 333 GLU A N 1
ATOM 2570 C CA . GLU A 1 333 ? -2.320 -6.949 -22.168 1.00 95.50 333 GLU A CA 1
ATOM 2571 C C . GLU A 1 333 ? -2.950 -5.948 -23.146 1.00 95.50 333 GLU A C 1
ATOM 2573 O O . GLU A 1 333 ? -2.240 -5.186 -23.801 1.00 95.50 333 GLU A O 1
ATOM 2578 N N . ALA A 1 334 ? -4.286 -5.912 -23.209 1.00 96.12 334 ALA A N 1
ATOM 2579 C CA . ALA A 1 334 ? -5.007 -4.992 -24.081 1.00 96.12 334 ALA A CA 1
ATOM 2580 C C . ALA A 1 334 ? -4.775 -3.515 -23.712 1.00 96.12 334 ALA A C 1
ATOM 2582 O O . ALA A 1 334 ? -4.829 -2.664 -24.597 1.00 96.12 334 ALA A O 1
ATOM 2583 N N . ILE A 1 335 ? -4.497 -3.201 -22.438 1.00 97.50 335 ILE A N 1
ATOM 2584 C CA . ILE A 1 335 ? -4.153 -1.838 -22.023 1.00 97.50 335 ILE A CA 1
ATOM 2585 C C . ILE A 1 335 ? -2.705 -1.547 -22.451 1.00 97.50 335 ILE A C 1
ATOM 2587 O O . ILE A 1 335 ? -1.798 -2.275 -22.027 1.00 97.50 335 ILE A O 1
ATOM 2591 N N . PRO A 1 336 ? -2.440 -0.454 -23.198 1.00 97.31 336 PRO A N 1
ATOM 2592 C CA . PRO A 1 336 ? -1.091 -0.097 -23.619 1.00 97.31 336 PRO A CA 1
ATOM 2593 C C . PRO A 1 336 ? -0.100 -0.102 -22.449 1.00 97.31 336 PRO A C 1
ATOM 2595 O O . PRO A 1 336 ? -0.281 0.613 -21.461 1.00 97.31 336 PRO A O 1
ATOM 2598 N N . ALA A 1 337 ? 0.977 -0.886 -22.569 1.00 97.62 337 ALA A N 1
ATOM 2599 C CA . ALA A 1 337 ? 1.970 -1.041 -21.503 1.00 97.62 337 ALA A CA 1
ATOM 2600 C C . ALA A 1 337 ? 2.569 0.308 -21.067 1.00 97.62 337 ALA A C 1
ATOM 2602 O O . ALA A 1 337 ? 2.707 0.560 -19.873 1.00 97.62 337 ALA A O 1
ATOM 2603 N N . LYS A 1 338 ? 2.824 1.221 -22.021 1.00 97.69 338 LYS A N 1
ATOM 2604 C CA . LYS A 1 338 ? 3.316 2.580 -21.728 1.00 97.69 338 LYS A CA 1
ATOM 2605 C C . LYS A 1 338 ? 2.348 3.372 -20.846 1.00 97.69 338 LYS A C 1
ATOM 2607 O O . LYS A 1 338 ? 2.796 4.090 -19.962 1.00 97.69 338 LYS A O 1
ATOM 2612 N N . ALA A 1 339 ? 1.036 3.231 -21.050 1.00 98.31 339 ALA A N 1
ATOM 2613 C CA . ALA A 1 339 ? 0.032 3.918 -20.237 1.00 98.31 339 ALA A CA 1
ATOM 2614 C C . ALA A 1 339 ? 0.014 3.391 -18.797 1.00 98.31 339 ALA A C 1
ATOM 2616 O O . ALA A 1 339 ? 0.006 4.184 -17.855 1.00 98.31 339 ALA A O 1
ATOM 2617 N N . ARG A 1 340 ? 0.071 2.060 -18.632 1.00 98.50 340 ARG A N 1
ATOM 2618 C CA . ARG A 1 340 ? 0.167 1.413 -17.314 1.00 98.50 340 ARG A CA 1
ATOM 2619 C C . ARG A 1 340 ? 1.435 1.842 -16.583 1.00 98.50 340 ARG A C 1
ATOM 2621 O O . ARG A 1 340 ? 1.344 2.320 -15.455 1.00 98.50 340 ARG A O 1
ATOM 2628 N N . TYR A 1 341 ? 2.592 1.769 -17.245 1.00 98.75 341 TYR A N 1
ATOM 2629 C CA . TYR A 1 341 ? 3.849 2.166 -16.619 1.00 98.75 341 TYR A CA 1
ATOM 2630 C C . TYR A 1 341 ? 3.875 3.651 -16.270 1.00 98.75 341 TYR A C 1
ATOM 2632 O O . TYR A 1 341 ? 4.208 4.005 -15.145 1.00 98.75 341 TYR A O 1
ATOM 2640 N N . GLN A 1 342 ? 3.441 4.525 -17.183 1.00 98.69 342 GLN A N 1
ATOM 2641 C CA . GLN A 1 342 ? 3.409 5.961 -16.922 1.00 98.69 342 GLN A CA 1
ATOM 2642 C C . GLN A 1 342 ? 2.482 6.314 -15.755 1.00 98.69 342 GLN A C 1
ATOM 2644 O O . GLN A 1 342 ? 2.828 7.178 -14.956 1.00 98.69 342 GLN A O 1
ATOM 2649 N N . PHE A 1 343 ? 1.338 5.636 -15.603 1.00 98.75 343 PHE A N 1
ATOM 2650 C CA . PHE A 1 343 ? 0.497 5.815 -14.418 1.00 98.75 343 PHE A CA 1
ATOM 2651 C C . PHE A 1 343 ? 1.231 5.410 -13.136 1.00 98.75 343 PHE A C 1
ATOM 2653 O O . PHE A 1 343 ? 1.122 6.105 -12.125 1.00 98.75 343 PHE A O 1
ATOM 2660 N N . MET A 1 344 ? 1.982 4.307 -13.168 1.00 98.75 344 MET A N 1
ATOM 2661 C CA . MET A 1 344 ? 2.776 3.884 -12.018 1.00 98.75 344 MET A CA 1
ATOM 2662 C C . MET A 1 344 ? 3.894 4.875 -11.692 1.00 98.75 344 MET A C 1
ATOM 2664 O O . MET A 1 344 ? 4.036 5.241 -10.532 1.00 98.75 344 MET A O 1
ATOM 2668 N N . LEU A 1 345 ? 4.615 5.378 -12.696 1.00 98.75 345 LEU A N 1
ATOM 2669 C CA . LEU A 1 345 ? 5.662 6.391 -12.533 1.00 98.75 345 LEU A CA 1
ATOM 2670 C C . LEU A 1 345 ? 5.108 7.709 -11.981 1.00 98.75 345 LEU A C 1
ATOM 2672 O O . LEU A 1 345 ? 5.619 8.231 -10.992 1.00 98.75 345 LEU A O 1
ATOM 2676 N N . ASP A 1 346 ? 3.992 8.195 -12.537 1.00 98.56 346 ASP A N 1
ATOM 2677 C CA . ASP A 1 346 ? 3.319 9.419 -12.087 1.00 98.56 346 ASP A CA 1
ATOM 2678 C C . ASP A 1 346 ? 2.947 9.389 -10.590 1.00 98.56 346 ASP A C 1
ATOM 2680 O O . ASP A 1 346 ? 2.690 10.440 -9.997 1.00 98.56 346 ASP A O 1
ATOM 2684 N N . ASN A 1 347 ? 2.870 8.191 -10.000 1.00 98.25 347 ASN A N 1
ATOM 2685 C CA . ASN A 1 347 ? 2.479 7.938 -8.618 1.00 98.25 347 ASN A CA 1
ATOM 2686 C C . ASN A 1 347 ? 3.449 6.968 -7.918 1.00 98.25 347 ASN A C 1
ATOM 2688 O O . ASN A 1 347 ? 3.029 6.216 -7.038 1.00 98.25 347 ASN A O 1
ATOM 2692 N N . ALA A 1 348 ? 4.724 6.937 -8.320 1.00 98.25 348 ALA A N 1
ATOM 2693 C CA . ALA A 1 348 ? 5.646 5.888 -7.891 1.00 98.25 348 ALA A CA 1
ATOM 2694 C C . ALA A 1 348 ? 5.811 5.822 -6.366 1.00 98.25 348 ALA A C 1
ATOM 2696 O O . ALA A 1 348 ? 5.879 4.729 -5.808 1.00 98.25 348 ALA A O 1
ATOM 2697 N N . GLU A 1 349 ? 5.763 6.961 -5.673 1.00 97.06 349 GLU A N 1
ATOM 2698 C CA . GLU A 1 349 ? 5.802 7.007 -4.212 1.00 97.06 349 GLU A CA 1
ATOM 2699 C C . GLU A 1 349 ? 4.659 6.202 -3.572 1.00 97.06 349 GLU A C 1
ATOM 2701 O O . GLU A 1 349 ? 4.911 5.406 -2.670 1.00 97.06 349 GLU A O 1
ATOM 2706 N N . TYR A 1 350 ? 3.429 6.323 -4.086 1.00 96.31 350 TYR A N 1
ATOM 2707 C CA . TYR A 1 350 ? 2.274 5.559 -3.604 1.00 96.31 350 TYR A CA 1
ATOM 2708 C C . TYR A 1 350 ? 2.490 4.050 -3.778 1.00 96.31 350 TYR A C 1
ATOM 2710 O O . TYR A 1 350 ? 2.260 3.270 -2.848 1.00 96.31 350 TYR A O 1
ATOM 2718 N N . PHE A 1 351 ? 2.956 3.628 -4.956 1.00 96.12 351 PHE A N 1
ATOM 2719 C CA . PHE A 1 351 ? 3.177 2.213 -5.258 1.00 96.12 351 PHE A CA 1
ATOM 2720 C C . PHE A 1 351 ? 4.286 1.621 -4.393 1.00 96.12 351 PHE A C 1
ATOM 2722 O O . PHE A 1 351 ? 4.072 0.584 -3.762 1.00 96.12 351 PHE A O 1
ATOM 2729 N N . VAL A 1 352 ? 5.424 2.315 -4.290 1.00 94.75 352 VAL A N 1
ATOM 2730 C CA . VAL A 1 352 ? 6.546 1.899 -3.442 1.00 94.75 352 VAL A CA 1
ATOM 2731 C C . VAL A 1 352 ? 6.136 1.875 -1.974 1.00 94.75 352 VAL A C 1
ATOM 2733 O O . VAL A 1 352 ? 6.334 0.861 -1.309 1.00 94.75 352 VAL A O 1
ATOM 2736 N N . ARG A 1 353 ? 5.462 2.912 -1.460 1.00 92.25 353 ARG A N 1
ATOM 2737 C CA . ARG A 1 353 ? 4.930 2.909 -0.086 1.00 92.25 353 ARG A CA 1
ATOM 2738 C C . ARG A 1 353 ? 4.000 1.728 0.160 1.00 92.25 353 ARG A C 1
ATOM 2740 O O . ARG A 1 353 ? 4.063 1.131 1.233 1.00 92.25 353 ARG A O 1
ATOM 2747 N N . THR A 1 354 ? 3.175 1.368 -0.820 1.00 90.00 354 THR A N 1
ATOM 2748 C CA . THR A 1 354 ? 2.218 0.268 -0.681 1.00 90.00 354 THR A CA 1
ATOM 2749 C C . THR A 1 354 ? 2.900 -1.074 -0.483 1.00 90.00 354 THR A C 1
ATOM 2751 O O . THR A 1 354 ? 2.469 -1.810 0.392 1.00 90.00 354 THR A O 1
ATOM 2754 N N . PHE A 1 355 ? 3.968 -1.400 -1.211 1.00 86.12 355 PHE A N 1
ATOM 2755 C CA . PHE A 1 355 ? 4.654 -2.681 -1.006 1.00 86.12 355 PHE A CA 1
ATOM 2756 C C . PHE A 1 355 ? 5.763 -2.639 0.058 1.00 86.12 355 PHE A C 1
ATOM 2758 O O . PHE A 1 355 ? 6.129 -3.686 0.581 1.00 86.12 355 PHE A O 1
ATOM 2765 N N . ILE A 1 356 ? 6.277 -1.455 0.417 1.00 85.44 356 ILE A N 1
ATOM 2766 C CA . ILE A 1 356 ? 7.246 -1.292 1.514 1.00 85.44 356 ILE A CA 1
ATOM 2767 C C . ILE A 1 356 ? 6.562 -1.322 2.881 1.00 85.44 356 ILE A C 1
ATOM 2769 O O . ILE A 1 356 ? 7.070 -1.951 3.808 1.00 85.44 356 ILE A O 1
ATOM 2773 N N . ARG A 1 357 ? 5.416 -0.645 3.026 1.00 78.25 357 ARG A N 1
ATOM 2774 C CA . ARG A 1 357 ? 4.648 -0.645 4.279 1.00 78.25 357 ARG A CA 1
ATOM 2775 C C . ARG A 1 357 ? 3.588 -1.743 4.312 1.00 78.25 357 ARG A C 1
ATOM 2777 O O . ARG A 1 357 ? 3.293 -2.256 5.384 1.00 78.25 357 ARG A O 1
ATOM 2784 N N . GLY A 1 358 ? 3.083 -2.145 3.146 1.00 67.06 358 GLY A N 1
ATOM 2785 C CA . GLY A 1 358 ? 2.194 -3.290 2.978 1.00 67.06 358 GLY A CA 1
ATOM 2786 C C . GLY A 1 358 ? 0.797 -3.118 3.589 1.00 67.06 358 GLY A C 1
ATOM 2787 O O . GLY A 1 358 ? 0.544 -2.205 4.375 1.00 67.06 358 GLY A O 1
ATOM 2788 N N . PRO A 1 359 ? -0.117 -4.064 3.308 1.00 55.22 359 PRO A N 1
ATOM 2789 C CA . PRO A 1 359 ? -1.330 -4.279 4.107 1.00 55.22 359 PRO A CA 1
ATOM 2790 C C . PRO A 1 359 ? -1.020 -4.891 5.491 1.00 55.22 359 PRO A C 1
ATOM 2792 O O . PRO A 1 359 ? -1.929 -5.188 6.270 1.00 55.22 359 PRO A O 1
ATOM 2795 N N . VAL A 1 360 ? 0.262 -5.130 5.787 1.00 57.91 360 VAL A N 1
ATOM 2796 C CA . VAL A 1 360 ? 0.744 -5.733 7.023 1.00 57.91 360 VAL A CA 1
ATOM 2797 C C . VAL A 1 360 ? 1.030 -4.650 8.052 1.00 57.91 360 VAL A C 1
ATOM 2799 O O . VAL A 1 360 ? 1.918 -3.824 7.917 1.00 57.91 360 VAL A O 1
ATOM 2802 N N . CYS A 1 361 ? 0.289 -4.680 9.147 1.00 63.19 361 CYS A N 1
ATOM 2803 C CA . CYS A 1 361 ? 0.534 -3.810 10.298 1.00 63.19 361 CYS A CA 1
ATOM 2804 C C . CYS A 1 361 ? 1.648 -4.304 11.223 1.00 63.19 361 CYS A C 1
ATOM 2806 O O . CYS A 1 361 ? 1.840 -3.725 12.289 1.00 63.19 361 CYS A O 1
ATOM 2808 N N . ARG A 1 362 ? 2.347 -5.368 10.805 1.00 62.81 362 ARG A N 1
ATOM 2809 C CA . ARG A 1 362 ? 3.465 -6.018 11.486 1.00 62.81 362 ARG A CA 1
ATOM 2810 C C . ARG A 1 362 ? 4.524 -6.381 10.443 1.00 62.81 362 ARG A C 1
ATOM 2812 O O . ARG A 1 362 ? 4.255 -7.207 9.572 1.00 62.81 362 ARG A O 1
ATOM 2819 N N . GLY A 1 363 ? 5.696 -5.750 10.499 1.00 53.81 363 GLY A N 1
ATOM 2820 C CA . GLY A 1 363 ? 6.612 -5.733 9.360 1.00 53.81 363 GLY A CA 1
ATOM 2821 C C . GLY A 1 363 ? 7.695 -6.803 9.319 1.00 53.81 363 GLY A C 1
ATOM 2822 O O . GLY A 1 363 ? 8.102 -7.101 8.215 1.00 53.81 363 GLY A O 1
ATOM 2823 N N . GLN A 1 364 ? 8.142 -7.444 10.409 1.00 49.00 364 GLN A N 1
ATOM 2824 C CA . GLN A 1 364 ? 9.394 -8.244 10.375 1.00 49.00 364 GLN A CA 1
ATOM 2825 C C . GLN A 1 364 ? 9.520 -9.252 9.221 1.00 49.00 364 GLN A C 1
ATOM 2827 O O . GLN A 1 364 ? 10.534 -9.271 8.530 1.00 49.00 364 GLN A O 1
ATOM 2832 N N . ILE A 1 365 ? 8.478 -10.037 8.928 1.00 55.25 365 ILE A N 1
ATOM 2833 C CA . ILE A 1 365 ? 8.538 -11.018 7.830 1.00 55.25 365 ILE A CA 1
ATOM 2834 C C . ILE A 1 365 ? 8.792 -10.341 6.468 1.00 55.25 365 ILE A C 1
ATOM 2836 O O . ILE A 1 365 ? 9.496 -10.918 5.636 1.00 55.25 365 ILE A O 1
ATOM 2840 N N . ALA A 1 366 ? 8.247 -9.139 6.261 1.00 58.62 366 ALA A N 1
ATOM 2841 C CA . ALA A 1 366 ? 8.352 -8.345 5.037 1.00 58.62 366 ALA A CA 1
ATOM 2842 C C . ALA A 1 366 ? 9.493 -7.304 5.066 1.00 58.62 366 ALA A C 1
ATOM 2844 O O . ALA A 1 366 ? 10.011 -6.941 4.018 1.00 58.62 366 ALA A O 1
ATOM 2845 N N . THR A 1 367 ? 9.922 -6.833 6.238 1.00 60.78 367 THR A N 1
ATOM 2846 C CA . THR A 1 367 ? 10.983 -5.831 6.398 1.00 60.78 367 THR A CA 1
ATOM 2847 C C . THR A 1 367 ? 12.364 -6.465 6.546 1.00 60.78 367 THR A C 1
ATOM 2849 O O . THR A 1 367 ? 13.352 -5.825 6.216 1.00 60.78 367 THR A O 1
ATOM 2852 N N . ASP A 1 368 ? 12.478 -7.731 6.961 1.00 65.69 368 ASP A N 1
ATOM 2853 C CA . ASP A 1 368 ? 13.774 -8.433 7.051 1.00 65.69 368 ASP A CA 1
ATOM 2854 C C . ASP A 1 368 ? 14.433 -8.691 5.685 1.00 65.69 368 ASP A C 1
ATOM 2856 O O . ASP A 1 368 ? 15.603 -9.062 5.608 1.00 65.69 368 ASP A O 1
ATOM 2860 N N . VAL A 1 369 ? 13.681 -8.530 4.596 1.00 69.75 369 VAL A N 1
ATOM 2861 C CA . VAL A 1 369 ? 14.155 -8.722 3.218 1.00 69.75 369 VAL A CA 1
ATOM 2862 C C . VAL A 1 369 ? 14.617 -7.417 2.559 1.00 69.75 369 VAL A C 1
ATOM 2864 O O . VAL A 1 369 ? 15.146 -7.454 1.448 1.00 69.75 369 VAL A O 1
ATOM 2867 N N . ILE A 1 370 ? 14.486 -6.271 3.232 1.00 77.81 370 ILE A N 1
ATOM 2868 C CA . ILE A 1 370 ? 14.980 -4.973 2.749 1.00 77.81 370 ILE A CA 1
ATOM 2869 C C . ILE A 1 370 ? 16.138 -4.468 3.614 1.00 77.81 370 ILE A C 1
ATOM 2871 O O . ILE A 1 370 ? 16.293 -4.862 4.768 1.00 77.81 370 ILE A O 1
ATOM 2875 N N . ARG A 1 371 ? 16.981 -3.607 3.038 1.00 84.56 371 ARG A N 1
ATOM 2876 C CA . ARG A 1 371 ? 18.074 -2.945 3.764 1.00 84.56 371 ARG A CA 1
ATOM 2877 C C . ARG A 1 371 ? 17.538 -1.809 4.626 1.00 84.56 371 ARG A C 1
ATOM 2879 O O . ARG A 1 371 ? 16.452 -1.292 4.371 1.00 84.56 371 ARG A O 1
ATOM 2886 N N . ASP A 1 372 ? 18.339 -1.395 5.605 1.00 88.38 372 ASP A N 1
ATOM 2887 C CA . ASP A 1 372 ? 17.954 -0.323 6.524 1.00 88.38 372 ASP A CA 1
ATOM 2888 C C . ASP A 1 372 ? 17.828 1.045 5.835 1.00 88.38 372 ASP A C 1
ATOM 2890 O O . ASP A 1 372 ? 16.977 1.847 6.217 1.00 88.38 372 ASP A O 1
ATOM 2894 N N . ASN A 1 373 ? 18.616 1.275 4.780 1.00 92.75 373 ASN A N 1
ATOM 2895 C CA . ASN A 1 373 ? 18.553 2.449 3.912 1.00 92.75 373 ASN A CA 1
ATOM 2896 C C . ASN A 1 373 ? 18.847 2.047 2.456 1.00 92.75 373 ASN A C 1
ATOM 2898 O O . ASN A 1 373 ? 19.869 1.408 2.187 1.00 92.75 373 ASN A O 1
ATOM 2902 N N . PHE A 1 374 ? 17.972 2.427 1.524 1.00 94.38 374 PHE A N 1
ATOM 2903 C CA . PHE A 1 374 ? 18.210 2.315 0.082 1.00 94.38 374 PHE A CA 1
ATOM 2904 C C . PHE A 1 374 ? 17.402 3.348 -0.708 1.00 94.38 374 PHE A C 1
ATOM 2906 O O . PHE A 1 374 ? 16.384 3.866 -0.243 1.00 94.38 374 PHE A O 1
ATOM 2913 N N . TRP A 1 375 ? 17.859 3.635 -1.925 1.00 96.88 375 TRP A N 1
ATOM 2914 C CA . TRP A 1 375 ? 17.152 4.505 -2.865 1.00 96.88 375 TRP A CA 1
ATOM 2915 C C . TRP A 1 375 ? 16.475 3.679 -3.951 1.00 96.88 375 TRP A C 1
ATOM 2917 O O . TRP A 1 375 ? 17.019 2.664 -4.392 1.00 96.88 375 TRP A O 1
ATOM 2927 N N . THR A 1 376 ? 15.314 4.135 -4.415 1.00 97.31 376 THR A N 1
ATOM 2928 C CA . THR A 1 376 ? 14.656 3.583 -5.605 1.00 97.31 376 THR A CA 1
ATOM 2929 C C . THR A 1 376 ? 14.622 4.619 -6.713 1.00 97.31 376 THR A C 1
ATOM 2931 O O . THR A 1 376 ? 14.215 5.762 -6.491 1.00 97.31 376 THR A O 1
ATOM 2934 N N . LEU A 1 377 ? 15.012 4.173 -7.900 1.00 98.31 377 LEU A N 1
ATOM 2935 C CA . LEU A 1 377 ? 15.002 4.892 -9.164 1.00 98.31 377 LEU A CA 1
ATOM 2936 C C . LEU A 1 377 ? 14.147 4.106 -10.162 1.00 98.31 377 LEU A C 1
ATOM 2938 O O . LEU A 1 377 ? 13.880 2.915 -9.967 1.00 98.31 377 LEU A O 1
ATOM 2942 N N . PHE A 1 378 ? 13.771 4.749 -11.262 1.00 98.62 378 PHE A N 1
ATOM 2943 C CA . PHE A 1 378 ? 12.933 4.136 -12.287 1.00 98.62 378 PHE A CA 1
ATOM 2944 C C . PHE A 1 378 ? 13.561 4.280 -13.668 1.00 98.62 378 PHE A C 1
ATOM 2946 O O . PHE A 1 378 ? 14.190 5.295 -13.968 1.00 98.62 378 PHE A O 1
ATOM 2953 N N . GLN A 1 379 ? 13.407 3.255 -14.500 1.00 98.50 379 GLN A N 1
ATOM 2954 C CA . GLN A 1 379 ? 13.854 3.283 -15.885 1.00 98.50 379 GLN A CA 1
ATOM 2955 C C . GLN A 1 379 ? 12.898 4.134 -16.725 1.00 98.50 379 GLN A C 1
ATOM 2957 O O . GLN A 1 379 ? 11.682 4.097 -16.551 1.00 98.50 379 GLN A O 1
ATOM 2962 N N . ASP A 1 380 ? 13.440 4.922 -17.643 1.00 98.44 380 ASP A N 1
ATOM 2963 C CA . ASP A 1 380 ? 12.613 5.713 -18.544 1.00 98.44 380 ASP A CA 1
ATOM 2964 C C . ASP A 1 380 ? 11.835 4.799 -19.519 1.00 98.44 380 ASP A C 1
ATOM 2966 O O . ASP A 1 380 ? 12.443 3.897 -20.110 1.00 98.44 380 ASP A O 1
ATOM 2970 N N . PRO A 1 381 ? 10.513 5.003 -19.722 1.00 98.19 381 PRO A N 1
ATOM 2971 C CA . PRO A 1 381 ? 9.705 4.161 -20.606 1.00 98.19 381 PRO A CA 1
ATOM 2972 C C . PRO A 1 381 ? 10.217 4.077 -22.046 1.00 98.19 381 PRO A C 1
ATOM 2974 O O . PRO A 1 381 ? 9.977 3.067 -22.705 1.00 98.19 381 PRO A O 1
ATOM 2977 N N . ASP A 1 382 ? 10.908 5.105 -22.549 1.00 97.62 382 ASP A N 1
ATOM 2978 C CA . ASP A 1 382 ? 11.460 5.105 -23.909 1.00 97.62 382 ASP A CA 1
ATOM 2979 C C . ASP A 1 382 ? 12.748 4.269 -24.020 1.00 97.62 382 ASP A C 1
ATOM 2981 O O . ASP A 1 382 ? 13.223 3.992 -25.121 1.00 97.62 382 ASP A O 1
ATOM 2985 N N . HIS A 1 383 ? 13.278 3.803 -22.887 1.00 97.19 383 HIS A N 1
ATOM 2986 C CA . HIS A 1 383 ? 14.439 2.919 -22.795 1.00 97.19 383 HIS A CA 1
ATOM 2987 C C . HIS A 1 383 ? 14.085 1.535 -22.226 1.00 97.19 383 HIS A C 1
ATOM 2989 O O . HIS A 1 383 ? 14.980 0.721 -21.995 1.00 97.19 383 HIS A O 1
ATOM 2995 N N . ASP A 1 384 ? 12.807 1.241 -21.974 1.00 97.69 384 ASP A N 1
ATOM 2996 C CA . ASP A 1 384 ? 12.332 -0.062 -21.498 1.00 97.69 384 ASP A CA 1
ATOM 2997 C C . ASP A 1 384 ? 11.868 -0.931 -22.681 1.00 97.69 384 ASP A C 1
ATOM 2999 O O . ASP A 1 384 ? 10.861 -0.628 -23.324 1.00 97.69 384 ASP A O 1
ATOM 3003 N N . LEU A 1 385 ? 12.580 -2.030 -22.969 1.00 97.50 385 LEU A N 1
ATOM 3004 C CA . LEU A 1 385 ? 12.252 -2.939 -24.076 1.00 97.50 385 LEU A CA 1
ATOM 3005 C C . LEU A 1 385 ? 10.875 -3.579 -23.925 1.00 97.50 385 LEU A C 1
ATOM 3007 O O . LEU A 1 385 ? 10.230 -3.877 -24.929 1.00 97.50 385 LEU A O 1
ATOM 3011 N N . TYR A 1 386 ? 10.376 -3.759 -22.699 1.00 98.06 386 TYR A N 1
ATOM 3012 C CA . TYR A 1 386 ? 9.016 -4.249 -22.500 1.00 98.06 386 TYR A CA 1
ATOM 3013 C C . TYR A 1 386 ? 7.979 -3.263 -23.059 1.00 98.06 386 TYR A C 1
ATOM 3015 O O . TYR A 1 386 ? 6.898 -3.654 -23.509 1.00 98.06 386 TYR A O 1
ATOM 3023 N N . ILE A 1 387 ? 8.306 -1.972 -23.066 1.00 98.06 387 ILE A N 1
ATOM 3024 C CA . ILE A 1 387 ? 7.473 -0.913 -23.628 1.00 98.06 387 ILE A CA 1
ATOM 3025 C C . ILE A 1 387 ? 7.724 -0.768 -25.132 1.00 98.06 387 ILE A C 1
ATOM 3027 O O . ILE A 1 387 ? 6.766 -0.791 -25.915 1.00 98.06 387 ILE A O 1
ATOM 3031 N N . THR A 1 388 ? 8.988 -0.646 -25.537 1.00 97.62 388 THR A N 1
ATOM 3032 C CA . THR A 1 388 ? 9.383 -0.214 -26.885 1.00 97.62 388 THR A CA 1
ATOM 3033 C C . THR A 1 388 ? 9.476 -1.339 -27.914 1.00 97.62 388 THR A C 1
ATOM 3035 O O . THR A 1 388 ? 9.311 -1.070 -29.103 1.00 97.62 388 THR A O 1
ATOM 3038 N N . ASP A 1 389 ? 9.648 -2.594 -27.491 1.00 97.44 389 ASP A N 1
ATOM 3039 C CA . ASP A 1 389 ? 9.784 -3.743 -28.387 1.00 97.44 389 ASP A CA 1
ATOM 3040 C C . ASP A 1 389 ? 8.665 -4.774 -28.149 1.00 97.44 389 ASP A C 1
ATOM 3042 O O . ASP A 1 389 ? 8.593 -5.474 -27.138 1.00 97.44 389 ASP A O 1
ATOM 3046 N N . ALA A 1 390 ? 7.761 -4.890 -29.127 1.00 95.88 390 ALA A N 1
ATOM 3047 C CA . ALA A 1 390 ? 6.639 -5.822 -29.064 1.00 95.88 390 ALA A CA 1
ATOM 3048 C C . ALA A 1 390 ? 7.062 -7.301 -29.110 1.00 95.88 390 ALA A C 1
ATOM 3050 O O . ALA A 1 390 ? 6.367 -8.144 -28.539 1.00 95.88 390 ALA A O 1
ATOM 3051 N N . ARG A 1 391 ? 8.177 -7.627 -29.776 1.00 96.19 391 ARG A N 1
ATOM 3052 C CA . ARG A 1 391 ? 8.708 -8.993 -29.850 1.00 96.19 391 ARG A CA 1
ATOM 3053 C C . ARG A 1 391 ? 9.308 -9.388 -28.509 1.00 96.19 391 ARG A C 1
ATOM 3055 O O . ARG A 1 391 ? 8.954 -10.449 -27.999 1.00 96.19 391 ARG A O 1
ATOM 3062 N N . TYR A 1 392 ? 10.150 -8.529 -27.936 1.00 97.12 392 TYR A N 1
ATOM 3063 C CA . TYR A 1 392 ? 10.690 -8.732 -26.593 1.00 97.12 392 TYR A CA 1
ATOM 3064 C C . TYR A 1 392 ? 9.556 -8.881 -25.578 1.00 97.12 392 TYR A C 1
ATOM 3066 O O . TYR A 1 392 ? 9.517 -9.861 -24.838 1.00 97.12 392 TYR A O 1
ATOM 3074 N N . ARG A 1 393 ? 8.569 -7.974 -25.606 1.00 97.38 393 ARG A N 1
ATOM 3075 C CA . ARG A 1 393 ? 7.383 -8.058 -24.746 1.00 97.38 393 ARG A CA 1
ATOM 3076 C C . ARG A 1 393 ? 6.668 -9.404 -24.881 1.00 97.38 393 ARG A C 1
ATOM 3078 O O . ARG A 1 393 ? 6.428 -10.048 -23.868 1.00 97.38 393 ARG A O 1
ATOM 3085 N N . GLY A 1 394 ? 6.387 -9.862 -26.103 1.00 96.69 394 GLY A N 1
ATOM 3086 C CA . GLY A 1 394 ? 5.719 -11.149 -26.335 1.00 96.69 394 GLY A CA 1
ATOM 3087 C C . GLY A 1 394 ? 6.497 -12.365 -25.811 1.00 96.69 394 GLY A C 1
ATOM 3088 O O . GLY A 1 394 ? 5.884 -13.341 -25.387 1.00 96.69 394 GLY A O 1
ATOM 3089 N N . GLN A 1 395 ? 7.833 -12.305 -25.797 1.00 96.69 395 GLN A N 1
ATOM 3090 C CA . GLN A 1 395 ? 8.690 -13.343 -25.207 1.00 96.69 395 GLN A CA 1
ATOM 3091 C C . GLN A 1 395 ? 8.769 -13.236 -23.678 1.00 96.69 395 GLN A C 1
ATOM 3093 O O . GLN A 1 395 ? 8.800 -14.254 -22.989 1.00 96.69 395 GLN A O 1
ATOM 3098 N N . ALA A 1 396 ? 8.780 -12.013 -23.145 1.00 96.88 396 ALA A N 1
ATOM 3099 C CA . ALA A 1 396 ? 8.880 -11.747 -21.718 1.00 96.88 396 ALA A CA 1
ATOM 3100 C C . ALA A 1 396 ? 7.577 -12.069 -20.972 1.00 96.88 396 ALA A C 1
ATOM 3102 O O . ALA A 1 396 ? 7.627 -12.685 -19.911 1.00 96.88 396 ALA A O 1
ATOM 3103 N N . THR A 1 397 ? 6.411 -11.691 -21.511 1.00 95.44 397 THR A N 1
ATOM 3104 C CA . THR A 1 397 ? 5.107 -11.788 -20.829 1.00 95.44 397 THR A CA 1
ATOM 3105 C C . THR A 1 397 ? 4.835 -13.157 -20.177 1.00 95.44 397 THR A C 1
ATOM 3107 O O . THR A 1 397 ? 4.501 -13.163 -18.988 1.00 95.44 397 THR A O 1
ATOM 3110 N N . PRO A 1 398 ? 5.040 -14.314 -20.841 1.00 93.00 398 PRO A N 1
ATOM 3111 C CA . PRO A 1 398 ? 4.797 -15.631 -20.232 1.00 93.00 398 PRO A CA 1
ATOM 3112 C C . PRO A 1 398 ? 5.738 -15.986 -19.064 1.00 93.00 398 PRO A C 1
ATOM 3114 O O . PRO A 1 398 ? 5.429 -16.866 -18.251 1.00 93.00 398 PRO A O 1
ATOM 3117 N N . LEU A 1 399 ? 6.894 -15.318 -18.973 1.00 93.25 399 LEU A N 1
ATOM 3118 C CA . LEU A 1 399 ? 7.903 -15.514 -17.926 1.00 93.25 399 LEU A CA 1
ATOM 3119 C C . LEU A 1 399 ? 7.635 -14.656 -16.678 1.00 93.25 399 LEU A C 1
ATOM 3121 O O . LEU A 1 399 ? 8.233 -14.894 -15.632 1.00 93.25 399 LEU A O 1
ATOM 3125 N N . LEU A 1 400 ? 6.724 -13.678 -16.763 1.00 92.50 400 LEU A N 1
ATOM 3126 C CA . LEU A 1 400 ? 6.440 -12.711 -15.693 1.00 92.50 400 LEU A CA 1
ATOM 3127 C C . LEU A 1 400 ? 5.370 -13.168 -14.688 1.00 92.50 400 LEU A C 1
ATOM 3129 O O . LEU A 1 400 ? 5.094 -12.449 -13.725 1.00 92.50 400 LEU A O 1
ATOM 3133 N N . ALA A 1 401 ? 4.773 -14.345 -14.887 1.00 87.94 401 ALA A N 1
ATOM 3134 C CA . ALA A 1 401 ? 3.782 -14.902 -13.969 1.00 87.94 401 ALA A CA 1
ATOM 3135 C C . ALA A 1 401 ? 4.355 -15.106 -12.554 1.00 87.94 401 ALA A C 1
ATOM 3137 O O . ALA A 1 401 ? 5.486 -15.560 -12.386 1.00 87.94 401 ALA A O 1
ATOM 3138 N N . MET A 1 402 ? 3.548 -14.810 -11.534 1.00 84.81 402 MET A N 1
ATOM 3139 C CA . MET A 1 402 ? 3.945 -14.824 -10.123 1.00 84.81 402 MET A CA 1
ATOM 3140 C C . MET A 1 402 ? 3.316 -15.985 -9.332 1.00 84.81 402 MET A C 1
ATOM 3142 O O . MET A 1 402 ? 2.196 -16.401 -9.647 1.00 84.81 402 MET A O 1
ATOM 3146 N N . PRO A 1 403 ? 4.001 -16.496 -8.288 1.00 76.62 403 PRO A N 1
ATOM 3147 C CA . PRO A 1 403 ? 3.475 -17.535 -7.399 1.00 76.62 403 PRO A CA 1
ATOM 3148 C C . PRO A 1 403 ? 2.352 -17.030 -6.469 1.00 76.62 403 PRO A C 1
ATOM 3150 O O . PRO A 1 403 ? 1.954 -15.867 -6.509 1.00 76.62 403 PRO A O 1
ATOM 3153 N N . GLY A 1 404 ? 1.832 -17.919 -5.610 1.00 66.56 404 GLY A N 1
ATOM 3154 C CA . GLY A 1 404 ? 0.894 -17.556 -4.537 1.00 66.56 404 GLY A CA 1
ATOM 3155 C C . GLY A 1 404 ? -0.591 -17.522 -4.916 1.00 66.56 404 GLY A C 1
ATOM 3156 O O . GLY A 1 404 ? -1.392 -16.940 -4.195 1.00 66.56 404 GLY A O 1
ATOM 3157 N N . GLN A 1 405 ? -1.001 -18.119 -6.043 1.00 66.94 405 GLN A N 1
ATOM 3158 C CA . GLN A 1 405 ? -2.420 -18.139 -6.457 1.00 66.94 405 GLN A CA 1
ATOM 3159 C C . GLN A 1 405 ? -3.243 -19.298 -5.892 1.00 66.94 405 GLN A C 1
ATOM 3161 O O . GLN A 1 405 ? -4.472 -19.196 -5.838 1.00 66.94 405 GLN A O 1
ATOM 3166 N N . ASN A 1 406 ? -2.568 -20.377 -5.490 1.00 60.94 406 ASN A N 1
ATOM 3167 C CA . ASN A 1 406 ? -3.173 -21.590 -4.958 1.00 60.94 406 ASN A CA 1
ATOM 3168 C C . ASN A 1 406 ? -2.518 -21.912 -3.613 1.00 60.94 406 ASN A C 1
ATOM 3170 O O . ASN A 1 406 ? -1.298 -22.065 -3.554 1.00 60.94 406 ASN A O 1
ATOM 3174 N N . ASP A 1 407 ? -3.329 -22.055 -2.567 1.00 52.47 407 ASP A N 1
ATOM 3175 C CA . ASP A 1 407 ? -2.853 -22.431 -1.231 1.00 52.47 407 ASP A CA 1
ATOM 3176 C C . ASP A 1 407 ? -2.607 -23.954 -1.125 1.00 52.47 407 ASP A C 1
ATOM 3178 O O . ASP A 1 407 ? -1.753 -24.391 -0.349 1.00 52.47 407 ASP A O 1
ATOM 3182 N N . ASP A 1 408 ? -3.275 -24.750 -1.970 1.00 51.50 408 ASP A N 1
ATOM 3183 C CA . ASP A 1 408 ? -3.170 -26.214 -2.057 1.00 51.50 408 ASP A CA 1
ATOM 3184 C C . ASP A 1 408 ? -2.100 -26.647 -3.068 1.00 51.50 408 ASP A C 1
ATOM 3186 O O . ASP A 1 408 ? -2.386 -27.117 -4.174 1.00 51.50 408 ASP A O 1
ATOM 3190 N N . VAL A 1 409 ? -0.832 -26.466 -2.709 1.00 55.22 409 VAL A N 1
ATOM 3191 C CA . VAL A 1 409 ? 0.291 -26.910 -3.543 1.00 55.22 409 VAL A CA 1
ATOM 3192 C C . VAL A 1 409 ? 0.898 -28.162 -2.926 1.00 55.22 409 VAL A C 1
ATOM 3194 O O . VAL A 1 409 ? 1.383 -28.122 -1.800 1.00 55.22 409 VAL A O 1
ATOM 3197 N N . GLY A 1 410 ? 0.921 -29.271 -3.672 1.00 57.59 410 GLY A N 1
ATOM 3198 C CA . GLY A 1 410 ? 1.487 -30.540 -3.193 1.00 57.59 410 GLY A CA 1
ATOM 3199 C C . GLY A 1 410 ? 2.963 -30.455 -2.771 1.00 57.59 410 GLY A C 1
ATOM 3200 O O . GLY A 1 410 ? 3.387 -31.203 -1.896 1.00 57.59 410 GLY A O 1
ATOM 3201 N N . SER A 1 411 ? 3.750 -29.533 -3.347 1.00 63.22 411 SER A N 1
ATOM 3202 C CA . SER A 1 411 ? 5.127 -29.245 -2.914 1.00 63.22 411 SER A CA 1
ATOM 3203 C C . SER A 1 411 ? 5.520 -27.782 -3.153 1.00 63.22 411 SER A C 1
ATOM 3205 O O . SER A 1 411 ? 5.698 -27.350 -4.295 1.00 63.22 411 SER A O 1
ATOM 3207 N N . VAL A 1 412 ? 5.729 -27.041 -2.059 1.00 64.19 412 VAL A N 1
ATOM 3208 C CA . VAL A 1 412 ? 6.225 -25.649 -2.048 1.00 64.19 412 VAL A CA 1
ATOM 3209 C C . VAL A 1 412 ? 7.571 -25.522 -2.767 1.00 64.19 412 VAL A C 1
ATOM 3211 O O . VAL A 1 412 ? 7.782 -24.571 -3.516 1.00 64.19 412 VAL A O 1
ATOM 3214 N N . LEU A 1 413 ? 8.460 -26.507 -2.592 1.00 66.56 413 LEU A N 1
ATOM 3215 C CA . LEU A 1 413 ? 9.793 -26.509 -3.197 1.00 66.56 413 LEU A CA 1
ATOM 3216 C C . LEU A 1 413 ? 9.728 -26.621 -4.724 1.00 66.56 413 LEU A C 1
ATOM 3218 O O . LEU A 1 413 ? 10.413 -25.880 -5.421 1.00 66.56 413 LEU A O 1
ATOM 3222 N N . SER A 1 414 ? 8.886 -27.517 -5.248 1.00 69.19 414 SER A N 1
ATOM 3223 C CA . SER A 1 414 ? 8.735 -27.693 -6.700 1.00 69.19 414 SER A CA 1
ATOM 3224 C C . SER A 1 414 ? 8.194 -26.436 -7.381 1.00 69.19 414 SER A C 1
ATOM 3226 O O . SER A 1 414 ? 8.668 -26.046 -8.446 1.00 69.19 414 SER A O 1
ATOM 3228 N N . LEU A 1 415 ? 7.243 -25.761 -6.729 1.00 71.56 415 LEU A N 1
ATOM 3229 C CA . LEU A 1 415 ? 6.678 -24.521 -7.232 1.00 71.56 415 LEU A CA 1
ATOM 3230 C C . LEU A 1 415 ? 7.709 -23.391 -7.177 1.00 71.56 415 LEU A C 1
ATOM 3232 O O . LEU A 1 415 ? 7.863 -22.658 -8.149 1.00 71.56 415 LEU A O 1
ATOM 3236 N N . TRP A 1 416 ? 8.449 -23.282 -6.072 1.00 72.25 416 TRP A N 1
ATOM 3237 C CA . TRP A 1 416 ? 9.526 -22.307 -5.945 1.00 72.25 416 TRP A CA 1
ATOM 3238 C C . TRP A 1 416 ? 10.597 -22.490 -7.029 1.00 72.25 416 TRP A C 1
ATOM 3240 O O . TRP A 1 416 ? 10.929 -21.510 -7.691 1.00 72.25 416 TRP A O 1
ATOM 3250 N N . LEU A 1 417 ? 11.063 -23.723 -7.278 1.00 76.88 417 LEU A N 1
ATOM 3251 C CA . LEU A 1 417 ? 12.014 -24.018 -8.358 1.00 76.88 417 LEU A CA 1
ATOM 3252 C C . LEU A 1 417 ? 11.464 -23.577 -9.720 1.00 76.88 417 LEU A C 1
ATOM 3254 O O . LEU A 1 417 ? 12.144 -22.864 -10.448 1.00 76.88 417 LEU A O 1
ATOM 3258 N N . ALA A 1 418 ? 10.207 -23.906 -10.031 1.00 79.44 418 ALA A N 1
ATOM 3259 C CA . ALA A 1 418 ? 9.595 -23.527 -11.303 1.00 79.44 418 ALA A CA 1
ATOM 3260 C C . ALA A 1 418 ? 9.517 -22.000 -11.504 1.00 79.44 418 ALA A C 1
ATOM 3262 O O . ALA A 1 418 ? 9.801 -21.506 -12.596 1.00 79.44 418 ALA A O 1
ATOM 3263 N N . TYR A 1 419 ? 9.144 -21.233 -10.472 1.00 80.06 419 TYR A N 1
ATOM 3264 C CA . TYR A 1 419 ? 9.091 -19.768 -10.569 1.00 80.06 419 TYR A CA 1
ATOM 3265 C C . TYR A 1 419 ? 10.474 -19.116 -10.543 1.00 80.06 419 TYR A C 1
ATOM 3267 O O . TYR A 1 419 ? 10.671 -18.105 -11.216 1.00 80.06 419 TYR A O 1
ATOM 3275 N N . ARG A 1 420 ? 11.438 -19.693 -9.820 1.00 81.62 420 ARG A N 1
ATOM 3276 C CA . ARG A 1 420 ? 12.844 -19.278 -9.868 1.00 81.62 420 ARG A CA 1
ATOM 3277 C C . ARG A 1 420 ? 13.412 -19.462 -11.274 1.00 81.62 420 ARG A C 1
ATOM 3279 O O . ARG A 1 420 ? 13.978 -18.522 -11.820 1.00 81.62 420 ARG A O 1
ATOM 3286 N N . ASP A 1 421 ? 13.194 -20.624 -11.883 1.00 84.69 421 ASP A N 1
ATOM 3287 C CA . ASP A 1 421 ? 13.692 -20.929 -13.225 1.00 84.69 421 ASP A CA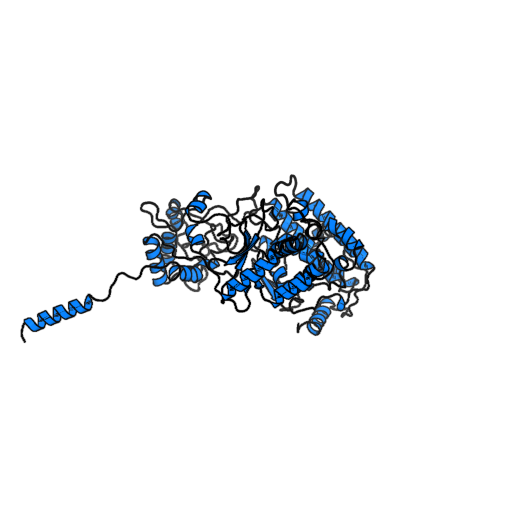 1
ATOM 3288 C C . ASP A 1 421 ? 13.033 -20.020 -14.278 1.00 84.69 421 ASP A C 1
ATOM 3290 O O . ASP A 1 421 ? 13.729 -19.475 -15.131 1.00 84.69 421 ASP A O 1
ATOM 3294 N N . LYS A 1 422 ? 11.718 -19.755 -14.181 1.00 85.81 422 LYS A N 1
ATOM 3295 C CA . LYS A 1 422 ? 11.044 -18.747 -15.025 1.00 85.81 422 LYS A CA 1
ATOM 3296 C C . LYS A 1 422 ? 11.622 -17.346 -14.841 1.00 85.81 422 LYS A C 1
ATOM 3298 O O . LYS A 1 422 ? 11.835 -16.642 -15.826 1.00 85.81 422 LYS A O 1
ATOM 3303 N N . ARG A 1 423 ? 11.891 -16.936 -13.596 1.00 86.44 423 ARG A N 1
ATOM 3304 C CA . ARG A 1 423 ? 12.525 -15.643 -13.317 1.00 86.44 423 ARG A CA 1
ATOM 3305 C C . ARG A 1 423 ? 13.912 -15.577 -13.946 1.00 86.44 423 ARG A C 1
ATOM 3307 O O . ARG A 1 423 ? 14.207 -14.579 -14.585 1.00 86.44 423 ARG A O 1
ATOM 3314 N N . ASN A 1 424 ? 14.745 -16.605 -13.799 1.00 87.06 424 ASN A N 1
ATOM 3315 C CA . ASN A 1 424 ? 16.099 -16.595 -14.360 1.00 87.06 424 ASN A CA 1
ATOM 3316 C C . ASN A 1 424 ? 16.076 -16.641 -15.896 1.00 87.06 424 ASN A C 1
ATOM 3318 O O . ASN A 1 424 ? 16.857 -15.942 -16.528 1.00 87.06 424 ASN A O 1
ATOM 3322 N N . GLN A 1 425 ? 15.112 -17.340 -16.508 1.00 91.88 425 GLN A N 1
ATOM 3323 C CA . GLN A 1 425 ? 14.858 -17.239 -17.953 1.00 91.88 425 GLN A CA 1
ATOM 3324 C C . GLN A 1 425 ? 14.499 -15.807 -18.374 1.00 91.88 425 GLN A C 1
ATOM 3326 O O . GLN A 1 425 ? 14.980 -15.343 -19.405 1.00 91.88 425 GLN A O 1
ATOM 3331 N N . TYR A 1 426 ? 13.685 -15.097 -17.584 1.00 93.44 426 TYR A N 1
ATOM 3332 C CA . TYR A 1 426 ? 13.387 -13.685 -17.835 1.00 93.44 426 TYR A CA 1
ATOM 3333 C C . TYR A 1 426 ? 14.636 -12.804 -17.705 1.00 93.44 426 TYR A C 1
ATOM 3335 O O . TYR A 1 426 ? 14.867 -11.976 -18.580 1.00 93.44 426 TYR A O 1
ATOM 3343 N N . GLU A 1 427 ? 15.458 -12.984 -16.669 1.00 91.19 427 GLU A N 1
ATOM 3344 C CA . GLU A 1 427 ? 16.691 -12.197 -16.515 1.00 91.19 427 GLU A CA 1
ATOM 3345 C C . GLU A 1 427 ? 17.704 -12.479 -17.619 1.00 91.19 427 GLU A C 1
ATOM 3347 O O . GLU A 1 427 ? 18.324 -11.545 -18.113 1.00 91.19 427 GLU A O 1
ATOM 3352 N N . ALA A 1 428 ? 17.848 -13.735 -18.051 1.00 92.19 428 ALA A N 1
ATOM 3353 C CA . ALA A 1 428 ? 18.704 -14.093 -19.175 1.00 92.19 428 ALA A CA 1
ATOM 3354 C C . ALA A 1 428 ? 18.199 -13.441 -20.470 1.00 92.19 428 ALA A C 1
ATOM 3356 O O . ALA A 1 428 ? 18.958 -12.756 -21.150 1.00 92.19 428 ALA A O 1
ATOM 3357 N N . LEU A 1 429 ? 16.894 -13.559 -20.758 1.00 95.00 429 LEU A N 1
ATOM 3358 C CA . LEU A 1 429 ? 16.261 -12.888 -21.894 1.00 95.00 429 LEU A CA 1
ATOM 3359 C C . LEU A 1 429 ? 16.508 -11.375 -21.845 1.00 95.00 429 LEU A C 1
ATOM 3361 O O . LEU A 1 429 ? 16.879 -10.773 -22.853 1.00 95.00 429 LEU A O 1
ATOM 3365 N N . ARG A 1 430 ? 16.316 -10.759 -20.676 1.00 94.19 430 ARG A N 1
ATOM 3366 C CA . ARG A 1 430 ? 16.544 -9.333 -20.467 1.00 94.19 430 ARG A CA 1
ATOM 3367 C C . ARG A 1 430 ? 18.006 -8.980 -20.706 1.00 94.19 430 ARG A C 1
ATOM 3369 O O . ARG A 1 430 ? 18.278 -8.125 -21.538 1.00 94.19 430 ARG A O 1
ATOM 3376 N N . ARG A 1 431 ? 18.940 -9.622 -20.005 1.00 91.75 431 ARG A N 1
ATOM 3377 C CA . ARG A 1 431 ? 20.383 -9.389 -20.133 1.00 91.75 431 ARG A CA 1
ATOM 3378 C C . ARG A 1 431 ? 20.812 -9.443 -21.595 1.00 91.75 431 ARG A C 1
ATOM 3380 O O . ARG A 1 431 ? 21.418 -8.488 -22.068 1.00 91.75 431 ARG A O 1
ATOM 3387 N N . ASP A 1 432 ? 20.441 -10.506 -22.302 1.00 92.06 432 ASP A N 1
ATOM 3388 C CA . ASP A 1 432 ? 20.879 -10.742 -23.675 1.00 92.06 432 ASP A CA 1
ATOM 3389 C C . ASP A 1 432 ? 20.317 -9.676 -24.634 1.00 92.06 432 ASP A C 1
ATOM 3391 O O . ASP A 1 432 ? 21.067 -9.098 -25.413 1.00 92.06 432 ASP A O 1
ATOM 3395 N N . ASN A 1 433 ? 19.030 -9.317 -24.529 1.00 94.25 433 ASN A N 1
ATOM 3396 C CA . ASN A 1 433 ? 18.438 -8.282 -25.393 1.00 94.25 433 ASN A CA 1
ATOM 3397 C C . ASN A 1 433 ? 18.942 -6.869 -25.064 1.00 94.25 433 ASN A C 1
ATOM 3399 O O . ASN A 1 433 ? 19.084 -6.025 -25.946 1.00 94.25 433 ASN A O 1
ATOM 3403 N N . TYR A 1 434 ? 19.202 -6.582 -23.790 1.00 92.88 434 TYR A N 1
ATOM 3404 C CA . TYR A 1 434 ? 19.704 -5.278 -23.369 1.00 92.88 434 TYR A CA 1
ATOM 3405 C C . TYR A 1 434 ? 21.207 -5.099 -23.615 1.00 92.88 434 TYR A C 1
ATOM 3407 O O . TYR A 1 434 ? 21.672 -3.956 -23.613 1.00 92.88 434 TYR A O 1
ATOM 3415 N N . ALA A 1 435 ? 21.957 -6.185 -23.813 1.00 88.94 435 ALA A N 1
ATOM 3416 C CA . ALA A 1 435 ? 23.369 -6.151 -24.181 1.00 88.94 435 ALA A CA 1
ATOM 3417 C C . ALA A 1 435 ? 23.600 -5.599 -25.600 1.00 88.94 435 ALA A C 1
ATOM 3419 O O . ALA A 1 435 ? 24.666 -5.046 -25.869 1.00 88.94 435 ALA A O 1
ATOM 3420 N N . ASP A 1 436 ? 22.594 -5.706 -26.474 1.00 87.56 436 ASP A N 1
ATOM 3421 C CA . ASP A 1 436 ? 22.620 -5.203 -27.854 1.00 87.56 436 ASP A CA 1
ATOM 3422 C C . ASP A 1 436 ? 22.207 -3.722 -27.973 1.00 87.56 436 ASP A C 1
ATOM 3424 O O . ASP A 1 436 ? 22.272 -3.128 -29.053 1.00 87.56 436 ASP A O 1
ATOM 3428 N N . LEU A 1 437 ? 21.776 -3.100 -26.870 1.00 90.69 437 LEU A N 1
ATOM 3429 C CA . LEU A 1 437 ? 21.385 -1.692 -26.836 1.00 90.69 437 LEU A CA 1
ATOM 3430 C C . LEU A 1 437 ? 22.579 -0.760 -26.591 1.00 90.69 437 LEU A C 1
ATOM 3432 O O . LEU A 1 437 ? 23.592 -1.167 -26.018 1.00 90.69 437 LEU A O 1
ATOM 3436 N N . PRO A 1 438 ? 22.455 0.535 -26.948 1.00 92.94 438 PRO A N 1
ATOM 3437 C CA . PRO A 1 438 ? 23.395 1.546 -26.491 1.00 92.94 438 PRO A CA 1
ATOM 3438 C C . PRO A 1 438 ? 23.571 1.504 -24.969 1.00 92.94 438 PRO A C 1
ATOM 3440 O O . PRO A 1 438 ? 22.609 1.323 -24.220 1.00 92.94 438 PRO A O 1
ATOM 3443 N N . ALA A 1 439 ? 24.811 1.711 -24.526 1.00 94.19 439 ALA A N 1
ATOM 3444 C CA . ALA A 1 439 ? 25.166 1.714 -23.116 1.00 94.19 439 ALA A CA 1
ATOM 3445 C C . ALA A 1 439 ? 24.272 2.691 -22.318 1.00 94.19 439 ALA A C 1
ATOM 3447 O O . ALA A 1 439 ? 24.105 3.844 -22.738 1.00 94.19 439 ALA A O 1
ATOM 3448 N N . PRO A 1 440 ? 23.691 2.269 -21.178 1.00 95.38 440 PRO A N 1
ATOM 3449 C CA . PRO A 1 440 ? 22.711 3.078 -20.465 1.00 95.38 440 PRO A CA 1
ATOM 3450 C C . PRO A 1 440 ? 23.370 4.322 -19.858 1.00 95.38 440 PRO A C 1
ATOM 3452 O O . PRO A 1 440 ? 24.429 4.247 -19.237 1.00 95.38 440 PRO A O 1
ATOM 3455 N N . GLY A 1 441 ? 22.735 5.478 -20.045 1.00 96.69 441 GLY A N 1
ATOM 3456 C CA . GLY A 1 441 ? 23.178 6.764 -19.503 1.00 96.69 441 GLY A CA 1
ATOM 3457 C C . GLY A 1 441 ? 22.046 7.513 -18.801 1.00 96.69 441 GLY A C 1
ATOM 3458 O O . GLY A 1 441 ? 20.968 6.965 -18.593 1.00 96.69 441 GLY A O 1
ATOM 3459 N N . TRP A 1 442 ? 22.252 8.792 -18.479 1.00 97.44 442 TRP A N 1
ATOM 3460 C CA . TRP A 1 442 ? 21.249 9.614 -17.782 1.00 97.44 442 TRP A CA 1
ATOM 3461 C C . TRP A 1 442 ? 19.841 9.608 -18.415 1.00 97.44 442 TRP A C 1
ATOM 3463 O O . TRP A 1 442 ? 18.887 9.496 -17.654 1.00 97.44 442 TRP A O 1
ATOM 3473 N N . PRO A 1 443 ? 19.666 9.640 -19.757 1.00 96.75 443 PRO A N 1
ATOM 3474 C CA . PRO A 1 443 ? 18.338 9.555 -20.381 1.00 96.75 443 PRO A CA 1
ATOM 3475 C C . PRO A 1 443 ? 17.586 8.240 -20.132 1.00 96.75 443 PRO A C 1
ATOM 3477 O O . PRO A 1 443 ? 16.380 8.197 -20.332 1.00 96.75 443 PRO A O 1
ATOM 3480 N N . SER A 1 444 ? 18.277 7.177 -19.705 1.00 97.06 444 SER A N 1
ATOM 3481 C CA . SER A 1 444 ? 17.632 5.906 -19.350 1.00 97.06 444 SER A CA 1
ATOM 3482 C C . SER A 1 444 ? 16.976 5.920 -17.967 1.00 97.06 444 SER A C 1
ATOM 3484 O O . SER A 1 444 ? 16.285 4.964 -17.622 1.00 97.06 444 SER A O 1
ATOM 3486 N N . LEU A 1 445 ? 17.171 6.985 -17.178 1.00 98.25 445 LEU A N 1
ATOM 3487 C CA . LEU A 1 445 ? 16.518 7.187 -15.888 1.00 98.25 445 LEU A CA 1
ATOM 3488 C C . LEU A 1 445 ? 15.313 8.106 -16.045 1.00 98.25 445 LEU A C 1
ATOM 3490 O O . LEU A 1 445 ? 15.418 9.206 -16.589 1.00 98.25 445 LEU A O 1
ATOM 3494 N N . TRP A 1 446 ? 14.180 7.672 -15.511 1.00 98.50 446 TRP A N 1
ATOM 3495 C CA . TRP A 1 446 ? 12.974 8.474 -15.497 1.00 98.50 446 TRP A CA 1
ATOM 3496 C C . TRP A 1 446 ? 13.094 9.615 -14.480 1.00 98.50 446 TRP A C 1
ATOM 3498 O O . TRP A 1 446 ? 13.426 9.399 -13.317 1.00 98.50 446 TRP A O 1
ATOM 3508 N N . ALA A 1 447 ? 12.779 10.831 -14.925 1.00 97.12 447 ALA A N 1
ATOM 3509 C CA . ALA A 1 447 ? 12.865 12.066 -14.142 1.00 97.12 447 ALA A CA 1
ATOM 3510 C C . ALA A 1 447 ? 11.643 12.975 -14.389 1.00 97.12 447 ALA A C 1
ATOM 3512 O O . ALA A 1 447 ? 11.763 14.195 -14.476 1.00 97.12 447 ALA A O 1
ATOM 3513 N N . GLY A 1 448 ? 10.465 12.374 -14.596 1.00 96.56 448 GLY A N 1
ATOM 3514 C CA . GLY A 1 448 ? 9.278 13.084 -15.085 1.00 96.56 448 GLY A CA 1
ATOM 3515 C C . GLY A 1 448 ? 8.539 13.935 -14.048 1.00 96.56 448 GLY A C 1
ATOM 3516 O O . GLY A 1 448 ? 7.815 14.850 -14.440 1.00 96.56 448 GLY A O 1
ATOM 3517 N N . ASN A 1 449 ? 8.679 13.639 -12.750 1.00 96.50 449 ASN A N 1
ATOM 3518 C CA . ASN A 1 449 ? 8.132 14.434 -11.645 1.00 96.50 449 ASN A CA 1
ATOM 3519 C C . ASN A 1 449 ? 8.834 14.111 -10.306 1.00 96.50 449 ASN A C 1
ATOM 3521 O O . ASN A 1 449 ? 9.767 13.309 -10.261 1.00 96.50 449 ASN A O 1
ATOM 3525 N N . ASP A 1 450 ? 8.331 14.684 -9.211 1.00 96.00 450 ASP A N 1
ATOM 3526 C CA . ASP A 1 450 ? 8.836 14.524 -7.839 1.00 96.00 450 ASP A CA 1
ATOM 3527 C C . ASP A 1 450 ? 8.782 13.083 -7.265 1.00 96.00 450 ASP A C 1
ATOM 3529 O O . ASP A 1 450 ? 9.283 12.827 -6.172 1.00 96.00 450 ASP A O 1
ATOM 3533 N N . ASN A 1 451 ? 8.196 12.109 -7.970 1.00 97.25 451 ASN A N 1
ATOM 3534 C CA . ASN A 1 451 ? 8.213 10.686 -7.600 1.00 97.25 451 ASN A CA 1
ATOM 3535 C C . ASN A 1 451 ? 9.425 9.929 -8.173 1.00 97.25 451 ASN A C 1
ATOM 3537 O O . ASN A 1 451 ? 9.567 8.737 -7.908 1.00 97.25 451 ASN A O 1
ATOM 3541 N N . ALA A 1 452 ? 10.274 10.578 -8.975 1.00 97.62 452 ALA A N 1
ATOM 3542 C CA . ALA A 1 452 ? 11.388 9.930 -9.672 1.00 97.62 452 ALA A CA 1
ATOM 3543 C C . ALA A 1 452 ? 12.476 9.383 -8.739 1.00 97.62 452 ALA A C 1
ATOM 3545 O O . ALA A 1 452 ? 13.154 8.411 -9.071 1.00 97.62 452 ALA A O 1
ATOM 3546 N N . LEU A 1 453 ? 12.641 10.013 -7.576 1.00 97.81 453 LEU A N 1
ATOM 3547 C CA . LEU A 1 453 ? 13.669 9.693 -6.596 1.00 97.81 453 LEU A CA 1
ATOM 3548 C C . LEU A 1 453 ? 12.985 9.410 -5.267 1.00 97.81 453 LEU A C 1
ATOM 3550 O O . LEU A 1 453 ? 12.300 10.292 -4.751 1.00 97.81 453 LEU A O 1
ATOM 3554 N N . LEU A 1 454 ? 13.166 8.216 -4.702 1.00 97.81 454 LEU A N 1
ATOM 3555 C CA . LEU A 1 454 ? 12.626 7.895 -3.379 1.00 97.81 454 LEU A CA 1
ATOM 3556 C C . LEU A 1 454 ? 13.709 7.316 -2.469 1.00 97.81 454 LEU A C 1
ATOM 3558 O O . LEU A 1 454 ? 14.564 6.546 -2.909 1.00 97.81 454 LEU A O 1
ATOM 3562 N N . SER A 1 455 ? 13.612 7.648 -1.185 1.00 96.62 455 SER A N 1
ATOM 3563 C CA . SER A 1 455 ? 14.413 7.086 -0.100 1.00 96.62 455 SER A CA 1
ATOM 3564 C C . SER A 1 455 ? 13.550 6.205 0.785 1.00 96.62 455 SER A C 1
ATOM 3566 O O . SER A 1 455 ? 12.441 6.592 1.174 1.00 96.62 455 SER A O 1
ATOM 3568 N N . ILE A 1 456 ? 14.067 5.026 1.111 1.00 94.50 456 ILE A N 1
ATOM 3569 C CA . ILE A 1 456 ? 13.399 4.057 1.965 1.00 94.50 456 ILE A CA 1
ATOM 3570 C C . ILE A 1 456 ? 14.244 3.857 3.216 1.00 94.50 456 ILE A C 1
ATOM 3572 O O . ILE A 1 456 ? 15.431 3.552 3.124 1.00 94.50 456 ILE A O 1
ATOM 3576 N N . PHE A 1 457 ? 13.598 3.982 4.374 1.00 92.31 457 PHE A N 1
ATOM 3577 C CA . PHE A 1 457 ? 14.196 3.704 5.677 1.00 92.31 457 PHE A CA 1
ATOM 3578 C C . PHE A 1 457 ? 13.427 2.597 6.378 1.00 92.31 457 PHE A C 1
ATOM 3580 O O . PHE A 1 457 ? 12.202 2.679 6.508 1.00 92.31 457 PHE A O 1
ATOM 3587 N N . ARG A 1 458 ? 14.141 1.585 6.861 1.00 88.06 458 ARG A N 1
ATOM 3588 C CA . ARG A 1 458 ? 13.578 0.547 7.721 1.00 88.06 458 ARG A CA 1
ATOM 3589 C C . ARG A 1 458 ? 13.808 0.917 9.184 1.00 88.06 458 ARG A C 1
ATOM 3591 O O . ARG A 1 458 ? 14.927 1.180 9.606 1.00 88.06 458 ARG A O 1
ATOM 3598 N N . HIS A 1 459 ? 12.748 0.838 9.973 1.00 84.38 459 HIS A N 1
ATOM 3599 C CA . HIS A 1 459 ? 12.741 1.051 11.418 1.00 84.38 459 HIS A CA 1
ATOM 3600 C C . HIS A 1 459 ? 12.454 -0.283 12.109 1.00 84.38 459 HIS A C 1
ATOM 3602 O O . HIS A 1 459 ? 11.391 -0.466 12.694 1.00 84.38 459 HIS A O 1
ATOM 3608 N N . PHE A 1 460 ? 13.385 -1.236 11.975 1.00 77.06 460 PHE A N 1
ATOM 3609 C CA . PHE A 1 460 ? 13.299 -2.612 12.490 1.00 77.06 460 PHE A CA 1
ATOM 3610 C C . PHE A 1 460 ? 12.110 -3.433 11.941 1.00 77.06 460 PHE A C 1
ATOM 3612 O O . PHE A 1 460 ? 12.290 -4.262 11.041 1.00 77.06 460 PHE A O 1
ATOM 3619 N N . ASP A 1 461 ? 10.902 -3.197 12.450 1.00 70.44 461 ASP A N 1
ATOM 3620 C CA . ASP A 1 461 ? 9.650 -3.892 12.128 1.00 70.44 461 ASP A CA 1
ATOM 3621 C C . ASP A 1 461 ? 8.634 -3.019 11.375 1.00 70.44 461 ASP A C 1
ATOM 3623 O O . ASP A 1 461 ? 7.487 -3.421 11.172 1.00 70.44 461 ASP A O 1
ATOM 3627 N N . SER A 1 462 ? 9.054 -1.833 10.945 1.00 77.56 462 SER A N 1
ATOM 3628 C CA . SER A 1 462 ? 8.305 -0.955 10.052 1.00 77.56 462 SER A CA 1
ATOM 3629 C C . SER A 1 462 ? 9.241 -0.307 9.034 1.00 77.56 462 SER A C 1
ATOM 3631 O O . SER A 1 462 ? 10.462 -0.435 9.125 1.00 77.56 462 SER A O 1
ATOM 3633 N N . ALA A 1 463 ? 8.683 0.364 8.030 1.00 86.12 463 ALA A N 1
ATOM 3634 C CA . ALA A 1 463 ? 9.458 1.093 7.038 1.00 86.12 463 ALA A CA 1
ATOM 3635 C C . ALA A 1 463 ? 8.710 2.342 6.563 1.00 86.12 463 ALA A C 1
ATOM 3637 O O . ALA A 1 463 ? 7.478 2.406 6.594 1.00 86.12 463 ALA A O 1
ATOM 3638 N N . SER A 1 464 ? 9.470 3.339 6.122 1.00 88.81 464 SER A N 1
ATOM 3639 C CA . SER A 1 464 ? 8.969 4.599 5.581 1.00 88.81 464 SER A CA 1
ATOM 3640 C C . SER A 1 464 ? 9.539 4.851 4.194 1.00 88.81 464 SER A C 1
ATOM 3642 O O . SER A 1 464 ? 10.712 4.577 3.950 1.00 88.81 464 SER A O 1
ATOM 3644 N N . VAL A 1 465 ? 8.716 5.434 3.328 1.00 93.12 465 VAL A N 1
ATOM 3645 C CA . VAL A 1 465 ? 9.098 5.890 1.989 1.00 93.12 465 VAL A CA 1
ATOM 3646 C C . VAL A 1 465 ? 8.933 7.402 1.941 1.00 93.12 465 VAL A C 1
ATOM 3648 O O . VAL A 1 465 ? 7.901 7.925 2.377 1.00 93.12 465 VAL A O 1
ATOM 3651 N N . THR A 1 466 ? 9.939 8.092 1.417 1.00 94.25 466 THR A N 1
ATOM 3652 C CA . THR A 1 466 ? 9.955 9.552 1.289 1.00 94.25 466 THR A CA 1
ATOM 3653 C C . THR A 1 466 ? 10.472 9.940 -0.091 1.00 94.25 466 THR A C 1
ATOM 3655 O O . THR A 1 466 ? 11.387 9.301 -0.606 1.00 94.25 466 THR A O 1
ATOM 3658 N N . LYS A 1 467 ? 9.897 10.985 -0.694 1.00 96.19 467 LYS A N 1
ATOM 3659 C CA . LYS A 1 467 ? 10.394 11.556 -1.953 1.00 96.19 467 LYS A CA 1
ATOM 3660 C C . LYS A 1 467 ? 11.747 12.244 -1.755 1.00 96.19 467 LYS A C 1
ATOM 3662 O O . LYS A 1 467 ? 12.000 12.825 -0.700 1.00 96.19 467 LYS A O 1
ATOM 3667 N N . GLY A 1 468 ? 12.581 12.204 -2.785 1.00 95.62 468 GLY A N 1
ATOM 3668 C CA . GLY A 1 468 ? 13.939 12.738 -2.791 1.00 95.62 468 GLY A CA 1
ATOM 3669 C C . GLY A 1 468 ? 14.996 11.744 -2.302 1.00 95.62 468 GLY A C 1
ATOM 3670 O O . GLY A 1 468 ? 14.698 10.631 -1.862 1.00 95.62 468 GLY A O 1
ATOM 3671 N N . LEU A 1 469 ? 16.257 12.171 -2.391 1.00 94.62 469 LEU A N 1
ATOM 3672 C CA . LEU A 1 469 ? 17.440 11.428 -1.950 1.00 94.62 469 LEU A CA 1
ATOM 3673 C C . LEU A 1 469 ? 17.879 11.964 -0.581 1.00 94.62 469 LEU A C 1
ATOM 3675 O O . LEU A 1 469 ? 18.528 13.003 -0.485 1.00 94.62 469 LEU A O 1
ATOM 3679 N N . ILE A 1 470 ? 17.459 11.288 0.484 1.00 93.12 470 ILE A N 1
ATOM 3680 C CA . ILE A 1 470 ? 17.629 11.708 1.876 1.00 93.12 470 ILE A CA 1
ATOM 3681 C C . ILE A 1 470 ? 18.639 10.782 2.555 1.00 93.12 470 ILE A C 1
ATOM 3683 O O . ILE A 1 470 ? 18.624 9.571 2.341 1.00 93.12 470 ILE A O 1
ATOM 3687 N N . GLY A 1 471 ? 19.477 11.351 3.424 1.00 89.62 471 GLY A N 1
ATOM 3688 C CA . GLY A 1 471 ? 20.474 10.609 4.195 1.00 89.62 471 GLY A CA 1
ATOM 3689 C C . GLY A 1 471 ? 21.793 10.414 3.446 1.00 89.62 471 GLY A C 1
ATOM 3690 O O . GLY A 1 471 ? 22.121 11.154 2.520 1.00 89.62 471 GLY A O 1
ATOM 3691 N N . GLU A 1 472 ? 22.582 9.442 3.897 1.00 91.75 472 GLU A N 1
ATOM 3692 C CA . GLU A 1 472 ? 23.830 9.054 3.236 1.00 91.75 472 GLU A CA 1
ATOM 3693 C C . GLU A 1 472 ? 23.574 8.266 1.944 1.00 91.75 472 GLU A C 1
ATOM 3695 O O . GLU A 1 472 ? 22.501 7.686 1.762 1.00 91.75 472 GLU A O 1
ATOM 3700 N N . VAL A 1 473 ? 24.582 8.211 1.063 1.00 94.50 473 VAL A N 1
ATOM 3701 C CA . VAL A 1 473 ? 24.536 7.355 -0.130 1.00 94.50 473 VAL A CA 1
ATOM 3702 C C . VAL A 1 473 ? 24.415 5.897 0.329 1.00 94.50 473 VAL A C 1
ATOM 3704 O O . VAL A 1 473 ? 25.337 5.398 0.979 1.00 94.50 473 VAL A O 1
ATOM 3707 N N . PRO A 1 474 ? 23.313 5.199 0.011 1.00 94.50 474 PRO A N 1
ATOM 3708 C CA . PRO A 1 474 ? 23.048 3.886 0.572 1.00 94.50 474 PRO A CA 1
ATOM 3709 C C . PRO A 1 474 ? 23.993 2.819 0.019 1.00 94.50 474 PRO A C 1
ATOM 3711 O O . PRO A 1 474 ? 24.610 2.958 -1.045 1.00 94.50 474 PRO A O 1
ATOM 3714 N N . GLN A 1 475 ? 24.063 1.690 0.730 1.00 92.00 475 GLN A N 1
ATOM 3715 C CA . GLN A 1 475 ? 24.818 0.531 0.264 1.00 92.00 475 GLN A CA 1
ATOM 3716 C C . GLN A 1 475 ? 24.297 0.055 -1.103 1.00 92.00 475 GLN A C 1
ATOM 3718 O O . GLN A 1 475 ? 25.102 -0.137 -2.018 1.00 92.00 475 GLN A O 1
ATOM 3723 N N . THR A 1 476 ? 22.973 -0.046 -1.240 1.00 92.38 476 THR A N 1
ATOM 3724 C CA . THR A 1 476 ? 22.244 -0.545 -2.415 1.00 92.38 476 THR A CA 1
ATOM 3725 C C . THR A 1 476 ? 21.309 0.511 -3.004 1.00 92.38 476 THR A C 1
ATOM 3727 O O . THR A 1 476 ? 20.719 1.308 -2.273 1.00 92.38 476 THR A O 1
ATOM 3730 N N . MET A 1 477 ? 21.098 0.456 -4.318 1.00 95.12 477 MET A N 1
ATOM 3731 C CA . MET A 1 477 ? 20.071 1.224 -5.026 1.00 95.12 477 MET A CA 1
ATOM 3732 C C . MET A 1 477 ? 19.274 0.282 -5.926 1.00 95.12 477 MET A C 1
ATOM 3734 O O . MET A 1 477 ? 19.837 -0.650 -6.498 1.00 95.12 477 MET A O 1
ATOM 3738 N N . TRP A 1 478 ? 17.970 0.512 -6.042 1.00 96.19 478 TRP A N 1
ATOM 3739 C CA . TRP A 1 478 ? 17.074 -0.298 -6.865 1.00 96.19 478 TRP A CA 1
ATOM 3740 C C . TRP A 1 478 ? 16.653 0.491 -8.101 1.00 96.19 478 TRP A C 1
ATOM 3742 O O . TRP A 1 478 ? 16.152 1.606 -7.967 1.00 96.19 478 TRP A O 1
ATOM 3752 N N . LEU A 1 479 ? 16.823 -0.088 -9.291 1.00 97.81 479 LEU A N 1
ATOM 3753 C CA . LEU A 1 479 ? 16.324 0.473 -10.546 1.00 97.81 479 LEU A CA 1
ATOM 3754 C C . LEU A 1 479 ? 15.147 -0.360 -11.065 1.00 97.81 479 LEU A C 1
ATOM 3756 O O . LEU A 1 479 ? 15.324 -1.460 -11.594 1.00 97.81 479 LEU A O 1
ATOM 3760 N N . PHE A 1 480 ? 13.941 0.183 -10.925 1.00 98.19 480 PHE A N 1
ATOM 3761 C CA . PHE A 1 480 ? 12.714 -0.455 -11.385 1.00 98.19 480 PHE A CA 1
ATOM 3762 C C . PHE A 1 480 ? 12.423 -0.133 -12.852 1.00 98.19 480 PHE A C 1
ATOM 3764 O O . PHE A 1 480 ? 12.154 1.018 -13.196 1.00 98.19 480 PHE A O 1
ATOM 3771 N N . ASP A 1 481 ? 12.400 -1.162 -13.697 1.00 97.56 481 ASP A N 1
ATOM 3772 C CA . ASP A 1 481 ? 11.704 -1.129 -14.987 1.00 97.56 481 ASP A CA 1
ATOM 3773 C C . ASP A 1 481 ? 10.212 -1.465 -14.804 1.00 97.56 481 ASP A C 1
ATOM 3775 O O . ASP A 1 481 ? 9.753 -1.724 -13.680 1.00 97.56 481 ASP A O 1
ATOM 3779 N N . PHE A 1 482 ? 9.423 -1.422 -15.883 1.00 98.38 482 PHE A N 1
ATOM 3780 C CA . PHE A 1 482 ? 7.988 -1.671 -15.775 1.00 98.38 482 PHE A CA 1
ATOM 3781 C C . PHE A 1 482 ? 7.666 -3.073 -15.236 1.00 98.38 482 PHE A C 1
ATOM 3783 O O . PHE A 1 482 ? 6.899 -3.162 -14.266 1.00 98.38 482 PHE A O 1
ATOM 3790 N N . PRO A 1 483 ? 8.250 -4.167 -15.776 1.00 97.38 483 PRO A N 1
ATOM 3791 C CA . PRO A 1 483 ? 7.981 -5.499 -15.260 1.00 97.38 483 PRO A CA 1
ATOM 3792 C C . PRO A 1 483 ? 8.309 -5.668 -13.778 1.00 97.38 483 PRO A C 1
ATOM 3794 O O . PRO A 1 483 ? 7.518 -6.277 -13.057 1.00 97.38 483 PRO A O 1
ATOM 3797 N N . LEU A 1 484 ? 9.435 -5.132 -13.296 1.00 95.94 484 LEU A N 1
ATOM 3798 C CA . LEU A 1 484 ? 9.783 -5.234 -11.878 1.00 95.94 484 LEU A CA 1
ATOM 3799 C C . LEU A 1 484 ? 8.817 -4.441 -10.994 1.00 95.94 484 LEU A C 1
ATOM 3801 O O . LEU A 1 484 ? 8.392 -4.962 -9.960 1.00 95.94 484 LEU A O 1
ATOM 3805 N N . LEU A 1 485 ? 8.435 -3.220 -11.382 1.00 97.06 485 LEU A N 1
ATOM 3806 C CA . LEU A 1 485 ? 7.553 -2.383 -10.565 1.00 97.06 485 LEU A CA 1
ATOM 3807 C C . LEU A 1 485 ? 6.160 -3.012 -10.393 1.00 97.06 485 LEU A C 1
ATOM 3809 O O . LEU A 1 485 ? 5.685 -3.165 -9.265 1.00 97.06 485 LEU A O 1
ATOM 3813 N N . GLU A 1 486 ? 5.521 -3.425 -11.493 1.00 96.56 486 GLU A N 1
ATOM 3814 C CA . GLU A 1 486 ? 4.174 -4.013 -11.447 1.00 96.56 486 GLU A CA 1
ATOM 3815 C C . GLU A 1 486 ? 4.194 -5.396 -10.772 1.00 96.56 486 GLU A C 1
ATOM 3817 O O . GLU A 1 486 ? 3.331 -5.681 -9.939 1.00 96.56 486 GLU A O 1
ATOM 3822 N N . ARG A 1 487 ? 5.223 -6.230 -11.004 1.00 93.44 487 ARG A N 1
ATOM 3823 C CA . ARG A 1 487 ? 5.366 -7.513 -10.285 1.00 93.44 487 ARG A CA 1
ATOM 3824 C C . ARG A 1 487 ? 5.547 -7.329 -8.789 1.00 93.44 487 ARG A C 1
ATOM 3826 O O . ARG A 1 487 ? 4.935 -8.064 -8.020 1.00 93.44 487 ARG A O 1
ATOM 3833 N N . THR A 1 488 ? 6.368 -6.368 -8.365 1.00 91.62 488 THR A N 1
ATOM 3834 C CA . THR A 1 488 ? 6.571 -6.094 -6.934 1.00 91.62 488 THR A CA 1
ATOM 3835 C C . THR A 1 488 ? 5.246 -5.736 -6.274 1.00 91.62 488 THR A C 1
ATOM 3837 O O . THR A 1 488 ? 4.887 -6.311 -5.246 1.00 91.62 488 THR A O 1
ATOM 3840 N N . TYR A 1 489 ? 4.487 -4.837 -6.906 1.00 92.94 489 TYR A N 1
ATOM 3841 C CA . TYR A 1 489 ? 3.186 -4.414 -6.410 1.00 92.94 489 TYR A CA 1
ATOM 3842 C C . TYR A 1 489 ? 2.188 -5.578 -6.332 1.00 92.94 489 TYR A C 1
ATOM 3844 O O . TYR A 1 489 ? 1.580 -5.803 -5.287 1.00 92.94 489 TYR A O 1
ATOM 3852 N N . TYR A 1 490 ? 2.052 -6.380 -7.389 1.00 92.12 490 TYR A N 1
ATOM 3853 C CA . TYR A 1 490 ? 1.142 -7.525 -7.359 1.00 92.12 490 TYR A CA 1
ATOM 3854 C C . TYR A 1 490 ? 1.555 -8.579 -6.339 1.00 92.12 490 TYR A C 1
ATOM 3856 O O . TYR A 1 490 ? 0.696 -9.100 -5.634 1.00 92.12 490 TYR A O 1
ATOM 3864 N N . GLN A 1 491 ? 2.846 -8.891 -6.240 1.00 87.00 491 GLN A N 1
ATOM 3865 C CA . GLN A 1 491 ? 3.343 -9.902 -5.313 1.00 87.00 491 GLN A CA 1
ATOM 3866 C C . GLN A 1 491 ? 3.098 -9.512 -3.851 1.00 87.00 491 GLN A C 1
ATOM 3868 O O . GLN A 1 491 ? 2.718 -10.368 -3.055 1.00 87.00 491 GLN A O 1
ATOM 3873 N N . LEU A 1 492 ? 3.330 -8.243 -3.501 1.00 85.50 492 LEU A N 1
ATOM 3874 C CA . LEU A 1 492 ? 3.335 -7.775 -2.112 1.00 85.50 492 LEU A CA 1
ATOM 3875 C C . LEU A 1 492 ? 2.055 -7.056 -1.668 1.00 85.50 492 LEU A C 1
ATOM 3877 O O . LEU A 1 492 ? 1.857 -6.875 -0.467 1.00 85.50 492 LEU A O 1
ATOM 3881 N N . ALA A 1 493 ? 1.185 -6.662 -2.599 1.00 88.12 493 ALA A N 1
ATOM 3882 C CA . ALA A 1 493 ? -0.086 -6.014 -2.290 1.00 88.12 493 ALA A CA 1
ATOM 3883 C C . ALA A 1 493 ? -1.279 -6.839 -2.784 1.00 88.12 493 ALA A C 1
ATOM 3885 O O . ALA A 1 493 ? -2.021 -7.382 -1.973 1.00 88.12 493 ALA A O 1
ATOM 3886 N N . VAL A 1 494 ? -1.457 -6.967 -4.102 1.00 91.00 494 VAL A N 1
ATOM 3887 C CA . VAL A 1 494 ? -2.677 -7.550 -4.704 1.00 91.00 494 VAL A CA 1
ATOM 3888 C C . VAL A 1 494 ? -2.848 -9.029 -4.353 1.00 91.00 494 VAL A C 1
ATOM 3890 O O . VAL A 1 494 ? -3.930 -9.461 -3.961 1.00 91.00 494 VAL A O 1
ATOM 3893 N N . ASN A 1 495 ? -1.778 -9.809 -4.501 1.00 87.12 495 ASN A N 1
ATOM 3894 C CA . ASN A 1 495 ? -1.775 -11.252 -4.278 1.00 87.12 495 ASN A CA 1
ATOM 3895 C C . ASN A 1 495 ? -1.364 -11.629 -2.854 1.00 87.12 495 ASN A C 1
ATOM 3897 O O . ASN A 1 495 ? -1.476 -12.797 -2.478 1.00 87.12 495 ASN A O 1
ATOM 3901 N N . PHE A 1 496 ? -0.878 -10.670 -2.065 1.00 84.44 496 PHE A N 1
ATOM 3902 C CA . PHE A 1 496 ? -0.487 -10.936 -0.694 1.00 84.44 496 PHE A CA 1
ATOM 3903 C C . PHE A 1 496 ? -1.718 -11.172 0.182 1.00 84.44 496 PHE A C 1
ATOM 3905 O O . PHE A 1 496 ? -2.750 -10.520 0.049 1.00 84.44 496 PHE A O 1
ATOM 3912 N N . ASP A 1 497 ? -1.605 -12.128 1.098 1.00 83.56 497 ASP A N 1
ATOM 3913 C CA . ASP A 1 497 ? -2.748 -12.625 1.845 1.00 83.56 497 ASP A CA 1
ATOM 3914 C C . ASP A 1 497 ? -2.333 -13.008 3.257 1.00 83.56 497 ASP A C 1
ATOM 3916 O O . ASP A 1 497 ? -1.783 -14.080 3.500 1.00 83.56 497 ASP A O 1
ATOM 3920 N N . VAL A 1 498 ? -2.614 -12.109 4.198 1.00 80.00 498 VAL A N 1
ATOM 3921 C CA . VAL A 1 498 ? -2.285 -12.268 5.621 1.00 80.00 498 VAL A CA 1
ATOM 3922 C C . VAL A 1 498 ? -2.960 -13.504 6.231 1.00 80.00 498 VAL A C 1
ATOM 3924 O O . VAL A 1 498 ? -2.406 -14.140 7.124 1.00 80.00 498 VAL A O 1
ATOM 3927 N N . PHE A 1 499 ? -4.141 -13.876 5.737 1.00 82.81 499 PHE A N 1
ATOM 3928 C CA . PHE A 1 499 ? -4.891 -15.031 6.229 1.00 82.81 499 PHE A CA 1
ATOM 3929 C C . PHE A 1 499 ? -4.431 -16.340 5.561 1.00 82.81 499 PHE A C 1
ATOM 3931 O O . PHE A 1 499 ? -4.992 -17.408 5.833 1.00 82.81 499 PHE A O 1
ATOM 3938 N N . GLY A 1 500 ? -3.476 -16.269 4.620 1.00 76.69 500 GLY A N 1
ATOM 3939 C CA . GLY A 1 500 ? -2.954 -17.400 3.847 1.00 76.69 500 GLY A CA 1
ATOM 3940 C C . GLY A 1 500 ? -2.245 -18.431 4.719 1.00 76.69 500 GLY A C 1
ATOM 3941 O O . GLY A 1 500 ? -1.936 -18.176 5.886 1.00 76.69 500 GLY A O 1
ATOM 3942 N N . ASN A 1 501 ? -1.991 -19.609 4.152 1.00 75.25 501 ASN A N 1
ATOM 3943 C CA . ASN A 1 501 ? -1.175 -20.626 4.812 1.00 75.25 501 ASN A CA 1
ATOM 3944 C C . ASN A 1 501 ? 0.330 -20.308 4.703 1.00 75.25 501 ASN A C 1
ATOM 3946 O O . ASN A 1 501 ? 0.758 -19.420 3.961 1.00 75.25 501 ASN A O 1
ATOM 3950 N N . VAL A 1 502 ? 1.153 -21.068 5.427 1.00 68.94 502 VAL A N 1
ATOM 3951 C CA . VAL A 1 502 ? 2.618 -20.927 5.427 1.00 68.94 502 VAL A CA 1
ATOM 3952 C C . VAL A 1 502 ? 3.229 -21.050 4.029 1.00 68.94 502 VAL A C 1
ATOM 3954 O O . VAL A 1 502 ? 4.192 -20.354 3.718 1.00 68.94 502 VAL A O 1
ATOM 3957 N N . SER A 1 503 ? 2.651 -21.885 3.159 1.00 61.56 503 SER A N 1
ATOM 3958 C CA . SER A 1 503 ? 3.094 -22.038 1.769 1.00 61.56 503 SER A CA 1
ATOM 3959 C C . SER A 1 503 ? 2.982 -20.714 1.010 1.00 61.56 503 SER A C 1
ATOM 3961 O O . SER A 1 503 ? 3.956 -20.280 0.395 1.00 61.56 503 SER A O 1
ATOM 3963 N N . HIS A 1 504 ? 1.843 -20.025 1.118 1.00 69.56 504 HIS A N 1
ATOM 3964 C CA . HIS A 1 504 ? 1.643 -18.706 0.517 1.00 69.56 504 HIS A CA 1
ATOM 3965 C C . HIS A 1 504 ? 2.626 -17.657 1.054 1.00 69.56 504 HIS A C 1
ATOM 3967 O O . HIS A 1 504 ? 3.261 -16.929 0.283 1.00 69.56 504 HIS A O 1
ATOM 3973 N N . GLN A 1 505 ? 2.793 -17.613 2.380 1.00 66.88 505 GLN A N 1
ATOM 3974 C CA . GLN A 1 505 ? 3.706 -16.675 3.045 1.00 66.88 505 GLN A CA 1
ATOM 3975 C C . GLN A 1 505 ? 5.160 -16.896 2.599 1.00 66.88 505 GLN A C 1
ATOM 3977 O O . GLN A 1 505 ? 5.865 -15.948 2.242 1.00 66.88 505 GLN A O 1
ATOM 3982 N N . ALA A 1 506 ? 5.600 -18.157 2.553 1.00 62.84 506 ALA A N 1
ATOM 3983 C CA . ALA A 1 506 ? 6.943 -18.533 2.130 1.00 62.84 506 ALA A CA 1
ATOM 3984 C C . ALA A 1 506 ? 7.188 -18.222 0.647 1.00 62.84 506 ALA A C 1
ATOM 3986 O O . ALA A 1 506 ? 8.218 -17.640 0.309 1.00 62.84 506 ALA A O 1
ATOM 3987 N N . GLN A 1 507 ? 6.242 -18.556 -0.237 1.00 66.31 507 GLN A N 1
ATOM 3988 C CA . GLN A 1 507 ? 6.353 -18.270 -1.671 1.00 66.31 507 GLN A CA 1
ATOM 3989 C C . GLN A 1 507 ? 6.486 -16.774 -1.942 1.00 66.31 507 GLN A C 1
ATOM 3991 O O . GLN A 1 507 ? 7.354 -16.368 -2.712 1.00 66.31 507 GLN A O 1
ATOM 3996 N N . THR A 1 508 ? 5.669 -15.958 -1.273 1.00 68.81 508 THR A N 1
ATOM 3997 C CA . THR A 1 508 ? 5.714 -14.504 -1.436 1.00 68.81 508 THR A CA 1
ATOM 3998 C C . THR A 1 508 ? 7.056 -13.934 -0.991 1.00 68.81 508 THR A C 1
ATOM 4000 O O . THR A 1 508 ? 7.673 -13.162 -1.726 1.00 68.81 508 THR A O 1
ATOM 4003 N N . ARG A 1 509 ? 7.562 -14.372 0.169 1.00 72.19 509 ARG A N 1
ATOM 4004 C CA . ARG A 1 509 ? 8.868 -13.939 0.683 1.00 72.19 509 ARG A CA 1
ATOM 4005 C C . ARG A 1 509 ? 10.018 -14.351 -0.235 1.00 72.19 509 ARG A C 1
ATOM 4007 O O . ARG A 1 509 ? 10.881 -13.534 -0.544 1.00 72.19 509 ARG A O 1
ATOM 4014 N N . LEU A 1 510 ? 10.046 -15.614 -0.661 1.00 68.25 510 LEU A N 1
ATOM 4015 C CA . LEU A 1 510 ? 11.117 -16.141 -1.506 1.00 68.25 510 LEU A CA 1
ATOM 4016 C C . LEU A 1 510 ? 11.129 -15.481 -2.887 1.00 68.25 510 LEU A C 1
ATOM 4018 O O . LEU A 1 510 ? 12.202 -15.201 -3.417 1.00 68.25 510 LEU A O 1
ATOM 4022 N N . TYR A 1 511 ? 9.952 -15.212 -3.453 1.00 74.88 511 TYR A N 1
ATOM 4023 C CA . TYR A 1 511 ? 9.845 -14.563 -4.754 1.00 74.88 511 TYR A CA 1
ATOM 4024 C C . TYR A 1 511 ? 10.188 -13.072 -4.700 1.00 74.88 511 TYR A C 1
ATOM 4026 O O . TYR A 1 511 ? 10.803 -12.557 -5.630 1.00 74.88 511 TYR A O 1
ATOM 4034 N N . PHE A 1 512 ? 9.868 -12.379 -3.603 1.00 78.31 512 PHE A N 1
ATOM 4035 C CA . PHE A 1 512 ? 10.277 -10.985 -3.435 1.00 78.31 512 PHE A CA 1
ATOM 4036 C C . PHE A 1 512 ? 11.800 -10.812 -3.447 1.00 78.31 512 PHE A C 1
ATOM 4038 O O . PHE A 1 512 ? 12.294 -9.872 -4.063 1.00 78.31 512 PHE A O 1
ATOM 4045 N N . ASP A 1 513 ? 12.553 -11.736 -2.844 1.00 77.19 513 ASP A N 1
ATOM 4046 C CA . ASP A 1 513 ? 14.019 -11.665 -2.863 1.00 77.19 513 ASP A CA 1
ATOM 4047 C C . ASP A 1 513 ? 14.584 -11.741 -4.298 1.00 77.19 513 ASP A C 1
ATOM 4049 O O . ASP A 1 513 ? 15.513 -11.014 -4.646 1.00 77.19 513 ASP A O 1
ATOM 4053 N N . LEU A 1 514 ? 13.952 -12.538 -5.173 1.00 76.31 514 LEU A N 1
ATOM 4054 C CA . LEU A 1 514 ? 14.292 -12.594 -6.602 1.00 76.31 514 LEU A CA 1
ATOM 4055 C C . LEU A 1 514 ? 13.998 -11.266 -7.320 1.00 76.31 514 LEU A C 1
ATOM 4057 O O . LEU A 1 514 ? 14.792 -10.826 -8.148 1.00 76.31 514 LEU A O 1
ATOM 4061 N N . ILE A 1 515 ? 12.871 -10.617 -7.010 1.00 81.19 515 ILE A N 1
ATOM 4062 C CA . ILE A 1 515 ? 12.500 -9.326 -7.613 1.00 81.19 515 ILE A CA 1
ATOM 4063 C C . ILE A 1 515 ? 13.444 -8.210 -7.146 1.00 81.19 515 ILE A C 1
ATOM 4065 O O . ILE A 1 515 ? 13.909 -7.420 -7.968 1.00 81.19 515 ILE A O 1
ATOM 4069 N N . ARG A 1 516 ? 13.763 -8.166 -5.844 1.00 86.25 516 ARG A N 1
ATOM 4070 C CA . ARG A 1 516 ? 14.751 -7.237 -5.279 1.00 86.25 516 ARG A CA 1
ATOM 4071 C C . ARG A 1 516 ? 16.078 -7.349 -6.019 1.00 86.25 516 ARG A C 1
ATOM 4073 O O . ARG A 1 516 ? 16.620 -6.340 -6.461 1.00 86.25 516 ARG A O 1
ATOM 4080 N N . ASN A 1 517 ? 16.572 -8.578 -6.171 1.00 87.56 517 ASN A N 1
ATOM 4081 C CA . ASN A 1 517 ? 17.810 -8.839 -6.889 1.00 87.56 517 ASN A CA 1
ATOM 4082 C C . ASN A 1 517 ? 17.759 -8.294 -8.326 1.00 87.56 517 ASN A C 1
ATOM 4084 O O . ASN A 1 517 ? 18.707 -7.644 -8.746 1.00 87.56 517 ASN A O 1
ATOM 4088 N N . GLY A 1 518 ? 16.650 -8.469 -9.053 1.00 89.44 518 GLY A N 1
ATOM 4089 C CA . GLY A 1 518 ? 16.486 -7.893 -10.395 1.00 89.44 518 GLY A CA 1
ATOM 4090 C C . GLY A 1 518 ? 16.630 -6.364 -10.428 1.00 89.44 518 GLY A C 1
ATOM 4091 O O . GLY A 1 518 ? 17.314 -5.824 -11.295 1.00 89.44 518 GLY A O 1
ATOM 4092 N N . ALA A 1 519 ? 16.067 -5.651 -9.447 1.00 93.81 519 ALA A N 1
ATOM 4093 C CA . ALA A 1 519 ? 16.191 -4.192 -9.371 1.00 93.81 519 ALA A CA 1
ATOM 4094 C C . ALA A 1 519 ? 17.627 -3.731 -9.045 1.00 93.81 519 ALA A C 1
ATOM 4096 O O . ALA A 1 519 ? 18.091 -2.714 -9.566 1.00 93.81 519 ALA A O 1
ATOM 4097 N N . GLU A 1 520 ? 18.345 -4.485 -8.212 1.00 93.62 520 GLU A N 1
ATOM 4098 C CA . GLU A 1 520 ? 19.764 -4.259 -7.907 1.00 93.62 520 GLU A CA 1
ATOM 4099 C C . GLU A 1 520 ? 20.658 -4.538 -9.128 1.00 93.62 520 GLU A C 1
ATOM 4101 O O . GLU A 1 520 ? 21.531 -3.733 -9.458 1.00 93.62 520 GLU A O 1
ATOM 4106 N N . GLN A 1 521 ? 20.406 -5.632 -9.854 1.00 91.88 521 GLN A N 1
ATOM 4107 C CA . GLN A 1 521 ? 21.110 -5.963 -11.097 1.00 91.88 521 GLN A CA 1
ATOM 4108 C C . GLN A 1 521 ? 20.877 -4.904 -12.183 1.00 91.88 521 GLN A C 1
ATOM 4110 O O . GLN A 1 521 ? 21.816 -4.499 -12.870 1.00 91.88 521 GLN A O 1
ATOM 4115 N N . ASN A 1 522 ? 19.649 -4.391 -12.303 1.00 94.69 522 ASN A N 1
ATOM 4116 C CA . ASN A 1 522 ? 19.338 -3.291 -13.212 1.00 94.69 522 ASN A CA 1
ATOM 4117 C C . ASN A 1 522 ? 20.160 -2.039 -12.903 1.00 94.69 522 ASN A C 1
ATOM 4119 O O . ASN A 1 522 ? 20.678 -1.412 -13.827 1.00 94.69 522 ASN A O 1
ATOM 4123 N N . PHE A 1 523 ? 20.324 -1.699 -11.623 1.00 96.56 523 PHE A N 1
ATOM 4124 C CA . PHE A 1 523 ? 21.162 -0.576 -11.220 1.00 96.56 523 PHE A CA 1
ATOM 4125 C C . PHE A 1 523 ? 22.638 -0.802 -11.579 1.00 96.56 523 PHE A C 1
ATOM 4127 O O . PHE A 1 523 ? 23.290 0.116 -12.076 1.00 96.56 523 PHE A O 1
ATOM 4134 N N . LEU A 1 524 ? 23.168 -2.018 -11.397 1.00 95.31 524 LEU A N 1
ATOM 4135 C CA . LEU A 1 524 ? 24.572 -2.323 -11.705 1.00 95.31 524 LEU A CA 1
ATOM 4136 C C . LEU A 1 524 ? 24.946 -2.059 -13.166 1.00 95.31 524 LEU A C 1
ATOM 4138 O O . LEU A 1 524 ? 26.089 -1.698 -13.433 1.00 95.31 524 LEU A O 1
ATOM 4142 N N . ARG A 1 525 ? 23.998 -2.135 -14.107 1.00 94.31 525 ARG A N 1
ATOM 4143 C CA . ARG A 1 525 ? 24.248 -1.789 -15.518 1.00 94.31 525 ARG A CA 1
ATOM 4144 C C . ARG A 1 525 ? 24.631 -0.320 -15.734 1.00 94.31 525 ARG A C 1
ATOM 4146 O O . ARG A 1 525 ? 25.251 0.001 -16.743 1.00 94.31 525 ARG A O 1
ATOM 4153 N N . LEU A 1 526 ? 24.313 0.565 -14.787 1.00 96.31 526 LEU A N 1
ATOM 4154 C CA . LEU A 1 526 ? 24.764 1.961 -14.788 1.00 96.31 526 LEU A CA 1
ATOM 4155 C C . LEU A 1 526 ? 26.214 2.109 -14.308 1.00 96.31 526 LEU A C 1
ATOM 4157 O O . LEU A 1 526 ? 26.844 3.132 -14.577 1.00 96.31 526 LEU A O 1
ATOM 4161 N N . MET A 1 527 ? 26.751 1.117 -13.599 1.00 97.06 527 MET A N 1
ATOM 4162 C CA . MET A 1 527 ? 28.120 1.125 -13.085 1.00 97.06 527 MET A CA 1
ATOM 4163 C C . MET A 1 527 ? 29.117 0.603 -14.136 1.00 97.06 527 MET A C 1
ATOM 4165 O O . MET A 1 527 ? 28.719 -0.137 -15.049 1.00 97.06 527 MET A O 1
ATOM 4169 N N . PRO A 1 528 ? 30.414 0.965 -14.030 1.00 96.44 528 PRO A N 1
ATOM 4170 C CA . PRO A 1 528 ? 31.472 0.387 -14.858 1.00 96.44 528 PRO A CA 1
ATOM 4171 C C . PRO A 1 528 ? 31.475 -1.141 -14.778 1.00 96.44 528 PRO A C 1
ATOM 4173 O O . PRO A 1 528 ? 31.326 -1.685 -13.690 1.00 96.44 528 PRO A O 1
ATOM 4176 N N . ALA A 1 529 ? 31.650 -1.819 -15.913 1.00 94.00 529 ALA A N 1
ATOM 4177 C CA . ALA A 1 529 ? 31.558 -3.277 -16.021 1.00 94.00 529 ALA A CA 1
ATOM 4178 C C . ALA A 1 529 ? 32.438 -4.002 -14.983 1.00 94.00 529 ALA A C 1
ATOM 4180 O O . ALA A 1 529 ? 31.931 -4.788 -14.182 1.00 94.00 529 ALA A O 1
ATOM 4181 N N . ASP A 1 530 ? 33.708 -3.598 -14.896 1.00 92.81 530 ASP A N 1
ATOM 4182 C CA . ASP A 1 530 ? 34.718 -4.208 -14.024 1.00 92.81 530 ASP A CA 1
ATOM 4183 C C . ASP A 1 530 ? 34.465 -4.012 -12.514 1.00 92.81 530 ASP A C 1
ATOM 4185 O O . ASP A 1 530 ? 35.101 -4.673 -11.695 1.00 92.81 530 ASP A O 1
ATOM 4189 N N . SER A 1 531 ? 33.555 -3.114 -12.105 1.00 93.50 531 SER A N 1
ATOM 4190 C CA . SER A 1 531 ? 33.242 -2.883 -10.683 1.00 93.50 531 SER A CA 1
ATOM 4191 C C . SER A 1 531 ? 32.002 -3.632 -10.187 1.00 93.50 531 SER A C 1
ATOM 4193 O O . SER A 1 531 ? 31.792 -3.734 -8.975 1.00 93.50 531 SER A O 1
ATOM 4195 N N . ARG A 1 532 ? 31.176 -4.179 -11.091 1.00 94.12 532 ARG A N 1
ATOM 4196 C CA . ARG A 1 532 ? 29.859 -4.749 -10.749 1.00 94.12 532 ARG A CA 1
ATOM 4197 C C . ARG A 1 532 ? 29.954 -5.973 -9.841 1.00 94.12 532 ARG A C 1
ATOM 4199 O O . ARG A 1 532 ? 29.193 -6.060 -8.878 1.00 94.12 532 ARG A O 1
ATOM 4206 N N . ASP A 1 533 ? 30.913 -6.862 -10.093 1.00 90.31 533 ASP A N 1
ATOM 4207 C CA . ASP A 1 533 ? 31.145 -8.045 -9.253 1.00 90.31 533 ASP A CA 1
ATOM 4208 C C . ASP A 1 533 ? 31.560 -7.650 -7.827 1.00 90.31 533 ASP A C 1
ATOM 4210 O O . ASP A 1 533 ? 31.072 -8.224 -6.855 1.00 90.31 533 ASP A O 1
ATOM 4214 N N . GLY A 1 534 ? 32.376 -6.599 -7.687 1.00 90.38 534 GLY A N 1
ATOM 4215 C CA . GLY A 1 534 ? 32.766 -6.057 -6.384 1.00 90.38 534 GLY A CA 1
ATOM 4216 C C . GLY A 1 534 ? 31.579 -5.508 -5.587 1.00 90.38 534 GLY A C 1
ATOM 4217 O O . GLY A 1 534 ? 31.498 -5.722 -4.377 1.00 90.38 534 GLY A O 1
ATOM 4218 N N . TYR A 1 535 ? 30.625 -4.851 -6.255 1.00 91.38 535 TYR A N 1
ATOM 4219 C CA . TYR A 1 535 ? 29.392 -4.400 -5.607 1.00 91.38 535 TYR A CA 1
ATOM 4220 C C . TYR A 1 535 ? 28.500 -5.564 -5.177 1.00 91.38 535 TYR A C 1
ATOM 4222 O O . TYR A 1 535 ? 28.034 -5.572 -4.038 1.00 91.38 535 TYR A O 1
ATOM 4230 N N . LEU A 1 536 ? 28.286 -6.563 -6.041 1.00 87.56 536 LEU A N 1
ATOM 4231 C CA . LEU A 1 536 ? 27.513 -7.751 -5.666 1.00 87.56 536 LEU A CA 1
ATOM 4232 C C . LEU A 1 536 ? 28.128 -8.480 -4.473 1.00 87.56 536 LEU A C 1
ATOM 4234 O O . LEU A 1 536 ? 27.400 -8.875 -3.567 1.00 87.56 536 LEU A O 1
ATOM 4238 N N . ASP A 1 537 ? 29.449 -8.632 -4.455 1.00 85.94 537 ASP A N 1
ATOM 4239 C CA . ASP A 1 537 ? 30.169 -9.297 -3.373 1.00 85.94 537 ASP A CA 1
ATOM 4240 C C . ASP A 1 537 ? 30.066 -8.558 -2.032 1.00 85.94 537 ASP A C 1
ATOM 4242 O O . ASP A 1 537 ? 30.003 -9.203 -0.981 1.00 85.94 537 ASP A O 1
ATOM 4246 N N . ASP A 1 538 ? 30.044 -7.223 -2.055 1.00 86.31 538 ASP A N 1
ATOM 4247 C CA . ASP A 1 538 ? 29.813 -6.400 -0.864 1.00 86.31 538 ASP A CA 1
ATOM 4248 C C . ASP A 1 538 ? 28.364 -6.513 -0.373 1.00 86.31 538 ASP A C 1
ATOM 4250 O O . ASP A 1 538 ? 28.109 -6.641 0.830 1.00 86.31 538 ASP A O 1
ATOM 4254 N N . TRP A 1 539 ? 27.405 -6.506 -1.302 1.00 87.12 539 TRP A N 1
ATOM 4255 C CA . TRP A 1 539 ? 25.985 -6.609 -0.981 1.00 87.12 539 TRP A CA 1
ATOM 4256 C C . TRP A 1 539 ? 25.639 -7.997 -0.438 1.00 87.12 539 TRP A C 1
ATOM 4258 O O . TRP A 1 539 ? 24.952 -8.117 0.578 1.00 87.12 539 TRP A O 1
ATOM 4268 N N . TYR A 1 540 ? 26.127 -9.061 -1.067 1.00 81.69 540 TYR A N 1
ATOM 4269 C CA . TYR A 1 540 ? 25.820 -10.442 -0.716 1.00 81.69 540 TYR A CA 1
ATOM 4270 C C . TYR A 1 540 ? 27.026 -11.092 -0.034 1.00 81.69 540 TYR A C 1
ATOM 4272 O O . TYR A 1 540 ? 27.940 -11.579 -0.684 1.00 81.69 540 TYR A O 1
ATOM 4280 N N . GLN A 1 541 ? 27.009 -11.155 1.299 1.00 76.38 541 GLN A N 1
ATOM 4281 C CA . GLN A 1 541 ? 28.090 -11.743 2.100 1.00 76.38 541 GLN A CA 1
ATOM 4282 C C . GLN A 1 541 ? 27.708 -13.130 2.643 1.00 76.38 541 GLN A C 1
ATOM 4284 O O . GLN A 1 541 ? 26.531 -13.426 2.858 1.00 76.38 541 GLN A O 1
ATOM 4289 N N . ASN A 1 542 ? 28.703 -13.979 2.925 1.00 79.25 542 ASN A N 1
ATOM 4290 C CA . ASN A 1 542 ? 28.530 -15.290 3.573 1.00 79.25 542 ASN A CA 1
ATOM 4291 C C . ASN A 1 542 ? 27.503 -16.195 2.856 1.00 79.25 542 ASN A C 1
ATOM 4293 O O . ASN A 1 542 ? 27.673 -16.520 1.681 1.00 79.25 542 ASN A O 1
ATOM 4297 N N . SER A 1 543 ? 26.419 -16.590 3.536 1.00 59.53 543 SER A N 1
ATOM 4298 C CA . SER A 1 543 ? 25.323 -17.382 2.957 1.00 59.53 543 SER A CA 1
ATOM 4299 C C . SER A 1 543 ? 24.613 -16.673 1.797 1.00 59.53 543 SER A C 1
ATOM 4301 O O . SER A 1 543 ? 24.057 -17.341 0.927 1.00 59.53 543 SER A O 1
ATOM 4303 N N . GLY A 1 544 ? 24.691 -15.340 1.727 1.00 60.84 544 GLY A N 1
ATOM 4304 C CA . GLY A 1 544 ? 24.227 -14.553 0.587 1.00 60.84 544 GLY A CA 1
ATOM 4305 C C . GLY A 1 544 ? 24.980 -14.871 -0.707 1.00 60.84 544 GLY A C 1
ATOM 4306 O O . GLY A 1 544 ? 24.342 -14.939 -1.753 1.00 60.84 544 GLY A O 1
ATOM 4307 N N . LYS A 1 545 ? 26.292 -15.159 -0.646 1.00 58.94 545 LYS A N 1
ATOM 4308 C CA . LYS A 1 545 ? 27.080 -15.578 -1.825 1.00 58.94 545 LYS A CA 1
ATOM 4309 C C . LYS A 1 545 ? 26.654 -16.947 -2.338 1.00 58.94 545 LYS A C 1
ATOM 4311 O O . LYS A 1 545 ? 26.532 -17.152 -3.539 1.00 58.94 545 LYS A O 1
ATOM 4316 N N . VAL A 1 546 ? 26.377 -17.873 -1.418 1.00 55.38 546 VAL A N 1
ATOM 4317 C CA . VAL A 1 546 ? 25.873 -19.212 -1.758 1.00 55.38 546 VAL A CA 1
ATOM 4318 C C . VAL A 1 546 ? 24.509 -19.108 -2.441 1.00 55.38 546 VAL A C 1
ATOM 4320 O O . VAL A 1 546 ? 24.282 -19.763 -3.452 1.00 55.38 546 VAL A O 1
ATOM 4323 N N . LYS A 1 547 ? 23.625 -18.240 -1.936 1.00 60.59 547 LYS A N 1
ATOM 4324 C CA . LYS A 1 547 ? 22.328 -17.973 -2.562 1.00 60.59 547 LYS A CA 1
ATOM 4325 C C . LYS A 1 547 ? 22.466 -17.330 -3.943 1.00 60.59 547 LYS A C 1
ATOM 4327 O O . LYS A 1 547 ? 21.787 -17.754 -4.869 1.00 60.59 547 LYS A O 1
ATOM 4332 N N . LEU A 1 548 ? 23.359 -16.351 -4.087 1.00 61.03 548 LEU A N 1
ATOM 4333 C CA . LEU A 1 548 ? 23.621 -15.695 -5.367 1.00 61.03 548 LEU A CA 1
ATOM 4334 C C . LEU A 1 548 ? 24.105 -16.693 -6.425 1.00 61.03 548 LEU A C 1
ATOM 4336 O O . LEU A 1 548 ? 23.642 -16.645 -7.556 1.00 61.03 548 LEU A O 1
ATOM 4340 N N . TRP A 1 549 ? 24.953 -17.644 -6.030 1.00 52.88 549 TRP A N 1
ATOM 4341 C CA . TRP A 1 549 ? 25.426 -18.715 -6.906 1.00 52.88 549 TRP A CA 1
ATOM 4342 C C . TRP A 1 549 ? 24.354 -19.770 -7.246 1.00 52.88 549 TRP A C 1
ATOM 4344 O O . TRP A 1 549 ? 24.349 -20.296 -8.355 1.00 52.88 549 TRP A O 1
ATOM 4354 N N . LEU A 1 550 ? 23.456 -20.102 -6.310 1.00 57.09 550 LEU A N 1
ATOM 4355 C CA . LEU A 1 550 ? 22.454 -21.163 -6.495 1.00 57.09 550 LEU A CA 1
ATOM 4356 C C . LEU A 1 550 ? 21.171 -20.705 -7.192 1.00 57.09 550 LEU A C 1
ATOM 4358 O O . LEU A 1 550 ? 20.551 -21.499 -7.903 1.00 57.09 550 LEU A O 1
ATOM 4362 N N . ASP A 1 551 ? 20.742 -19.468 -6.936 1.00 68.81 551 ASP A N 1
ATOM 4363 C CA . ASP A 1 551 ? 19.371 -19.046 -7.221 1.00 68.81 551 ASP A CA 1
ATOM 4364 C C . ASP A 1 551 ? 19.255 -17.883 -8.201 1.00 68.81 551 ASP A C 1
ATOM 4366 O O . ASP A 1 551 ? 18.171 -17.686 -8.759 1.00 68.81 551 ASP A O 1
ATOM 4370 N N . TYR A 1 552 ? 20.326 -17.120 -8.427 1.00 74.44 552 TYR A N 1
ATOM 4371 C CA . TYR A 1 552 ? 20.285 -15.913 -9.251 1.00 74.44 552 TYR A CA 1
ATOM 4372 C C . TYR A 1 552 ? 21.015 -16.102 -10.579 1.00 74.44 552 TYR A C 1
ATOM 4374 O O . TYR A 1 552 ? 22.066 -16.731 -10.654 1.00 74.44 552 TYR A O 1
ATOM 4382 N N . GLU A 1 553 ? 20.440 -15.531 -11.635 1.00 79.00 553 GLU A N 1
ATOM 4383 C CA . GLU A 1 553 ? 21.085 -15.439 -12.942 1.00 79.00 553 GLU A CA 1
ATOM 4384 C C . GLU A 1 553 ? 22.312 -14.512 -12.884 1.00 79.00 553 GLU A C 1
ATOM 4386 O O . GLU A 1 553 ? 22.325 -13.525 -12.137 1.00 79.00 553 GLU A O 1
ATOM 4391 N N . ALA A 1 554 ? 23.334 -14.825 -13.686 1.00 79.75 554 ALA A N 1
ATOM 4392 C CA . ALA A 1 554 ? 24.561 -14.040 -13.764 1.00 79.75 554 ALA A CA 1
ATOM 4393 C C . ALA A 1 554 ? 24.308 -12.631 -14.325 1.00 79.75 554 ALA A C 1
ATOM 4395 O O . ALA A 1 554 ? 23.547 -12.456 -15.285 1.00 79.75 554 ALA A O 1
ATOM 4396 N N . ILE A 1 555 ? 24.990 -11.638 -13.747 1.00 85.50 555 ILE A N 1
ATOM 4397 C CA . ILE A 1 555 ? 24.938 -10.255 -14.226 1.00 85.50 555 ILE A CA 1
ATOM 4398 C C . ILE A 1 555 ? 25.710 -10.065 -15.529 1.00 85.50 555 ILE A C 1
ATOM 4400 O O . ILE A 1 555 ? 26.636 -10.803 -15.848 1.00 85.50 555 ILE A O 1
ATOM 4404 N N . ASP A 1 556 ? 25.349 -9.009 -16.249 1.00 84.88 556 ASP A N 1
ATOM 4405 C CA . ASP A 1 556 ? 26.208 -8.401 -17.260 1.00 84.88 556 ASP A CA 1
ATOM 4406 C C . ASP A 1 556 ? 27.379 -7.698 -16.556 1.00 84.88 556 ASP A C 1
ATOM 4408 O O . ASP A 1 556 ? 27.178 -6.707 -15.846 1.00 84.88 556 ASP A O 1
ATOM 4412 N N . ASN A 1 557 ? 28.593 -8.207 -16.750 1.00 86.38 557 ASN A N 1
ATOM 4413 C CA . ASN A 1 557 ? 29.839 -7.638 -16.237 1.00 86.38 557 ASN A CA 1
ATOM 4414 C C . ASN A 1 557 ? 30.845 -7.308 -17.353 1.00 86.38 557 ASN A C 1
ATOM 4416 O O . ASN A 1 557 ? 32.017 -7.090 -17.065 1.00 86.38 557 ASN A O 1
ATOM 4420 N N . ASP A 1 558 ? 30.397 -7.237 -18.611 1.00 89.12 558 ASP A N 1
ATOM 4421 C CA . ASP A 1 558 ? 31.265 -6.984 -19.767 1.00 89.12 558 ASP A CA 1
ATOM 4422 C C . ASP A 1 558 ? 30.801 -5.798 -20.630 1.00 89.12 558 ASP A C 1
ATOM 4424 O O . ASP A 1 558 ? 31.625 -5.167 -21.300 1.00 89.12 558 ASP A O 1
ATOM 4428 N N . LYS A 1 559 ? 29.508 -5.438 -20.618 1.00 92.62 559 LYS A N 1
ATOM 4429 C CA . LYS A 1 559 ? 29.011 -4.306 -21.413 1.00 92.62 559 LYS A CA 1
ATOM 4430 C C . LYS A 1 559 ? 29.273 -2.968 -20.726 1.00 92.62 559 LYS A C 1
ATOM 4432 O O . LYS A 1 559 ? 29.035 -2.828 -19.520 1.00 92.62 559 LYS A O 1
ATOM 4437 N N . PRO A 1 560 ? 29.712 -1.941 -21.478 1.00 92.88 560 PRO A N 1
ATOM 4438 C CA . PRO A 1 560 ? 30.045 -0.645 -20.903 1.00 92.88 560 PRO A CA 1
ATOM 4439 C C . PRO A 1 560 ? 28.807 0.081 -20.362 1.00 92.88 560 PRO A C 1
ATOM 4441 O O . PRO A 1 560 ? 27.687 -0.119 -20.829 1.00 92.88 560 PRO A O 1
ATOM 4444 N N . THR A 1 561 ? 29.029 0.980 -19.403 1.00 94.88 561 THR A N 1
ATOM 4445 C CA . THR A 1 561 ? 28.053 2.011 -19.016 1.00 94.88 561 THR A CA 1
ATOM 4446 C C . THR A 1 561 ? 28.198 3.237 -19.919 1.00 94.88 561 THR A C 1
ATOM 4448 O O . THR A 1 561 ? 29.295 3.559 -20.378 1.00 94.88 561 THR A O 1
ATOM 4451 N N . GLY A 1 562 ? 27.092 3.935 -20.184 1.00 96.25 562 GLY A N 1
ATOM 4452 C CA . GLY A 1 562 ? 27.091 5.220 -20.887 1.00 96.25 562 GLY A CA 1
ATOM 4453 C C . GLY A 1 562 ? 27.418 6.400 -19.965 1.00 96.25 562 GLY A C 1
ATOM 4454 O O . GLY A 1 562 ? 27.529 7.539 -20.426 1.00 96.25 562 GLY A O 1
ATOM 4455 N N . LEU A 1 563 ? 27.553 6.153 -18.658 1.00 97.19 563 LEU A N 1
ATOM 4456 C CA . LEU A 1 563 ? 27.883 7.161 -17.660 1.00 97.19 563 LEU A CA 1
ATOM 4457 C C . LEU A 1 563 ? 29.395 7.376 -17.559 1.00 97.19 563 LEU A C 1
ATOM 4459 O O . LEU A 1 563 ? 30.183 6.436 -17.539 1.00 97.19 563 LEU A O 1
ATOM 4463 N N . LYS A 1 564 ? 29.794 8.643 -17.438 1.00 96.31 564 LYS A N 1
ATOM 4464 C CA . LYS A 1 564 ? 31.168 9.027 -17.102 1.00 96.31 564 LYS A CA 1
ATOM 4465 C C . LYS A 1 564 ? 31.251 9.193 -15.590 1.00 96.31 564 LYS A C 1
ATOM 4467 O O . LYS A 1 564 ? 30.756 10.194 -15.073 1.00 96.31 564 LYS A O 1
ATOM 4472 N N . LEU A 1 565 ? 31.813 8.191 -14.923 1.00 97.00 565 LEU A N 1
ATOM 4473 C CA . LEU A 1 565 ? 31.922 8.112 -13.468 1.00 97.00 565 LEU A CA 1
ATOM 4474 C C . LEU A 1 565 ? 33.395 8.050 -13.050 1.00 97.00 565 LEU A C 1
ATOM 4476 O O . LEU A 1 565 ? 34.222 7.537 -13.804 1.00 97.00 565 LEU A O 1
ATOM 4480 N N . ASP A 1 566 ? 33.714 8.557 -11.860 1.00 95.62 566 ASP A N 1
ATOM 4481 C CA . ASP A 1 566 ? 35.036 8.391 -11.243 1.00 95.62 566 ASP A CA 1
ATOM 4482 C C . ASP A 1 566 ? 35.369 6.897 -11.076 1.00 95.62 566 ASP A C 1
ATOM 4484 O O . ASP A 1 566 ? 34.625 6.151 -10.444 1.00 95.62 566 ASP A O 1
ATOM 4488 N N . GLU A 1 567 ? 36.501 6.454 -11.625 1.00 90.75 567 GLU A N 1
ATOM 4489 C CA . GLU A 1 567 ? 36.952 5.059 -11.556 1.00 90.75 567 GLU A CA 1
ATOM 4490 C C . GLU A 1 567 ? 37.240 4.586 -10.121 1.00 90.75 567 GLU A C 1
ATOM 4492 O O . GLU A 1 567 ? 37.172 3.389 -9.844 1.00 90.75 567 GLU A O 1
ATOM 4497 N N . LYS A 1 568 ? 37.556 5.501 -9.194 1.00 92.44 568 LYS A N 1
ATOM 4498 C CA . LYS A 1 568 ? 37.892 5.166 -7.801 1.00 92.44 568 LYS A CA 1
ATOM 4499 C C . LYS A 1 568 ? 36.664 4.929 -6.932 1.00 92.44 568 LYS A C 1
ATOM 4501 O O . LYS A 1 568 ? 36.721 4.102 -6.026 1.00 92.44 568 LYS A O 1
ATOM 4506 N N . ASP A 1 569 ? 35.591 5.681 -7.165 1.00 94.06 569 ASP A N 1
ATOM 4507 C CA . ASP A 1 569 ? 34.340 5.561 -6.410 1.00 94.06 569 ASP A CA 1
ATOM 4508 C C . ASP A 1 569 ? 33.122 5.881 -7.301 1.00 94.06 569 ASP A C 1
ATOM 4510 O O . ASP A 1 569 ? 32.459 6.915 -7.133 1.00 94.06 569 ASP A O 1
ATOM 4514 N N . PRO A 1 570 ? 32.812 5.000 -8.273 1.00 96.31 570 PRO A N 1
ATOM 4515 C CA . PRO A 1 570 ? 31.812 5.303 -9.291 1.00 96.31 570 PRO A CA 1
ATOM 4516 C C . PRO A 1 570 ? 30.400 5.414 -8.713 1.00 96.31 570 PRO A C 1
ATOM 4518 O O . PRO A 1 570 ? 29.611 6.229 -9.187 1.00 96.31 570 PRO A O 1
ATOM 4521 N N . LYS A 1 571 ? 30.072 4.657 -7.655 1.00 95.75 571 LYS A N 1
ATOM 4522 C CA . LYS A 1 571 ? 28.763 4.740 -6.985 1.00 95.75 571 LYS A CA 1
ATOM 4523 C C . LYS A 1 571 ? 28.565 6.080 -6.280 1.00 95.75 571 LYS A C 1
ATOM 4525 O O . LYS A 1 571 ? 27.482 6.660 -6.368 1.00 95.75 571 LYS A O 1
ATOM 4530 N N . ARG A 1 572 ? 29.583 6.589 -5.578 1.00 95.62 572 ARG A N 1
ATOM 4531 C CA . ARG A 1 572 ? 29.479 7.895 -4.917 1.00 95.62 572 ARG A CA 1
ATOM 4532 C C . ARG A 1 572 ? 29.428 9.031 -5.927 1.00 95.62 572 ARG A C 1
ATOM 4534 O O . ARG A 1 572 ? 28.639 9.956 -5.744 1.00 95.62 572 ARG A O 1
ATOM 4541 N N . ASP A 1 573 ? 30.223 8.956 -6.991 1.00 97.69 573 ASP A N 1
ATOM 4542 C CA . ASP A 1 573 ? 30.162 9.945 -8.066 1.00 97.69 573 ASP A CA 1
ATOM 4543 C C . ASP A 1 573 ? 28.799 9.918 -8.773 1.00 97.69 573 ASP A C 1
ATOM 4545 O O . ASP A 1 573 ? 28.170 10.962 -8.941 1.00 97.69 573 ASP A O 1
ATOM 4549 N N . PHE A 1 574 ? 28.256 8.729 -9.057 1.00 98.00 574 PHE A N 1
ATOM 4550 C CA . PHE A 1 574 ? 26.891 8.580 -9.561 1.00 98.00 574 PHE A CA 1
ATOM 4551 C C . PHE A 1 574 ? 25.874 9.272 -8.653 1.00 98.00 574 PHE A C 1
ATOM 4553 O O . PHE A 1 574 ? 25.063 10.054 -9.142 1.00 98.00 574 PHE A O 1
ATOM 4560 N N . ALA A 1 575 ? 25.931 9.034 -7.339 1.00 97.38 575 ALA A N 1
ATOM 4561 C CA . ALA A 1 575 ? 25.014 9.650 -6.384 1.00 97.38 575 ALA A CA 1
ATOM 4562 C C . ALA A 1 575 ? 25.109 11.187 -6.387 1.00 97.38 575 ALA A C 1
ATOM 4564 O O . ALA A 1 575 ? 24.085 11.871 -6.406 1.00 97.38 575 ALA A O 1
ATOM 4565 N N . ASN A 1 576 ? 26.326 11.737 -6.428 1.00 96.56 576 ASN A N 1
ATOM 4566 C CA . ASN A 1 576 ? 26.550 13.183 -6.500 1.00 96.56 576 ASN A CA 1
ATOM 4567 C C . ASN A 1 576 ? 26.022 13.777 -7.814 1.00 96.56 576 ASN A C 1
ATOM 4569 O O . ASN A 1 576 ? 25.363 14.818 -7.804 1.00 96.56 576 ASN A O 1
ATOM 4573 N N . GLN A 1 577 ? 26.280 13.117 -8.945 1.00 98.00 577 GLN A N 1
ATOM 4574 C CA . GLN A 1 577 ? 25.775 13.554 -10.244 1.00 98.00 577 GLN A CA 1
ATOM 4575 C C . GLN A 1 577 ? 24.246 13.439 -10.329 1.00 98.00 577 GLN A C 1
ATOM 4577 O O . GLN A 1 577 ? 23.601 14.324 -10.890 1.00 98.00 577 GLN A O 1
ATOM 4582 N N . LEU A 1 578 ? 23.657 12.392 -9.745 1.00 97.44 578 LEU A N 1
ATOM 4583 C CA . LEU A 1 578 ? 22.210 12.200 -9.660 1.00 97.44 578 LEU A CA 1
ATOM 4584 C C . LEU A 1 578 ? 21.558 13.342 -8.865 1.00 97.44 578 LEU A C 1
ATOM 4586 O O . LEU A 1 578 ? 20.617 13.965 -9.355 1.00 97.44 578 LEU A O 1
ATOM 4590 N N . LEU A 1 579 ? 22.111 13.673 -7.693 1.00 95.31 579 LEU A N 1
ATOM 4591 C CA . LEU A 1 579 ? 21.696 14.823 -6.882 1.00 95.31 579 LEU A CA 1
ATOM 4592 C C . LEU A 1 579 ? 21.803 16.142 -7.659 1.00 95.31 579 LEU A C 1
ATOM 4594 O O . LEU A 1 579 ? 20.856 16.923 -7.673 1.00 95.31 579 LEU A O 1
ATOM 4598 N N . ALA A 1 580 ? 22.922 16.382 -8.347 1.00 96.25 580 ALA A N 1
ATOM 4599 C CA . ALA A 1 580 ? 23.127 17.609 -9.115 1.00 96.25 580 ALA A CA 1
ATOM 4600 C C . ALA A 1 580 ? 22.140 17.759 -10.288 1.00 96.25 580 ALA A C 1
ATOM 4602 O O . ALA A 1 580 ? 21.768 18.876 -10.643 1.00 96.25 580 ALA A O 1
ATOM 4603 N N . ARG A 1 581 ? 21.725 16.645 -10.903 1.00 95.81 581 ARG A N 1
ATOM 4604 C CA . ARG A 1 581 ? 20.818 16.637 -12.061 1.00 95.81 581 ARG A CA 1
ATOM 4605 C C . ARG A 1 581 ? 19.352 16.730 -11.671 1.00 95.81 581 ARG A C 1
ATOM 4607 O O . ARG A 1 581 ? 18.600 17.445 -12.327 1.00 95.81 581 ARG A O 1
ATOM 4614 N N . TYR A 1 582 ? 18.956 15.982 -10.648 1.00 95.44 582 TYR A N 1
ATOM 4615 C CA . TYR A 1 582 ? 17.551 15.684 -10.374 1.00 95.44 582 TYR A CA 1
ATOM 4616 C C . TYR A 1 582 ? 17.145 15.944 -8.919 1.00 95.44 582 TYR A C 1
ATOM 4618 O O . TYR A 1 582 ? 15.990 15.743 -8.567 1.00 95.44 582 TYR A O 1
ATOM 4626 N N . GLY A 1 583 ? 18.052 16.429 -8.065 1.00 88.38 583 GLY A N 1
ATOM 4627 C CA . GLY A 1 583 ? 17.758 16.696 -6.653 1.00 88.38 583 GLY A CA 1
ATOM 4628 C C . GLY A 1 583 ? 16.753 17.827 -6.398 1.00 88.38 583 GLY A C 1
ATOM 4629 O O . GLY A 1 583 ? 16.282 17.955 -5.275 1.00 88.38 583 GLY A O 1
ATOM 4630 N N . ASN A 1 584 ? 16.419 18.624 -7.421 1.00 88.88 584 ASN A N 1
ATOM 4631 C CA . ASN A 1 584 ? 15.444 19.721 -7.346 1.00 88.88 584 ASN A CA 1
ATOM 4632 C C . ASN A 1 584 ? 14.060 19.362 -7.930 1.00 88.88 584 ASN A C 1
ATOM 4634 O O . ASN A 1 584 ? 13.250 20.271 -8.115 1.00 88.88 584 ASN A O 1
ATOM 4638 N N . LEU A 1 585 ? 13.838 18.096 -8.315 1.00 88.56 585 LEU A N 1
ATOM 4639 C CA . LEU A 1 585 ? 12.561 17.621 -8.869 1.00 88.56 585 LEU A CA 1
ATOM 4640 C C . LEU A 1 585 ? 11.402 17.685 -7.871 1.00 88.56 585 LEU A C 1
ATOM 4642 O O . LEU A 1 585 ? 11.652 17.540 -6.653 1.00 88.56 585 LEU A O 1
#

Organism: NCBI:txid219574

pLDDT: mean 88.28, std 12.26, range [42.91, 98.75]

InterPro domains:
  IPR009056 Cytochrome c-like domain [PS51007] (28-187)
  IPR010706 Fatty acid cis-trans isomerase [PF06934] (81-583)

Foldseek 3Di:
DDPVVVVVVVVVVVVVVPPDDDPDPDQACVPQPLVLCVVFPQQQQDALNRQQVQHSLAPFSLLLAGHPDHLFDLAFLFFDDDDDPPFRDGGNVRSVVVVHAHQLDADDPRFRVLLLLLVLCVVQPDDPPDDDDPVDDDDDPDDRDDAHSVRVVVVCVVCSNRGPPPPDDHDDPVSSVSSNVCSVVRNDHPDDFDDFDPVRLVLQVVVLCQLPPDFQLSVLLSLLVCLQCQLAQEDEDVGDPPKTWGKFWALDGPPDDGHGQRDQFSLAASVHDTRIGIGIDGGDDDPLSHQHDYRYPVVVVLSCVLRVDDDFGDPHQDGSDLQLLQAVCVRSVSGQLVSVLVVCLVVVLSLCCCLQSHSDSWAQLPLVLDDQKEKEAEFDLVLFCCRVPPVLVVVLRVLLGADQSDLPDPDLVVVLVVNLVSLLVNVVSVQVVCLPDPAADPNRTDQPDQSRMWMKGDPNTGIDIDTFDDDDLDLFYFYDYSSLSVSSSSLRYRSDGSSGHSSSSVRSSSVNSSSRVVRRLVVLSQPALQCSVVSCPVVQDDVRVVCCVPRHHDGRSPRGHPDDADPVCRSVRVVVVCCVPRRVD

Sequence (585 aa):
MSLRLITSAALALVACIAQANGPAPAISYTRDIQPIFTEKCVACHACYDSACQLNLGSGEGAARGASKAPVYDGERSQASQPTRLFYDAFGKAAWQRQGFASVLDAQGTQAALMARMLELGHNTPLVANAKLPDDIVLGLNRQNMCPLPGEFDAYAGAHPKEGMPLAVTGLTDQQYQTLQRWLASGAPIDEQGLAPNAQEALQVQQWENLLNQPGARESLVARWLFEHLFLAHIYFEGGEPGHYFQWVRSRTPSGQPIDLINTRRPNDDPGTQVYYRLWPVQGVIVHKTHITYPFSAAKMARIKSLFYSGDWQAMALPGYGPGRRANPFETFEAIPAKARYQFMLDNAEYFVRTFIRGPVCRGQIATDVIRDNFWTLFQDPDHDLYITDARYRGQATPLLAMPGQNDDVGSVLSLWLAYRDKRNQYEALRRDNYADLPAPGWPSLWAGNDNALLSIFRHFDSASVTKGLIGEVPQTMWLFDFPLLERTYYQLAVNFDVFGNVSHQAQTRLYFDLIRNGAEQNFLRLMPADSRDGYLDDWYQNSGKVKLWLDYEAIDNDKPTGLKLDEKDPKRDFANQLLARYGNL

Radius of gyration: 28.43 Å; chains: 1; bounding box: 76×70×97 Å